Protein AF-A0A957TV24-F1 (afdb_monomer)

Structure (mmCIF, N/CA/C/O backbone):
data_AF-A0A957TV24-F1
#
_entry.id   AF-A0A957TV24-F1
#
loop_
_atom_site.group_PDB
_atom_site.id
_atom_site.type_symbol
_atom_site.label_atom_id
_atom_site.label_alt_id
_atom_site.label_comp_id
_atom_site.label_asym_id
_atom_site.label_entity_id
_atom_site.label_seq_id
_atom_site.pdbx_PDB_ins_code
_atom_site.Cartn_x
_atom_site.Cartn_y
_atom_site.Cartn_z
_atom_site.occupancy
_atom_site.B_iso_or_equiv
_atom_site.auth_seq_id
_atom_site.auth_comp_id
_atom_site.auth_asym_id
_atom_site.auth_atom_id
_atom_site.pdbx_PDB_model_num
ATOM 1 N N . GLN A 1 1 ? 9.408 -2.082 -39.232 1.00 56.91 1 GLN A N 1
ATOM 2 C CA . GLN A 1 1 ? 9.843 -1.515 -37.937 1.00 56.91 1 GLN A CA 1
ATOM 3 C C . GLN A 1 1 ? 9.932 0.009 -37.992 1.00 56.91 1 GLN A C 1
ATOM 5 O O . GLN A 1 1 ? 9.222 0.630 -37.225 1.00 56.91 1 GLN A O 1
ATOM 10 N N . VAL A 1 2 ? 10.645 0.618 -38.952 1.00 60.22 2 VAL A N 1
ATOM 11 C CA . VAL A 1 2 ? 10.724 2.095 -39.109 1.00 60.22 2 VAL A CA 1
ATOM 12 C C . VAL A 1 2 ? 9.348 2.788 -39.144 1.00 60.22 2 VAL A C 1
ATOM 14 O O . VAL A 1 2 ? 9.131 3.738 -38.404 1.00 60.22 2 VAL A O 1
ATOM 17 N N . ASN A 1 3 ? 8.373 2.251 -39.890 1.00 57.19 3 ASN A N 1
ATOM 18 C CA . ASN A 1 3 ? 7.007 2.807 -39.943 1.00 57.19 3 ASN A CA 1
ATOM 19 C C . ASN A 1 3 ? 6.197 2.660 -38.637 1.00 57.19 3 ASN A C 1
ATOM 21 O O . ASN A 1 3 ? 5.169 3.311 -38.493 1.00 57.19 3 ASN A O 1
ATOM 25 N N . ARG A 1 4 ? 6.615 1.786 -37.708 1.00 59.62 4 ARG A N 1
ATOM 26 C CA . ARG A 1 4 ? 5.947 1.593 -36.405 1.00 59.62 4 ARG A CA 1
ATOM 27 C C . ARG A 1 4 ? 6.498 2.534 -35.324 1.00 59.62 4 ARG A C 1
ATOM 29 O O . ARG A 1 4 ? 5.907 2.613 -34.256 1.00 59.62 4 ARG A O 1
ATOM 36 N N . GLY A 1 5 ? 7.574 3.269 -35.626 1.00 68.38 5 GLY A N 1
ATOM 37 C CA . GLY A 1 5 ? 8.320 4.076 -34.665 1.00 68.38 5 GLY A CA 1
ATOM 38 C C . GLY A 1 5 ? 9.224 3.210 -33.785 1.00 68.38 5 GLY A C 1
ATOM 39 O O . GLY A 1 5 ? 8.813 2.156 -33.308 1.00 68.38 5 GLY A O 1
ATOM 40 N N . PHE A 1 6 ? 10.474 3.632 -33.587 1.00 81.38 6 PHE A N 1
ATOM 41 C CA . PHE A 1 6 ? 11.334 3.032 -32.566 1.00 81.38 6 PHE A CA 1
ATOM 42 C C . PHE A 1 6 ? 11.001 3.677 -31.227 1.00 81.38 6 PHE A C 1
ATOM 44 O O . PHE A 1 6 ? 11.050 4.903 -31.116 1.00 81.38 6 PHE A O 1
ATOM 51 N N . THR A 1 7 ? 10.657 2.870 -30.232 1.00 87.81 7 THR A N 1
ATOM 52 C CA . THR A 1 7 ? 10.390 3.334 -28.872 1.00 87.81 7 THR A CA 1
ATOM 53 C C . THR A 1 7 ? 11.351 2.663 -27.914 1.00 87.81 7 THR A C 1
ATOM 55 O O . THR A 1 7 ? 11.547 1.460 -28.010 1.00 87.81 7 THR A O 1
ATOM 58 N N . LEU A 1 8 ? 11.898 3.424 -26.975 1.00 91.81 8 LEU A N 1
ATOM 59 C CA . LEU A 1 8 ? 12.688 2.905 -25.866 1.00 91.81 8 LEU A CA 1
ATOM 60 C C . LEU A 1 8 ? 12.293 3.673 -24.611 1.00 91.81 8 LEU A C 1
ATOM 62 O O . LEU A 1 8 ? 12.101 4.890 -24.669 1.00 91.81 8 LEU A O 1
ATOM 66 N N . TRP A 1 9 ? 12.151 2.972 -23.485 1.00 93.19 9 TRP A N 1
ATOM 67 C CA . TRP A 1 9 ? 11.783 3.593 -22.208 1.00 93.19 9 TRP A CA 1
ATOM 68 C C . TRP A 1 9 ? 10.492 4.429 -22.309 1.00 93.19 9 TRP A C 1
ATOM 70 O O . TRP A 1 9 ? 10.435 5.576 -21.864 1.00 93.19 9 TRP A O 1
ATOM 80 N N . ASN A 1 10 ? 9.473 3.892 -22.993 1.00 88.62 10 ASN A N 1
ATOM 81 C CA . ASN A 1 10 ? 8.198 4.570 -23.271 1.00 88.62 10 ASN A CA 1
ATOM 82 C C . ASN A 1 10 ? 8.347 5.957 -23.932 1.00 88.62 10 ASN A C 1
ATOM 84 O O . ASN A 1 10 ? 7.526 6.850 -23.729 1.00 88.62 10 ASN A O 1
ATOM 88 N N . ALA A 1 11 ? 9.416 6.171 -24.706 1.00 88.81 11 ALA A N 1
ATOM 89 C CA . ALA A 1 11 ? 9.657 7.386 -25.480 1.00 88.81 11 ALA A CA 1
ATOM 90 C C . ALA A 1 11 ? 9.936 7.051 -26.951 1.00 88.81 11 ALA A C 1
ATOM 92 O O . ALA A 1 11 ? 10.680 6.104 -27.223 1.00 88.81 11 ALA A O 1
ATOM 93 N N . PRO A 1 12 ? 9.419 7.840 -27.907 1.00 89.56 12 PRO A N 1
ATOM 94 C CA . PRO A 1 12 ? 9.784 7.689 -29.305 1.00 89.56 12 PRO A CA 1
ATOM 95 C C . PRO A 1 12 ? 11.209 8.202 -29.563 1.00 89.56 12 PRO A C 1
ATOM 97 O O . PRO A 1 12 ? 11.629 9.266 -29.094 1.00 89.56 12 PRO A O 1
ATOM 100 N N . LEU A 1 13 ? 11.962 7.445 -30.359 1.00 89.44 13 LEU A N 1
ATOM 101 C CA . LEU A 1 13 ? 13.259 7.877 -30.868 1.00 89.44 13 LEU A CA 1
ATOM 102 C C . LEU A 1 13 ? 13.086 8.921 -31.979 1.00 89.44 13 LEU A C 1
ATOM 104 O O . LEU A 1 13 ? 13.832 9.898 -32.012 1.00 89.44 13 LEU A O 1
ATOM 108 N N . PHE A 1 14 ? 12.084 8.738 -32.844 1.00 89.75 14 PHE A N 1
ATOM 109 C CA . PHE A 1 14 ? 11.713 9.722 -33.859 1.00 89.75 14 PHE A CA 1
ATOM 110 C C . PHE A 1 14 ? 11.035 10.940 -33.239 1.00 89.75 14 PHE A C 1
ATOM 112 O O . PHE A 1 14 ? 10.246 10.816 -32.306 1.00 89.75 14 PHE A O 1
ATOM 119 N N . THR A 1 15 ? 11.304 12.107 -33.813 1.00 86.69 15 THR A N 1
ATOM 120 C CA . THR A 1 15 ? 10.795 13.404 -33.349 1.00 86.69 15 THR A CA 1
ATOM 121 C C . THR A 1 15 ? 9.785 14.024 -34.313 1.00 86.69 15 THR A C 1
ATOM 123 O O . THR A 1 15 ? 9.451 15.193 -34.176 1.00 86.69 15 THR A O 1
ATOM 126 N N . ASP A 1 16 ? 9.301 13.251 -35.290 1.00 79.31 16 ASP A N 1
ATOM 127 C CA . ASP A 1 16 ? 8.331 13.710 -36.298 1.00 79.31 16 ASP A CA 1
ATOM 128 C C . ASP A 1 16 ? 6.933 13.959 -35.727 1.00 79.31 16 ASP A C 1
ATOM 130 O O . ASP A 1 16 ? 6.133 14.682 -36.316 1.00 79.31 16 ASP A O 1
ATOM 134 N N . ARG A 1 17 ? 6.611 13.328 -34.593 1.00 67.06 17 ARG A N 1
ATOM 135 C CA . ARG A 1 17 ? 5.333 13.504 -33.903 1.00 67.06 17 ARG A CA 1
ATOM 136 C C . ARG A 1 17 ? 5.507 14.535 -32.795 1.00 67.06 17 ARG A C 1
ATOM 138 O O . ARG A 1 17 ? 6.177 14.262 -31.804 1.00 67.06 17 ARG A O 1
ATOM 145 N N . LEU A 1 18 ? 4.903 15.704 -32.982 1.00 60.94 18 LEU A N 1
ATOM 146 C CA . LEU A 1 18 ? 4.700 16.684 -31.918 1.00 60.94 18 LEU A CA 1
ATOM 147 C C . LEU A 1 18 ? 3.428 16.296 -31.161 1.00 60.94 18 LEU A C 1
ATOM 149 O O . LEU A 1 18 ? 2.357 16.240 -31.766 1.00 60.94 18 LEU A O 1
ATOM 153 N N . ASP A 1 19 ? 3.533 16.044 -29.857 1.00 57.72 19 ASP A N 1
ATOM 154 C CA . ASP A 1 19 ? 2.347 15.908 -29.013 1.00 57.72 19 ASP A CA 1
ATOM 155 C C . ASP A 1 19 ? 1.771 17.310 -28.780 1.00 57.72 19 ASP A C 1
ATOM 157 O O . ASP A 1 19 ? 2.324 18.128 -28.039 1.00 57.72 19 ASP A O 1
ATOM 161 N N . LEU A 1 20 ? 0.671 17.601 -29.474 1.00 55.59 20 LEU A N 1
ATOM 162 C CA . LEU A 1 20 ? -0.099 18.832 -29.335 1.00 55.59 20 LEU A CA 1
ATOM 163 C C . LEU A 1 20 ? -1.219 18.583 -28.326 1.00 55.59 20 LEU A C 1
ATOM 165 O O . LEU A 1 20 ? -2.164 17.855 -28.622 1.00 55.59 20 LEU A O 1
ATOM 169 N N . ARG A 1 21 ? -1.140 19.187 -27.136 1.00 52.31 21 ARG A N 1
ATOM 170 C CA . ARG A 1 21 ? -2.290 19.217 -26.220 1.00 52.31 21 ARG A CA 1
ATOM 171 C C . ARG A 1 21 ? -3.092 20.483 -26.497 1.00 52.31 21 ARG A C 1
ATOM 173 O O . ARG A 1 21 ? -2.606 21.582 -26.231 1.00 52.31 21 ARG A O 1
ATOM 180 N N . SER A 1 22 ? -4.296 20.332 -27.052 1.00 48.00 22 SER A N 1
ATOM 181 C CA . SER A 1 22 ? -5.241 21.440 -27.224 1.00 48.00 22 SER A CA 1
ATOM 182 C C . SER A 1 22 ? -6.312 21.427 -26.141 1.00 48.00 22 SER A C 1
ATOM 184 O O . SER A 1 22 ? -6.863 20.371 -25.838 1.00 48.00 22 SER A O 1
ATOM 186 N N . GLN A 1 23 ? -6.659 22.604 -25.639 1.00 42.28 23 GLN A N 1
ATOM 187 C CA . GLN A 1 23 ? -7.840 22.849 -24.815 1.00 42.28 23 GLN A CA 1
ATOM 188 C C . GLN A 1 23 ? -8.629 23.949 -25.537 1.00 42.28 23 GLN A C 1
ATOM 190 O O . GLN A 1 23 ? -8.041 24.945 -25.957 1.00 42.28 23 GLN A O 1
ATOM 195 N N . ASP A 1 24 ? -9.916 23.711 -25.799 1.00 52.06 24 ASP A N 1
ATOM 196 C CA . ASP A 1 24 ? -10.82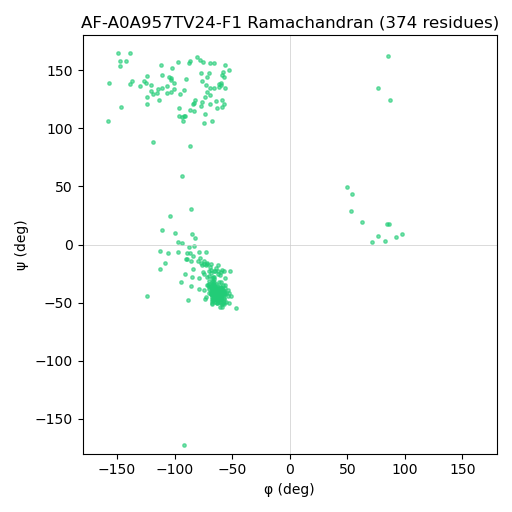0 24.639 -26.500 1.00 52.06 24 ASP A CA 1
ATOM 197 C C . ASP A 1 24 ? -10.271 25.205 -27.825 1.00 52.06 24 ASP A C 1
ATOM 199 O O . ASP A 1 24 ? -10.243 26.411 -28.063 1.00 52.06 24 ASP A O 1
ATOM 203 N N . GLY A 1 25 ? -9.776 24.325 -28.704 1.00 56.59 25 GLY A N 1
ATOM 204 C CA . GLY A 1 25 ? -9.309 24.705 -30.047 1.00 56.59 25 GLY A CA 1
ATOM 205 C C . GLY A 1 25 ? -7.996 25.497 -30.083 1.00 56.59 25 GLY A C 1
ATOM 206 O O . GLY A 1 25 ? -7.522 25.836 -31.165 1.00 56.59 25 GLY A O 1
ATOM 207 N N . THR A 1 26 ? -7.375 25.738 -28.927 1.00 48.41 26 THR A N 1
ATOM 208 C CA . THR A 1 26 ? -6.093 26.437 -28.800 1.00 48.41 26 THR A CA 1
ATOM 209 C C . THR A 1 26 ? -5.027 25.445 -28.341 1.00 48.41 26 THR A C 1
ATOM 211 O O . THR A 1 26 ? -5.273 24.640 -27.442 1.00 48.41 26 THR A O 1
ATOM 214 N N . VAL A 1 27 ? -3.841 25.447 -28.959 1.00 52.75 27 VAL A N 1
ATOM 215 C CA . VAL A 1 27 ? -2.736 24.594 -28.495 1.00 52.75 27 VAL A CA 1
ATOM 216 C C . VAL A 1 27 ? -2.172 25.187 -27.205 1.00 52.75 27 VAL A C 1
ATOM 218 O O . VAL A 1 27 ? -1.601 26.272 -27.219 1.00 52.75 27 VAL A O 1
ATOM 221 N N . VAL A 1 28 ? -2.354 24.479 -26.090 1.00 55.41 28 VAL A N 1
ATOM 222 C CA . VAL A 1 28 ? -1.996 24.955 -24.742 1.00 55.41 28 VAL A CA 1
ATOM 223 C C . VAL A 1 28 ? -0.566 24.558 -24.373 1.00 55.41 28 VAL A C 1
ATOM 225 O O . VAL A 1 28 ? 0.089 25.235 -23.585 1.00 55.41 28 VAL A O 1
ATOM 228 N N . SER A 1 29 ? -0.035 23.487 -24.971 1.00 48.28 29 SER A N 1
ATOM 229 C CA . SER A 1 29 ? 1.365 23.092 -24.796 1.00 48.28 29 SER A CA 1
ATOM 230 C C . SER A 1 29 ? 1.867 22.234 -25.956 1.00 48.28 29 SER A C 1
ATOM 232 O O . SER A 1 29 ? 1.172 21.309 -26.387 1.00 48.28 29 SER A O 1
ATOM 234 N N . HIS A 1 30 ? 3.100 22.491 -26.390 1.00 53.44 30 HIS A N 1
ATOM 235 C CA . HIS A 1 30 ? 3.862 21.635 -27.295 1.00 53.44 30 HIS A CA 1
ATOM 236 C C . HIS A 1 30 ? 4.965 20.927 -26.504 1.00 53.44 30 HIS A C 1
ATOM 238 O O . HIS A 1 30 ? 5.667 21.564 -25.716 1.00 53.44 30 HIS A O 1
ATOM 244 N N . SER A 1 31 ? 5.169 19.631 -26.732 1.00 59.06 31 SER A N 1
ATOM 245 C CA . SER A 1 31 ? 6.384 18.954 -26.271 1.00 59.06 31 SER A CA 1
ATOM 246 C C . SER A 1 31 ? 7.614 19.630 -26.893 1.00 59.06 31 SER A C 1
ATOM 248 O O . SER A 1 31 ? 7.743 19.641 -28.119 1.00 59.06 31 SER A O 1
ATOM 250 N N . ALA A 1 32 ? 8.505 20.199 -26.073 1.00 65.06 32 ALA A N 1
ATOM 251 C CA . ALA A 1 32 ? 9.750 20.793 -26.556 1.00 65.06 32 ALA A CA 1
ATOM 252 C C . ALA A 1 32 ? 10.560 19.751 -27.345 1.00 65.06 32 ALA A C 1
ATOM 254 O O . ALA A 1 32 ? 10.699 18.603 -26.908 1.00 65.06 32 ALA A O 1
ATOM 255 N N . LEU A 1 33 ? 11.086 20.145 -28.509 1.00 69.56 33 LEU A N 1
ATOM 256 C CA . LEU A 1 33 ? 11.944 19.264 -29.297 1.00 69.56 33 LEU A CA 1
ATOM 257 C C . LEU A 1 33 ? 13.179 18.881 -28.467 1.00 69.56 33 LEU A C 1
ATOM 259 O O . LEU A 1 33 ? 13.761 19.737 -27.795 1.00 69.56 33 LEU A O 1
ATOM 263 N N . PRO A 1 34 ? 13.600 17.607 -28.496 1.00 77.88 34 PRO A N 1
ATOM 264 C CA . PRO A 1 34 ? 14.822 17.204 -27.822 1.00 77.88 34 PRO A CA 1
ATOM 265 C C . PRO A 1 34 ? 16.038 17.860 -28.486 1.00 77.88 34 PRO A C 1
ATOM 267 O O . PRO A 1 34 ? 16.009 18.180 -29.674 1.00 77.88 34 PRO A O 1
ATOM 270 N N . GLY A 1 35 ? 17.136 17.995 -27.733 1.00 78.19 35 GLY A N 1
ATOM 271 C CA . GLY A 1 35 ? 18.365 18.641 -28.217 1.00 78.19 35 GLY A CA 1
ATOM 272 C C . GLY A 1 35 ? 18.964 18.009 -29.480 1.00 78.19 35 GLY A C 1
ATOM 273 O O . GLY A 1 35 ? 19.659 18.684 -30.230 1.00 78.19 35 GLY A O 1
ATOM 274 N N . ILE A 1 36 ? 18.658 16.736 -29.751 1.00 87.62 36 ILE A N 1
ATOM 275 C CA . ILE A 1 36 ? 18.977 16.062 -31.013 1.00 87.62 36 ILE A CA 1
ATOM 276 C C . ILE A 1 36 ? 17.677 15.514 -31.590 1.00 87.62 36 ILE A C 1
ATOM 278 O O . ILE A 1 36 ? 17.013 14.701 -30.951 1.00 87.62 36 ILE A O 1
ATOM 282 N N . THR A 1 37 ? 17.318 15.945 -32.798 1.00 89.69 37 THR A N 1
ATOM 283 C CA . THR A 1 37 ? 16.149 15.441 -33.536 1.00 89.69 37 THR A CA 1
ATOM 284 C C . THR A 1 37 ? 16.497 14.198 -34.350 1.00 89.69 37 THR A C 1
ATOM 286 O O . THR A 1 37 ? 17.663 13.980 -34.675 1.00 89.69 37 THR A O 1
ATOM 289 N N . LEU A 1 38 ? 15.504 13.383 -34.696 1.00 89.12 38 LEU A N 1
ATOM 290 C CA . LEU A 1 38 ? 15.646 12.302 -35.672 1.00 89.12 38 LEU A CA 1
ATOM 291 C C . LEU A 1 38 ? 14.329 12.152 -36.424 1.00 89.12 38 LEU A C 1
ATOM 293 O O . LEU A 1 38 ? 13.307 11.833 -35.815 1.00 89.12 38 LEU A O 1
ATOM 297 N N . SER A 1 39 ? 14.361 12.359 -37.733 1.00 88.12 39 SER A N 1
ATOM 298 C CA . SER A 1 39 ? 13.200 12.226 -38.599 1.00 88.12 39 SER A CA 1
ATOM 299 C C . SER A 1 39 ? 13.218 10.916 -39.377 1.00 88.12 39 SER A C 1
ATOM 301 O O . SER A 1 39 ? 14.262 10.369 -39.728 1.00 88.12 39 SER A O 1
ATOM 303 N N . THR A 1 40 ? 12.039 10.416 -39.718 1.00 86.19 40 THR A N 1
ATOM 304 C CA . THR A 1 40 ? 11.863 9.375 -40.731 1.00 86.19 40 THR A CA 1
ATOM 305 C C . THR A 1 40 ? 12.467 9.786 -42.075 1.00 86.19 40 THR A C 1
ATOM 307 O O . THR A 1 40 ? 12.962 8.914 -42.796 1.00 86.19 40 THR A O 1
ATOM 310 N N . THR A 1 41 ? 12.526 11.084 -42.398 1.00 86.56 41 THR A N 1
ATOM 311 C CA . THR A 1 41 ? 13.207 11.583 -43.605 1.00 86.56 41 THR A CA 1
ATOM 312 C C . THR A 1 41 ? 14.722 11.417 -43.551 1.00 86.56 41 THR A C 1
ATOM 314 O O . THR A 1 41 ? 15.341 11.328 -44.605 1.00 86.56 41 THR A O 1
ATOM 317 N N . ASP A 1 42 ? 15.316 11.288 -42.361 1.00 85.94 42 ASP A N 1
ATOM 318 C CA . ASP A 1 42 ? 16.755 11.033 -42.205 1.00 85.94 42 ASP A CA 1
ATOM 319 C C . ASP A 1 42 ? 17.125 9.577 -42.553 1.00 85.94 42 ASP A C 1
ATOM 321 O O . ASP A 1 42 ? 18.298 9.250 -42.718 1.00 85.94 42 ASP A O 1
ATOM 325 N N . ILE A 1 43 ? 16.135 8.677 -42.648 1.00 86.94 43 ILE A N 1
ATOM 326 C CA . ILE A 1 43 ? 16.352 7.223 -42.736 1.00 86.94 43 ILE A CA 1
ATOM 327 C C . ILE A 1 43 ? 15.708 6.602 -43.983 1.00 86.94 43 ILE A C 1
ATOM 329 O O . ILE A 1 43 ? 16.314 5.763 -44.657 1.00 86.94 43 ILE A O 1
ATOM 333 N N . LEU A 1 44 ? 14.465 6.978 -44.298 1.00 88.88 44 LEU A N 1
ATOM 334 C CA . LEU A 1 44 ? 13.695 6.374 -45.389 1.00 88.88 44 LEU A CA 1
ATOM 335 C C . LEU A 1 44 ? 14.358 6.504 -46.771 1.00 88.88 44 LEU A C 1
ATOM 337 O O . LEU A 1 44 ? 14.313 5.515 -47.508 1.00 88.88 44 LEU A O 1
ATOM 341 N N . PRO A 1 45 ? 14.983 7.640 -47.147 1.00 91.38 45 PRO A N 1
ATOM 342 C CA . PRO A 1 45 ? 15.655 7.759 -48.438 1.00 91.38 45 PRO A CA 1
ATOM 343 C C . PRO A 1 45 ? 16.775 6.731 -48.612 1.00 91.38 45 PRO A C 1
ATOM 345 O O . PRO A 1 45 ? 16.803 6.029 -49.619 1.00 91.38 45 PRO A O 1
ATOM 348 N N . ALA A 1 46 ? 17.636 6.561 -47.604 1.00 90.81 46 ALA A N 1
ATOM 349 C CA . ALA A 1 46 ? 18.740 5.605 -47.660 1.00 90.81 46 ALA A CA 1
ATOM 350 C C . ALA A 1 46 ? 18.256 4.148 -47.720 1.00 90.81 46 ALA A C 1
ATOM 352 O O . ALA A 1 46 ? 18.822 3.335 -48.453 1.00 90.81 46 ALA A O 1
ATOM 353 N N . LEU A 1 47 ? 17.182 3.812 -46.994 1.00 90.81 47 LEU A N 1
ATOM 354 C CA . LEU A 1 47 ? 16.561 2.485 -47.058 1.00 90.81 47 LEU A CA 1
ATOM 355 C C . LEU A 1 47 ? 15.982 2.182 -48.441 1.00 90.81 47 LEU A C 1
ATOM 357 O O . LEU A 1 47 ? 16.216 1.094 -48.966 1.00 90.81 47 LEU A O 1
ATOM 361 N N . ARG A 1 48 ? 15.242 3.133 -49.027 1.00 93.06 48 ARG A N 1
ATOM 362 C CA . ARG A 1 48 ? 14.660 2.993 -50.371 1.00 93.06 48 ARG A CA 1
ATOM 363 C C . ARG A 1 48 ? 15.758 2.869 -51.422 1.00 93.06 48 ARG A C 1
ATOM 365 O O . ARG A 1 48 ? 15.780 1.879 -52.138 1.00 93.06 48 ARG A O 1
ATOM 372 N N . ALA A 1 49 ? 16.735 3.776 -51.409 1.00 93.06 49 ALA A N 1
ATOM 373 C CA . ALA A 1 49 ? 17.859 3.746 -52.340 1.00 93.06 49 ALA A CA 1
ATOM 374 C C . ALA A 1 49 ? 18.668 2.440 -52.244 1.00 93.06 49 ALA A C 1
ATOM 376 O O . ALA A 1 49 ? 19.010 1.844 -53.263 1.00 93.06 49 ALA A O 1
ATOM 377 N N . THR A 1 50 ? 18.926 1.942 -51.028 1.00 93.50 50 THR A N 1
ATOM 378 C CA . THR A 1 50 ? 19.616 0.655 -50.833 1.00 93.50 50 THR A CA 1
ATOM 379 C C . THR A 1 50 ? 18.786 -0.513 -51.368 1.00 93.50 50 THR A C 1
ATOM 381 O O . THR A 1 50 ? 19.333 -1.397 -52.025 1.00 93.50 50 THR A O 1
ATOM 384 N N . LYS A 1 51 ? 17.472 -0.532 -51.108 1.00 93.50 51 LYS A N 1
ATOM 385 C CA . LYS A 1 51 ? 16.563 -1.567 -51.619 1.00 93.50 51 LYS A CA 1
ATOM 386 C C . LYS A 1 51 ? 16.553 -1.573 -53.149 1.00 93.50 51 LYS A C 1
ATOM 388 O O . LYS A 1 51 ? 16.830 -2.610 -53.746 1.00 93.50 51 LYS A O 1
ATOM 393 N N . ASP A 1 52 ? 16.291 -0.423 -53.759 1.00 93.69 52 ASP A N 1
ATOM 394 C CA . ASP A 1 52 ? 16.168 -0.279 -55.210 1.00 93.69 52 ASP A CA 1
ATOM 395 C C . ASP A 1 52 ? 17.480 -0.670 -55.909 1.00 93.69 52 ASP A C 1
ATOM 397 O O . ASP A 1 52 ? 17.473 -1.356 -56.934 1.00 93.69 52 ASP A O 1
ATOM 401 N N . PHE A 1 53 ? 18.627 -0.318 -55.315 1.00 93.56 53 PHE A N 1
ATOM 402 C CA . PHE A 1 53 ? 19.934 -0.726 -55.822 1.00 93.56 53 PHE A CA 1
ATOM 403 C C . PHE A 1 53 ? 20.157 -2.242 -55.739 1.00 93.56 53 PHE A C 1
ATOM 405 O O . PHE A 1 53 ? 20.630 -2.840 -56.706 1.00 93.56 53 PHE A O 1
ATOM 412 N N . LEU A 1 54 ? 19.804 -2.890 -54.622 1.00 91.88 54 LEU A N 1
ATOM 413 C CA . LEU A 1 54 ? 19.919 -4.347 -54.482 1.00 91.88 54 LEU A CA 1
ATOM 414 C C . LEU A 1 54 ? 18.994 -5.089 -55.459 1.00 91.88 54 LEU A C 1
ATOM 416 O O . LEU A 1 54 ? 19.401 -6.095 -56.037 1.00 91.88 54 LEU A O 1
ATOM 420 N N . GLU A 1 55 ? 17.788 -4.573 -55.703 1.00 92.75 55 GLU A N 1
ATOM 421 C CA . GLU A 1 55 ? 16.864 -5.110 -56.708 1.00 92.75 55 GLU A CA 1
ATOM 422 C C . GLU A 1 55 ? 17.397 -4.926 -58.139 1.00 92.75 55 GLU A C 1
ATOM 424 O O . GLU A 1 55 ? 17.308 -5.851 -58.952 1.00 92.75 55 GLU A O 1
ATOM 429 N N . LYS A 1 56 ? 18.005 -3.769 -58.451 1.00 90.88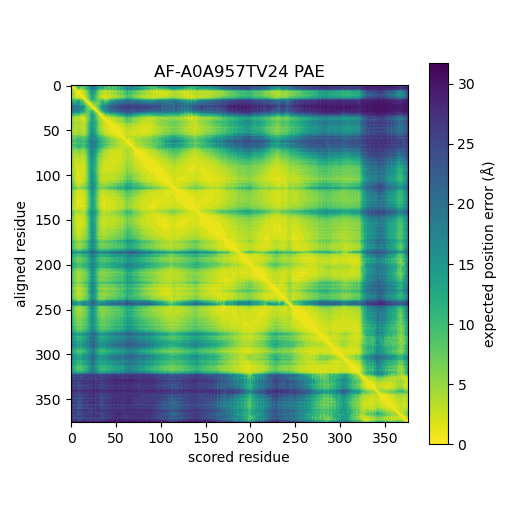 56 LYS A N 1
ATOM 430 C CA . LYS A 1 56 ? 18.698 -3.517 -59.730 1.00 90.88 56 LYS A CA 1
ATOM 431 C C . LYS A 1 56 ? 19.865 -4.492 -59.907 1.00 90.88 56 LYS A C 1
ATOM 433 O O . LYS A 1 56 ? 19.987 -5.097 -60.971 1.00 90.88 56 LYS A O 1
ATOM 438 N N . LEU A 1 57 ? 20.681 -4.688 -58.869 1.00 89.88 57 LEU A N 1
ATOM 439 C CA . LEU A 1 57 ? 21.840 -5.583 -58.890 1.00 89.88 57 LEU A CA 1
ATOM 440 C C . LEU A 1 57 ? 21.434 -7.057 -59.030 1.00 89.88 57 LEU A C 1
ATOM 442 O O . LEU A 1 57 ? 22.065 -7.792 -59.784 1.00 89.88 57 LEU A O 1
ATOM 446 N N . GLY A 1 58 ? 20.343 -7.478 -58.381 1.00 88.69 58 GLY A N 1
ATOM 447 C CA . GLY A 1 58 ? 19.825 -8.849 -58.453 1.00 88.69 58 GLY A CA 1
ATOM 448 C C . GLY A 1 58 ? 19.464 -9.310 -59.872 1.00 88.69 58 GLY A C 1
ATOM 449 O O . GLY A 1 58 ? 19.483 -10.507 -60.161 1.00 88.69 58 GLY A O 1
ATOM 450 N N . ARG A 1 59 ? 19.207 -8.372 -60.796 1.00 89.62 59 ARG A N 1
ATOM 451 C CA . ARG A 1 59 ? 18.979 -8.672 -62.222 1.00 89.62 59 ARG A CA 1
ATOM 452 C C . ARG A 1 59 ? 20.247 -9.172 -62.921 1.00 89.62 59 ARG A C 1
ATOM 454 O O . ARG A 1 59 ? 20.140 -9.913 -63.895 1.00 89.62 59 ARG A O 1
ATOM 461 N N . TYR A 1 60 ? 21.431 -8.830 -62.417 1.00 88.88 60 TYR A N 1
ATOM 462 C CA . TYR A 1 60 ? 22.737 -9.167 -62.988 1.00 88.88 60 TYR A CA 1
ATOM 463 C C . TYR A 1 60 ? 23.326 -10.453 -62.386 1.00 88.88 60 TYR A C 1
ATOM 465 O O . TYR A 1 60 ? 24.414 -10.463 -61.821 1.00 88.88 60 TYR A O 1
ATOM 473 N N . ASN A 1 61 ? 22.602 -11.565 -62.516 1.00 89.00 61 ASN A N 1
ATOM 474 C CA . ASN A 1 61 ? 22.921 -12.837 -61.853 1.00 89.00 61 ASN A CA 1
ATOM 475 C C . ASN A 1 61 ? 23.641 -13.884 -62.731 1.00 89.00 61 ASN A C 1
ATOM 477 O O . ASN A 1 61 ? 23.757 -15.040 -62.339 1.00 89.00 61 ASN A O 1
ATOM 481 N N . THR A 1 62 ? 24.096 -13.516 -63.931 1.00 91.50 62 THR A N 1
ATOM 482 C CA . THR A 1 62 ? 24.829 -14.410 -64.851 1.00 91.50 62 THR A CA 1
ATOM 483 C C . THR A 1 62 ? 25.933 -13.640 -65.573 1.00 91.50 62 THR A C 1
ATOM 485 O O . THR A 1 62 ? 25.831 -12.422 -65.733 1.00 91.50 62 THR A O 1
ATOM 488 N N . ALA A 1 63 ? 26.958 -14.338 -66.075 1.00 88.25 63 ALA A N 1
ATOM 489 C CA . ALA A 1 63 ? 28.071 -13.717 -66.804 1.00 88.25 63 ALA A CA 1
ATOM 490 C C . ALA A 1 63 ? 27.611 -12.901 -68.030 1.00 88.25 63 ALA A C 1
ATOM 492 O O . ALA A 1 63 ? 28.112 -11.804 -68.268 1.00 88.25 63 ALA A O 1
ATOM 493 N N . GLY A 1 64 ? 26.617 -13.399 -68.776 1.00 88.31 64 GLY A N 1
ATOM 494 C CA . GLY A 1 64 ? 26.042 -12.685 -69.921 1.00 88.31 64 GLY A CA 1
ATOM 495 C C . GLY A 1 64 ? 25.324 -11.393 -69.522 1.00 88.31 64 GLY A C 1
ATOM 496 O O . GLY A 1 64 ? 25.480 -10.377 -70.190 1.00 88.31 64 GLY A O 1
ATOM 497 N N . LYS A 1 65 ? 24.596 -11.395 -68.398 1.00 87.44 65 LYS A N 1
ATOM 498 C CA . LYS A 1 65 ? 23.939 -10.183 -67.887 1.00 87.44 65 LYS A CA 1
ATOM 499 C C . LYS A 1 65 ? 24.952 -9.172 -67.348 1.00 87.44 65 LYS A C 1
ATOM 501 O O . LYS A 1 65 ? 24.786 -7.986 -67.598 1.00 87.44 65 LYS A O 1
ATOM 506 N N . LEU A 1 66 ? 26.014 -9.624 -66.674 1.00 87.50 66 LEU A N 1
ATOM 507 C CA . LEU A 1 66 ? 27.082 -8.752 -66.160 1.00 87.50 66 LEU A CA 1
ATOM 508 C C . LEU A 1 66 ? 27.823 -7.991 -67.267 1.00 87.50 66 LEU A C 1
ATOM 510 O O . LEU A 1 66 ? 28.215 -6.849 -67.053 1.00 87.50 66 LEU A O 1
ATOM 514 N N . ARG A 1 67 ? 27.969 -8.576 -68.464 1.00 86.56 67 ARG A N 1
ATOM 515 C CA . ARG A 1 67 ? 28.541 -7.872 -69.628 1.00 86.56 67 ARG A CA 1
ATOM 516 C C . ARG A 1 67 ? 27.719 -6.656 -70.070 1.00 86.56 67 ARG A C 1
ATOM 518 O O . ARG A 1 67 ? 28.278 -5.754 -70.678 1.00 86.56 67 ARG A O 1
ATOM 525 N N . ASN A 1 68 ? 26.432 -6.616 -69.724 1.00 87.75 68 ASN A N 1
ATOM 526 C CA . ASN A 1 68 ? 25.514 -5.514 -70.015 1.00 87.75 68 ASN A CA 1
ATOM 527 C C . ASN A 1 68 ? 25.239 -4.643 -68.773 1.00 87.75 68 ASN A C 1
ATOM 529 O O . ASN A 1 68 ? 24.175 -4.032 -68.675 1.00 87.75 68 ASN A O 1
ATOM 533 N N . LEU A 1 69 ? 26.147 -4.622 -67.789 1.00 89.44 69 LEU A N 1
ATOM 534 C CA . LEU A 1 69 ? 25.982 -3.829 -66.572 1.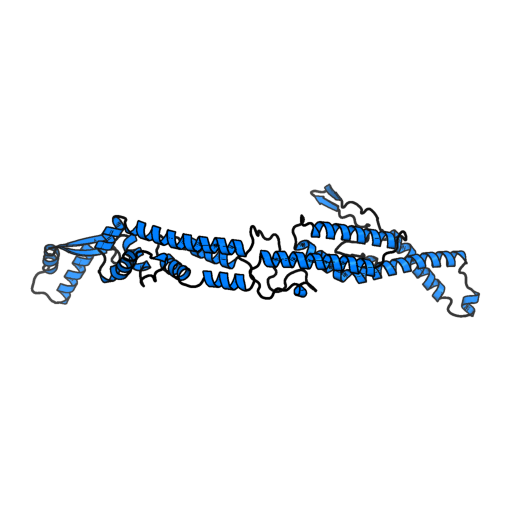00 89.44 69 LEU A CA 1
ATOM 535 C C . LEU A 1 69 ? 25.942 -2.330 -66.897 1.00 89.44 69 LEU A C 1
ATOM 537 O O . LEU A 1 69 ? 26.925 -1.759 -67.355 1.00 89.44 69 LEU A O 1
ATOM 541 N N . THR A 1 70 ? 24.815 -1.685 -66.596 1.00 88.94 70 THR A N 1
ATOM 542 C CA . THR A 1 70 ? 24.618 -0.238 -66.804 1.00 88.94 70 THR A CA 1
ATOM 543 C C . THR A 1 70 ? 24.867 0.607 -65.554 1.00 88.94 70 THR A C 1
ATOM 545 O O . THR A 1 70 ? 24.657 1.816 -65.579 1.00 88.94 70 THR A O 1
ATOM 548 N N . ILE A 1 71 ? 25.278 -0.015 -64.443 1.00 91.00 71 ILE A N 1
ATOM 549 C CA . ILE A 1 71 ? 25.544 0.685 -63.182 1.00 91.00 71 ILE A CA 1
ATOM 550 C C . ILE A 1 71 ? 26.880 1.420 -63.289 1.00 91.00 71 ILE A C 1
ATOM 552 O O . ILE A 1 71 ? 27.914 0.797 -63.531 1.00 91.00 71 ILE A O 1
ATOM 556 N N . THR A 1 72 ? 26.862 2.737 -63.086 1.00 92.19 72 THR A N 1
ATOM 557 C CA . THR A 1 72 ? 28.081 3.557 -63.127 1.00 92.19 72 THR A CA 1
ATOM 558 C C . THR A 1 72 ? 28.862 3.474 -61.813 1.00 92.19 72 THR A C 1
ATOM 560 O O . THR A 1 72 ? 28.322 3.119 -60.764 1.00 92.19 72 THR A O 1
ATOM 563 N N . ALA A 1 73 ? 30.145 3.847 -61.843 1.00 91.25 73 ALA A N 1
ATOM 564 C CA . ALA A 1 73 ? 30.966 3.914 -60.633 1.00 91.25 73 ALA A CA 1
ATOM 565 C C . ALA A 1 73 ? 30.407 4.908 -59.594 1.00 91.25 73 ALA A C 1
ATOM 567 O O . ALA A 1 73 ? 30.466 4.632 -58.397 1.00 91.25 73 ALA A O 1
ATOM 568 N N . ALA A 1 74 ? 29.825 6.025 -60.046 1.00 92.56 74 ALA A N 1
ATOM 569 C CA . ALA A 1 74 ? 29.172 7.002 -59.175 1.00 92.56 74 ALA A CA 1
ATOM 570 C C . ALA A 1 74 ? 27.913 6.414 -58.514 1.00 92.56 74 ALA A C 1
ATOM 572 O O . ALA A 1 74 ? 27.801 6.445 -57.292 1.00 92.56 74 ALA A O 1
ATOM 573 N N . GLU A 1 75 ? 27.035 5.766 -59.294 1.00 90.81 75 GLU A N 1
ATOM 574 C CA . GLU A 1 75 ? 25.847 5.076 -58.760 1.00 90.81 75 GLU A CA 1
ATOM 575 C C . GLU A 1 75 ? 26.226 4.006 -57.724 1.00 90.81 75 GLU A C 1
ATOM 577 O O . GLU A 1 75 ? 25.580 3.875 -56.684 1.00 90.81 75 GLU A O 1
ATOM 582 N N . ALA A 1 76 ? 27.287 3.238 -57.994 1.00 90.62 76 ALA A N 1
ATOM 583 C CA . ALA A 1 76 ? 27.787 2.233 -57.064 1.00 90.62 76 ALA A CA 1
ATOM 584 C C . ALA A 1 76 ? 28.337 2.864 -55.773 1.00 90.62 76 ALA A C 1
ATOM 586 O O . ALA A 1 76 ? 28.117 2.329 -54.684 1.00 90.62 76 ALA A O 1
ATOM 587 N N . HIS A 1 77 ? 29.029 4.002 -55.872 1.00 93.75 77 HIS A N 1
ATOM 588 C CA . HIS A 1 77 ? 29.559 4.716 -54.713 1.00 93.75 77 HIS A CA 1
ATOM 589 C C . HIS A 1 77 ? 28.441 5.271 -53.817 1.00 93.75 77 HIS A C 1
ATOM 591 O O . HIS A 1 77 ? 28.463 5.059 -52.601 1.00 93.75 77 HIS A O 1
ATOM 597 N N . ASP A 1 78 ? 27.424 5.899 -54.408 1.00 92.56 78 ASP A N 1
ATOM 598 C CA . ASP A 1 78 ? 26.260 6.405 -53.674 1.00 92.56 78 ASP A CA 1
ATOM 599 C C . ASP A 1 78 ? 25.499 5.266 -52.988 1.00 92.56 78 ASP A C 1
ATOM 601 O O . ASP A 1 78 ? 25.172 5.354 -51.802 1.00 92.56 78 ASP A O 1
ATOM 605 N N . ALA A 1 79 ? 25.308 4.138 -53.680 1.00 91.38 79 ALA A N 1
ATOM 606 C CA . ALA A 1 79 ? 24.692 2.947 -53.104 1.00 91.38 79 ALA A CA 1
ATOM 607 C C . ALA A 1 79 ? 25.466 2.392 -51.896 1.00 91.38 79 ALA A C 1
ATOM 609 O O . ALA A 1 79 ? 24.857 1.967 -50.910 1.00 91.38 79 ALA A O 1
ATOM 610 N N . ILE A 1 80 ? 26.803 2.425 -51.927 1.00 93.69 80 ILE A N 1
ATOM 611 C CA . ILE A 1 80 ? 27.638 2.053 -50.776 1.00 93.69 80 ILE A CA 1
ATOM 612 C C . ILE A 1 80 ? 27.400 3.014 -49.605 1.00 93.69 80 ILE A C 1
ATOM 614 O O . ILE A 1 80 ? 27.281 2.563 -48.462 1.00 93.69 80 ILE A O 1
ATOM 618 N N . ASN A 1 81 ? 27.301 4.319 -49.860 1.00 93.38 81 ASN A N 1
ATOM 619 C CA . ASN A 1 81 ? 27.052 5.315 -48.816 1.00 93.38 81 ASN A CA 1
ATOM 620 C C . ASN A 1 81 ? 25.656 5.157 -48.195 1.00 93.38 81 ASN A C 1
ATOM 622 O O . ASN A 1 81 ? 25.540 5.145 -46.966 1.00 93.38 81 ASN A O 1
ATOM 626 N N . TYR A 1 82 ? 24.615 4.928 -49.002 1.00 93.62 82 TYR A N 1
ATOM 627 C CA . TYR A 1 82 ? 23.278 4.602 -48.496 1.00 93.62 82 TYR A CA 1
ATOM 628 C C . TYR A 1 82 ? 23.279 3.310 -47.676 1.00 93.62 82 TYR A C 1
ATOM 630 O O . TYR A 1 82 ? 22.727 3.280 -46.574 1.00 93.62 82 TYR A O 1
ATOM 638 N N . ARG A 1 83 ? 23.975 2.266 -48.140 1.00 93.69 83 ARG A N 1
ATOM 639 C CA . ARG A 1 83 ? 24.099 1.010 -47.393 1.00 93.69 83 ARG A CA 1
ATOM 640 C C . ARG A 1 83 ? 24.782 1.206 -46.038 1.00 93.69 83 ARG A C 1
ATOM 642 O O . ARG A 1 83 ? 24.308 0.650 -45.051 1.00 93.69 83 ARG A O 1
ATOM 649 N N . LYS A 1 84 ? 25.841 2.022 -45.953 1.00 93.38 84 LYS A N 1
ATOM 650 C CA . LYS A 1 84 ? 26.493 2.364 -44.671 1.00 93.38 84 LYS A CA 1
ATOM 651 C C . LYS A 1 84 ? 25.513 3.016 -43.693 1.00 93.38 84 LYS A C 1
ATOM 653 O O . LYS A 1 84 ? 25.529 2.681 -42.509 1.00 93.38 84 LYS A O 1
ATOM 658 N N . GLN A 1 85 ? 24.644 3.910 -44.173 1.00 93.38 85 GLN A N 1
ATOM 659 C CA . GLN A 1 85 ? 23.593 4.506 -43.341 1.00 93.38 85 GLN A CA 1
ATOM 660 C C . GLN A 1 85 ? 22.588 3.447 -42.870 1.00 93.38 85 GLN A C 1
ATOM 662 O O . GLN A 1 85 ? 22.275 3.389 -41.683 1.00 93.38 85 GLN A O 1
ATOM 667 N N . VAL A 1 86 ? 22.135 2.554 -43.756 1.00 92.88 86 VAL A N 1
ATOM 668 C CA . VAL A 1 86 ? 21.231 1.450 -43.388 1.00 92.88 86 VAL A CA 1
ATOM 669 C C . VAL A 1 86 ? 21.859 0.527 -42.342 1.00 92.88 86 VAL A C 1
ATOM 671 O O . VAL A 1 86 ? 21.200 0.172 -41.365 1.00 92.88 86 VAL A O 1
ATOM 674 N N . ASP A 1 87 ? 23.131 0.164 -42.497 1.00 93.56 87 ASP A N 1
ATOM 675 C CA . ASP A 1 87 ? 23.841 -0.686 -41.539 1.00 93.56 87 ASP A CA 1
ATOM 676 C C . ASP A 1 87 ? 24.026 0.013 -40.183 1.00 93.56 87 ASP A C 1
ATOM 678 O O . ASP A 1 87 ? 23.940 -0.630 -39.137 1.00 93.56 87 ASP A O 1
ATOM 682 N N . ARG A 1 88 ? 24.187 1.341 -40.167 1.00 93.69 88 ARG A N 1
ATOM 683 C CA . ARG A 1 88 ? 24.171 2.141 -38.935 1.00 93.69 88 ARG A CA 1
ATOM 684 C C . ARG A 1 88 ? 22.805 2.114 -38.251 1.00 93.69 88 ARG A C 1
ATOM 686 O O . ARG A 1 88 ? 22.746 1.865 -37.051 1.00 93.69 88 ARG A O 1
ATOM 693 N N . ILE A 1 89 ? 21.712 2.291 -38.995 1.00 92.50 89 ILE A N 1
ATOM 694 C CA . ILE A 1 89 ? 20.356 2.195 -38.431 1.00 92.50 89 ILE A CA 1
ATOM 695 C C . ILE A 1 89 ? 20.084 0.792 -37.882 1.00 92.50 89 ILE A C 1
ATOM 697 O O . ILE A 1 89 ? 19.536 0.673 -36.791 1.00 92.50 89 ILE A O 1
ATOM 701 N N . LYS A 1 90 ? 20.531 -0.273 -38.559 1.00 92.69 90 LYS A N 1
ATOM 702 C CA . LYS A 1 90 ? 20.445 -1.642 -38.016 1.00 92.69 90 LYS A CA 1
ATOM 703 C C . LYS A 1 90 ? 21.154 -1.778 -36.666 1.00 92.69 90 LYS A C 1
ATOM 705 O O . LYS A 1 90 ? 20.620 -2.430 -35.776 1.00 92.69 90 LYS A O 1
ATOM 710 N N . LYS A 1 91 ? 22.322 -1.148 -36.490 1.00 94.19 91 LYS A N 1
ATOM 711 C CA . LYS A 1 91 ? 23.025 -1.130 -35.194 1.00 94.19 91 LYS A CA 1
ATOM 712 C C . LYS A 1 91 ? 22.231 -0.384 -34.121 1.00 94.19 91 LYS A C 1
ATOM 714 O O . LYS A 1 91 ? 22.165 -0.869 -33.001 1.00 94.19 91 LYS A O 1
ATOM 719 N N . VAL A 1 92 ? 21.600 0.744 -34.458 1.00 94.25 92 VAL A N 1
ATOM 720 C CA . VAL A 1 92 ? 20.712 1.464 -33.524 1.00 94.25 92 VAL A CA 1
ATOM 721 C C . VAL A 1 92 ? 19.558 0.566 -33.075 1.00 94.25 92 VAL A C 1
ATOM 723 O O . VAL A 1 92 ? 19.295 0.483 -31.881 1.00 94.25 92 VAL A O 1
ATOM 726 N N . VAL A 1 93 ? 18.916 -0.151 -34.005 1.00 92.88 93 VAL A N 1
ATOM 727 C CA . VAL A 1 93 ? 17.845 -1.112 -33.677 1.00 92.88 93 VAL A CA 1
ATOM 728 C C . VAL A 1 93 ? 18.352 -2.207 -32.746 1.00 92.88 93 VAL A C 1
ATOM 730 O O . VAL A 1 93 ? 17.720 -2.464 -31.732 1.00 92.88 93 VAL A O 1
ATOM 733 N N . ALA A 1 94 ? 19.524 -2.781 -33.025 1.00 94.50 94 ALA A N 1
ATOM 734 C CA . ALA A 1 94 ? 20.109 -3.806 -32.165 1.00 94.50 94 ALA A CA 1
ATOM 735 C C . ALA A 1 94 ? 20.370 -3.303 -30.732 1.00 94.50 94 ALA A C 1
ATOM 737 O O . ALA A 1 94 ? 20.122 -4.032 -29.777 1.00 94.50 94 ALA A O 1
ATOM 738 N N . VAL A 1 95 ? 20.828 -2.054 -30.568 1.00 96.06 95 VAL A N 1
ATOM 739 C CA . VAL A 1 95 ? 21.009 -1.449 -29.236 1.00 96.06 95 VAL A CA 1
ATOM 740 C C . VAL A 1 95 ? 19.662 -1.209 -28.548 1.00 96.06 95 VAL A C 1
ATOM 742 O O . VAL A 1 95 ? 19.537 -1.477 -27.358 1.00 96.06 95 VAL A O 1
ATOM 745 N N . VAL A 1 96 ? 18.644 -0.734 -29.272 1.00 94.88 96 VAL A N 1
ATOM 746 C CA . VAL A 1 96 ? 17.289 -0.561 -28.717 1.00 94.88 96 VAL A CA 1
ATOM 747 C C . VAL A 1 96 ? 16.728 -1.900 -28.238 1.00 94.88 96 VAL A C 1
ATOM 749 O O . VAL A 1 96 ? 16.293 -1.987 -27.093 1.00 94.88 96 VAL A O 1
ATOM 752 N N . ASP A 1 97 ? 16.799 -2.939 -29.071 1.00 94.06 97 ASP A N 1
ATOM 753 C CA . ASP A 1 97 ? 16.311 -4.282 -28.742 1.00 94.06 97 ASP A CA 1
ATOM 754 C C . ASP A 1 97 ? 17.046 -4.857 -27.519 1.00 94.06 97 ASP A C 1
ATOM 756 O O . ASP A 1 97 ? 16.412 -5.419 -26.627 1.00 94.06 97 ASP A O 1
ATOM 760 N N . GLN A 1 98 ? 18.367 -4.655 -27.431 1.00 96.00 98 GLN A N 1
ATOM 761 C CA . GLN A 1 98 ? 19.179 -5.067 -26.282 1.00 96.00 98 GLN A CA 1
ATOM 762 C C . GLN A 1 98 ? 18.718 -4.400 -24.974 1.00 96.00 98 GLN A C 1
ATOM 764 O O . GLN A 1 98 ? 18.610 -5.069 -23.949 1.00 96.00 98 GLN A O 1
ATOM 769 N N . LEU A 1 99 ? 18.451 -3.091 -24.997 1.00 96.88 99 LEU A N 1
ATOM 770 C CA . LEU A 1 99 ? 18.123 -2.309 -23.798 1.00 96.88 99 LEU A CA 1
ATOM 771 C C . LEU A 1 99 ? 16.624 -2.330 -23.446 1.00 96.88 99 LEU A C 1
ATOM 773 O O . LEU A 1 99 ? 16.229 -1.819 -22.396 1.00 96.88 99 LEU A O 1
ATOM 777 N N . GLN A 1 100 ? 15.773 -2.900 -24.303 1.00 94.81 100 GLN A N 1
ATOM 778 C CA . GLN A 1 100 ? 14.318 -2.797 -24.187 1.00 94.81 100 GLN A CA 1
ATOM 779 C C . GLN A 1 100 ? 13.782 -3.351 -22.862 1.00 94.81 100 GLN A C 1
ATOM 781 O O . GLN A 1 100 ? 12.927 -2.721 -22.234 1.00 94.81 100 GLN A O 1
ATOM 786 N N . ALA A 1 101 ? 14.281 -4.510 -22.425 1.00 95.69 101 ALA A N 1
ATOM 787 C CA . ALA A 1 101 ? 13.810 -5.164 -21.205 1.00 95.69 101 ALA A CA 1
ATOM 788 C C . ALA A 1 101 ? 14.089 -4.305 -19.961 1.00 95.69 101 ALA A C 1
ATOM 790 O O . ALA A 1 101 ? 13.175 -4.002 -19.193 1.00 95.69 101 ALA A O 1
ATOM 791 N N . ILE A 1 102 ? 15.330 -3.835 -19.801 1.00 97.69 102 ILE A N 1
ATOM 792 C CA . ILE A 1 102 ? 15.713 -3.029 -18.639 1.00 97.69 102 ILE A CA 1
ATOM 793 C C . ILE A 1 102 ? 15.079 -1.635 -18.660 1.00 97.69 102 ILE A C 1
ATOM 795 O O . ILE A 1 102 ? 14.636 -1.143 -17.626 1.00 97.69 102 ILE A O 1
ATOM 799 N N . ALA A 1 103 ? 14.945 -1.019 -19.836 1.00 96.62 103 ALA A N 1
ATOM 800 C CA . ALA A 1 103 ? 14.257 0.259 -19.975 1.00 96.62 103 ALA A CA 1
ATOM 801 C C . ALA A 1 103 ? 12.762 0.160 -19.621 1.00 96.62 103 ALA A C 1
ATOM 803 O O . ALA A 1 103 ? 12.199 1.104 -19.067 1.00 96.62 103 ALA A O 1
ATOM 804 N N . SER A 1 104 ? 12.119 -0.976 -19.916 1.00 95.75 104 SER A N 1
ATOM 805 C CA . SER A 1 104 ? 10.716 -1.220 -19.549 1.00 95.75 104 SER A CA 1
ATOM 806 C C . SER A 1 104 ? 10.569 -1.335 -18.029 1.00 95.75 104 SER A C 1
ATOM 808 O O . SER A 1 104 ? 9.793 -0.582 -17.442 1.00 95.75 104 SER A O 1
ATOM 810 N N . TYR A 1 105 ? 11.418 -2.149 -17.386 1.00 97.44 105 TYR A N 1
ATOM 811 C CA . TYR A 1 105 ? 11.489 -2.259 -15.923 1.00 97.44 105 TYR A CA 1
ATOM 812 C C . TYR A 1 105 ? 11.669 -0.887 -15.254 1.00 97.44 105 TYR A C 1
ATOM 814 O O . TYR A 1 105 ? 10.922 -0.514 -14.352 1.00 97.44 105 TYR A O 1
ATOM 822 N N . LEU A 1 106 ? 12.645 -0.099 -15.717 1.00 97.44 106 LEU A N 1
ATOM 823 C CA . LEU A 1 106 ? 12.949 1.213 -15.142 1.00 97.44 106 LEU A CA 1
ATOM 824 C C . LEU A 1 106 ? 11.816 2.219 -15.367 1.00 97.44 106 LEU A C 1
ATOM 826 O O . LEU A 1 106 ? 11.596 3.106 -14.539 1.00 97.44 106 LEU A O 1
ATOM 830 N N . SER A 1 107 ? 11.075 2.097 -16.471 1.00 94.75 107 SER A N 1
ATOM 831 C CA . SER A 1 107 ? 9.896 2.927 -16.702 1.00 94.75 107 SER A CA 1
ATOM 832 C C . SER A 1 107 ? 8.778 2.622 -15.715 1.00 94.75 107 SER A C 1
ATOM 834 O O . SER A 1 107 ? 8.133 3.557 -15.250 1.00 94.75 107 SER A O 1
ATOM 836 N N . GLU A 1 108 ? 8.533 1.348 -15.424 1.00 95.00 108 GLU A N 1
ATOM 837 C CA . GLU A 1 108 ? 7.524 0.928 -14.452 1.00 95.00 108 GLU A CA 1
ATOM 838 C C . GLU A 1 108 ? 7.927 1.345 -13.032 1.00 95.00 108 GLU A C 1
ATOM 840 O O . GLU A 1 108 ? 7.133 1.959 -12.321 1.00 95.00 108 GLU A O 1
ATOM 845 N N . ALA A 1 109 ? 9.194 1.123 -12.666 1.00 95.06 109 ALA A N 1
ATOM 846 C CA . ALA A 1 109 ? 9.786 1.547 -11.397 1.00 95.06 109 ALA A CA 1
ATOM 847 C C . ALA A 1 109 ? 9.605 3.050 -11.124 1.00 95.06 109 ALA A C 1
ATOM 849 O O . ALA A 1 109 ? 9.286 3.452 -10.006 1.00 95.06 109 ALA A O 1
ATOM 850 N N . SER A 1 110 ? 9.739 3.880 -12.163 1.00 92.38 110 SER A N 1
ATOM 851 C CA . SER A 1 110 ? 9.614 5.343 -12.069 1.00 92.38 110 SER A CA 1
ATOM 852 C C . SER A 1 110 ? 8.226 5.834 -11.661 1.00 92.38 110 SER A C 1
ATOM 854 O O . SER A 1 110 ? 8.103 6.962 -11.199 1.00 92.38 110 SER A O 1
ATOM 856 N N . VAL A 1 111 ? 7.185 5.014 -11.823 1.00 91.31 111 VAL A N 1
ATOM 857 C CA . VAL A 1 111 ? 5.807 5.355 -11.424 1.00 91.31 111 VAL A CA 1
ATOM 858 C C . VAL A 1 111 ? 5.522 4.935 -9.973 1.00 91.31 111 VAL A C 1
ATOM 860 O O . VAL A 1 111 ? 4.509 5.323 -9.399 1.00 91.31 111 VAL A O 1
ATOM 863 N N . LEU A 1 112 ? 6.401 4.132 -9.365 1.00 91.19 112 LEU A N 1
ATOM 864 C CA . LEU A 1 112 ? 6.233 3.599 -8.008 1.00 91.19 112 LEU A CA 1
ATOM 865 C C . LEU A 1 112 ? 6.819 4.499 -6.917 1.00 91.19 112 LEU A C 1
ATOM 867 O O . LEU A 1 112 ? 6.551 4.258 -5.738 1.00 91.19 112 LEU A O 1
ATOM 871 N N . LEU A 1 113 ? 7.609 5.499 -7.309 1.00 88.94 113 LEU A N 1
ATOM 872 C CA . LEU A 1 113 ? 8.226 6.492 -6.434 1.00 88.94 113 LEU A CA 1
ATOM 873 C C . LEU A 1 113 ? 7.613 7.881 -6.667 1.00 88.94 113 LEU A C 1
ATOM 875 O O . LEU A 1 113 ? 7.115 8.151 -7.766 1.00 88.94 113 LEU A O 1
ATOM 879 N N . PRO A 1 114 ? 7.646 8.788 -5.671 1.00 86.94 114 PRO A N 1
ATOM 880 C CA . PRO A 1 114 ? 7.183 10.156 -5.856 1.00 86.94 114 PRO A CA 1
ATOM 881 C C . PRO A 1 114 ? 7.970 10.861 -6.964 1.00 86.94 114 PRO A C 1
ATOM 883 O O . PRO A 1 114 ? 9.175 10.674 -7.103 1.00 86.94 114 PRO A O 1
ATOM 886 N N . ALA A 1 115 ? 7.316 11.748 -7.716 1.00 85.00 115 ALA A N 1
ATOM 887 C CA . ALA A 1 115 ? 7.962 12.464 -8.821 1.00 85.00 115 ALA A CA 1
ATOM 888 C C . ALA A 1 115 ? 9.166 13.327 -8.386 1.00 85.00 115 ALA A C 1
ATOM 890 O O . ALA A 1 115 ? 10.058 13.579 -9.189 1.00 85.00 115 ALA A O 1
ATOM 891 N N . ALA A 1 116 ? 9.184 13.771 -7.124 1.00 86.81 116 ALA A N 1
ATOM 892 C CA . ALA A 1 116 ? 10.271 14.550 -6.533 1.00 86.81 116 ALA A CA 1
ATOM 893 C C . ALA A 1 116 ? 11.443 13.688 -6.021 1.00 86.81 116 ALA A C 1
ATOM 895 O O . ALA A 1 116 ? 12.411 14.230 -5.491 1.00 86.81 116 ALA A O 1
ATOM 896 N N . ASP A 1 117 ? 11.360 12.360 -6.137 1.00 90.62 117 ASP A N 1
ATOM 897 C CA . ASP A 1 117 ? 12.412 11.468 -5.668 1.00 90.62 117 ASP A CA 1
ATOM 898 C C . ASP A 1 117 ? 13.712 11.656 -6.489 1.00 90.62 117 ASP A C 1
ATOM 900 O O . ASP A 1 117 ? 13.661 11.728 -7.729 1.00 90.62 117 ASP A O 1
ATOM 904 N N . PRO A 1 118 ? 14.892 11.731 -5.841 1.00 93.75 118 PRO A N 1
ATOM 905 C CA . PRO A 1 118 ? 16.167 11.883 -6.540 1.00 93.75 118 PRO A CA 1
ATOM 906 C C . PRO A 1 118 ? 16.430 10.787 -7.576 1.00 93.75 118 PRO A C 1
ATOM 908 O O . PRO A 1 118 ? 16.942 11.081 -8.659 1.00 93.75 118 PRO A O 1
ATOM 911 N N . TRP A 1 119 ? 16.034 9.542 -7.291 1.00 96.06 119 TRP A N 1
ATOM 912 C CA . TRP A 1 119 ? 16.213 8.429 -8.221 1.00 96.06 119 TRP A CA 1
ATOM 913 C C . TRP A 1 119 ? 15.359 8.609 -9.480 1.00 96.06 119 TRP A C 1
ATOM 915 O O . TRP A 1 119 ? 15.830 8.361 -10.590 1.00 96.06 119 TRP A O 1
ATOM 925 N N . VAL A 1 120 ? 14.128 9.116 -9.339 1.00 95.00 120 VAL A N 1
ATOM 926 C CA . VAL A 1 120 ? 13.246 9.408 -10.484 1.00 95.00 120 VAL A CA 1
ATOM 927 C C . VAL A 1 120 ? 13.855 10.500 -11.366 1.00 95.00 120 VAL A C 1
ATOM 929 O O . VAL A 1 120 ? 13.861 10.378 -12.593 1.00 95.00 120 VAL A O 1
ATOM 932 N N . THR A 1 121 ? 14.423 11.542 -10.756 1.00 94.88 121 THR A N 1
ATOM 933 C CA . THR A 1 121 ? 15.104 12.630 -11.480 1.00 94.88 121 THR A CA 1
ATOM 934 C C . THR A 1 121 ? 16.312 12.116 -12.267 1.00 94.88 121 THR A C 1
ATOM 936 O O . THR A 1 121 ? 16.531 12.484 -13.428 1.00 94.88 121 THR A O 1
ATOM 939 N N . GLU A 1 122 ? 17.089 11.224 -11.658 1.00 95.94 122 GLU A N 1
ATOM 940 C CA . GLU A 1 122 ? 18.225 10.588 -12.309 1.00 95.94 122 GLU A CA 1
ATOM 941 C C . GLU A 1 122 ? 17.791 9.679 -13.466 1.00 95.94 122 GLU A C 1
ATOM 943 O O . GLU A 1 122 ? 18.321 9.795 -14.574 1.00 95.94 122 GLU A O 1
ATOM 948 N N . ALA A 1 123 ? 16.784 8.829 -13.252 1.00 96.75 123 ALA A N 1
ATOM 949 C CA . ALA A 1 123 ? 16.236 7.947 -14.278 1.00 96.75 123 ALA A CA 1
ATOM 950 C C . ALA A 1 123 ? 15.748 8.738 -15.503 1.00 96.75 123 ALA A C 1
ATOM 952 O O . ALA A 1 123 ? 16.026 8.368 -16.646 1.00 96.75 123 ALA A O 1
ATOM 953 N N . GLN A 1 124 ? 15.077 9.873 -15.285 1.00 94.75 124 GLN A N 1
ATOM 954 C CA . GLN A 1 124 ? 14.653 10.770 -16.363 1.00 94.75 124 GLN A CA 1
ATOM 955 C C . GLN A 1 124 ? 15.834 11.409 -17.107 1.00 94.75 124 GLN A C 1
ATOM 957 O O . GLN A 1 124 ? 15.772 11.593 -18.327 1.00 94.75 124 GLN A O 1
ATOM 962 N N . THR A 1 125 ? 16.912 11.738 -16.395 1.00 95.31 125 THR A N 1
ATOM 963 C CA . THR A 1 125 ? 18.131 12.301 -16.989 1.00 95.31 125 THR A CA 1
ATOM 964 C C . THR A 1 125 ? 18.837 11.273 -17.868 1.00 95.31 125 THR A C 1
ATOM 966 O O . THR A 1 125 ? 19.041 11.540 -19.053 1.00 95.31 125 THR A O 1
ATOM 969 N N . LEU A 1 126 ? 19.076 10.065 -17.352 1.00 97.06 126 LEU A N 1
ATOM 970 C CA . LEU A 1 126 ? 19.670 8.962 -18.113 1.00 97.06 126 LEU A CA 1
ATOM 971 C C . LEU A 1 126 ? 18.808 8.564 -19.317 1.00 97.06 126 LEU A C 1
ATOM 973 O O . LEU A 1 126 ? 19.333 8.341 -20.408 1.00 97.06 126 LEU A O 1
ATOM 977 N N . ARG A 1 127 ? 17.476 8.551 -19.169 1.00 96.12 127 ARG A N 1
ATOM 978 C CA . ARG A 1 127 ? 16.546 8.338 -20.289 1.00 96.12 127 ARG A CA 1
ATOM 979 C C . ARG A 1 127 ? 16.762 9.367 -21.400 1.00 96.12 127 ARG A C 1
ATOM 981 O O . ARG A 1 127 ? 16.822 9.000 -22.573 1.00 96.12 127 ARG A O 1
ATOM 988 N N . ARG A 1 128 ? 16.871 10.655 -21.058 1.00 94.38 128 ARG A N 1
ATOM 989 C CA . ARG A 1 128 ? 17.095 11.735 -22.034 1.00 94.38 128 ARG A CA 1
ATOM 990 C C . ARG A 1 128 ? 18.456 11.600 -22.720 1.00 94.38 128 ARG A C 1
ATOM 992 O O . ARG A 1 128 ? 18.529 11.750 -23.940 1.00 94.38 128 ARG A O 1
ATOM 999 N N . GLU A 1 129 ? 19.504 11.304 -21.961 1.00 95.62 129 GLU A N 1
ATOM 1000 C CA . GLU A 1 129 ? 20.864 11.112 -22.477 1.00 95.62 129 GLU A CA 1
ATOM 1001 C C . GLU A 1 129 ? 20.952 9.927 -23.440 1.00 95.62 129 GLU A C 1
ATOM 1003 O O . GLU A 1 129 ? 21.451 10.088 -24.554 1.00 95.62 129 GLU A O 1
ATOM 1008 N N . LEU A 1 130 ? 20.386 8.775 -23.070 1.00 96.38 130 LEU A N 1
ATOM 1009 C CA . LEU A 1 130 ? 20.347 7.584 -23.916 1.00 96.38 130 LEU A CA 1
ATOM 1010 C C . LEU A 1 130 ? 19.617 7.852 -25.236 1.00 96.38 130 LEU A C 1
ATOM 1012 O O . LEU A 1 130 ? 20.126 7.528 -26.309 1.00 96.38 130 LEU A O 1
ATOM 1016 N N . LEU A 1 131 ? 18.441 8.485 -25.183 1.00 95.00 131 LEU A N 1
ATOM 1017 C CA . LEU A 1 131 ? 17.687 8.818 -26.394 1.00 95.00 131 LEU A CA 1
ATOM 1018 C C . LEU A 1 131 ? 18.465 9.780 -27.297 1.00 95.00 131 LEU A C 1
ATOM 1020 O O . LEU A 1 131 ? 18.500 9.580 -28.509 1.00 95.00 131 LEU A O 1
ATOM 1024 N N . ASN A 1 132 ? 19.122 10.797 -26.734 1.00 94.88 132 ASN A N 1
ATOM 1025 C CA . ASN A 1 132 ? 19.960 11.711 -27.512 1.00 94.88 132 ASN A CA 1
ATOM 1026 C C . ASN A 1 132 ? 21.165 10.988 -28.132 1.00 94.88 132 ASN A C 1
ATOM 1028 O O . ASN A 1 132 ? 21.432 11.170 -29.320 1.00 94.88 132 ASN A O 1
ATOM 1032 N N . ALA A 1 133 ? 21.838 10.118 -27.377 1.00 95.69 133 ALA A N 1
ATOM 1033 C CA . ALA A 1 133 ? 22.959 9.323 -27.868 1.00 95.69 133 ALA A CA 1
ATOM 1034 C C . ALA A 1 133 ? 22.543 8.407 -29.034 1.00 95.69 133 ALA A C 1
ATOM 1036 O O . ALA A 1 133 ? 23.231 8.344 -30.054 1.00 95.69 133 ALA A O 1
ATOM 1037 N N . LEU A 1 134 ? 21.381 7.753 -28.935 1.00 95.44 134 LEU A N 1
ATOM 1038 C CA . LEU A 1 134 ? 20.830 6.920 -30.009 1.00 95.44 134 LEU A CA 1
ATOM 1039 C C . LEU A 1 134 ? 20.449 7.739 -31.252 1.00 95.44 134 LEU A C 1
ATOM 1041 O O . LEU A 1 134 ? 20.671 7.281 -32.373 1.00 95.44 134 LEU A O 1
ATOM 1045 N N . ARG A 1 135 ? 19.922 8.960 -31.085 1.00 94.56 135 ARG A N 1
ATOM 1046 C CA . ARG A 1 135 ? 19.621 9.859 -32.215 1.00 94.56 135 ARG A CA 1
ATOM 1047 C C . ARG A 1 135 ? 20.894 10.342 -32.916 1.00 94.56 135 ARG A C 1
ATOM 1049 O O . ARG A 1 135 ? 20.951 10.290 -34.143 1.00 94.56 135 ARG A O 1
ATOM 1056 N N . ALA A 1 136 ? 21.933 10.721 -32.169 1.00 94.75 136 ALA A N 1
ATOM 1057 C CA . ALA A 1 136 ? 23.249 11.040 -32.735 1.00 94.75 136 ALA A CA 1
ATOM 1058 C C . ALA A 1 136 ? 23.865 9.836 -33.462 1.00 94.75 136 ALA A C 1
ATOM 1060 O O . ALA A 1 136 ? 24.375 9.974 -34.575 1.00 94.75 136 ALA A O 1
ATOM 1061 N N . MET A 1 137 ? 23.753 8.630 -32.894 1.00 94.94 137 MET A N 1
ATOM 1062 C CA . MET A 1 137 ? 24.191 7.404 -33.564 1.00 94.94 137 MET A CA 1
ATOM 1063 C C . MET A 1 137 ? 23.428 7.160 -34.867 1.00 94.94 137 MET A C 1
ATOM 1065 O O . MET A 1 137 ? 24.031 6.780 -35.868 1.00 94.94 137 MET A O 1
ATOM 1069 N N . ALA A 1 138 ? 22.117 7.406 -34.894 1.00 92.62 138 ALA A N 1
ATOM 1070 C CA . ALA A 1 138 ? 21.315 7.270 -36.105 1.00 92.62 138 ALA A CA 1
ATOM 1071 C C . ALA A 1 138 ? 21.738 8.266 -37.200 1.00 92.62 138 ALA A C 1
ATOM 1073 O O . ALA A 1 138 ? 21.794 7.883 -38.374 1.00 92.62 138 ALA A O 1
ATOM 1074 N N . LYS A 1 139 ? 22.115 9.495 -36.824 1.00 91.75 139 LYS A N 1
ATOM 1075 C CA . LYS A 1 139 ? 22.637 10.537 -37.729 1.00 91.75 139 LYS A CA 1
ATOM 1076 C C . LYS A 1 139 ? 24.083 10.308 -38.176 1.00 91.75 139 LYS A C 1
ATOM 1078 O O . LYS A 1 139 ? 24.442 10.673 -39.294 1.00 91.75 139 LYS A O 1
ATOM 1083 N N . GLY A 1 140 ? 24.859 9.557 -37.397 1.00 91.19 140 GLY A N 1
ATOM 1084 C CA . GLY A 1 140 ? 26.271 9.275 -37.675 1.00 91.19 140 GLY A CA 1
ATOM 1085 C C . GLY A 1 140 ? 27.248 10.170 -36.935 1.00 91.19 140 GLY A C 1
ATOM 1086 O O . GLY A 1 140 ? 28.439 10.087 -37.212 1.00 91.19 140 GLY A O 1
ATOM 1087 N N . ASP A 1 141 ? 26.752 10.963 -35.992 1.00 92.38 141 ASP A N 1
ATOM 1088 C CA . ASP A 1 141 ? 27.536 11.933 -35.229 1.00 92.38 141 ASP A CA 1
ATOM 1089 C C . ASP A 1 141 ? 28.206 11.291 -34.003 1.00 92.38 141 ASP A C 1
ATOM 1091 O O . ASP A 1 141 ? 29.092 11.879 -33.390 1.00 92.38 141 ASP A O 1
ATOM 1095 N N . ALA A 1 142 ? 27.785 10.076 -33.627 1.00 93.19 142 ALA A N 1
ATOM 1096 C CA . ALA A 1 142 ? 28.309 9.355 -32.472 1.00 93.19 142 ALA A CA 1
ATOM 1097 C C . ALA A 1 142 ? 28.286 7.831 -32.655 1.00 93.19 142 ALA A C 1
ATOM 1099 O O . ALA A 1 142 ? 27.582 7.274 -33.502 1.00 93.19 142 ALA A O 1
ATOM 1100 N N . THR A 1 143 ? 29.024 7.139 -31.791 1.00 92.88 143 THR A N 1
ATOM 1101 C CA . THR A 1 143 ? 28.955 5.686 -31.611 1.00 92.88 143 THR A CA 1
ATOM 1102 C C . THR A 1 143 ? 28.434 5.370 -30.219 1.00 92.88 143 THR A C 1
ATOM 1104 O O . THR A 1 143 ? 28.918 5.936 -29.242 1.00 92.88 143 THR A O 1
ATOM 1107 N N . VAL A 1 144 ? 27.486 4.440 -30.115 1.00 94.69 144 VAL A N 1
ATOM 1108 C CA . VAL A 1 144 ? 26.914 4.011 -28.834 1.00 94.69 144 VAL A CA 1
ATOM 1109 C C . VAL A 1 144 ? 27.250 2.548 -28.586 1.00 94.69 144 VAL A C 1
ATOM 1111 O O . VAL A 1 144 ? 27.042 1.698 -29.452 1.00 94.69 144 VAL A O 1
ATOM 1114 N N . SER A 1 145 ? 27.759 2.263 -27.390 1.00 95.62 145 SER A N 1
ATOM 1115 C CA . SER A 1 145 ? 27.974 0.905 -26.894 1.00 95.62 145 SER A CA 1
ATOM 1116 C C . SER A 1 145 ? 26.743 0.449 -26.113 1.00 95.62 145 SER A C 1
ATOM 1118 O O . SER A 1 145 ? 26.478 0.958 -25.023 1.00 95.62 145 SER A O 1
ATOM 1120 N N . GLY A 1 146 ? 25.999 -0.517 -26.658 1.00 95.25 146 GLY A N 1
ATOM 1121 C CA . GLY A 1 146 ? 24.854 -1.113 -25.963 1.00 95.25 146 GLY A CA 1
ATOM 1122 C C . GLY A 1 146 ? 25.253 -1.779 -24.644 1.00 95.25 146 GLY A C 1
ATOM 1123 O O . GLY A 1 146 ? 24.555 -1.623 -23.653 1.00 95.25 146 GLY A O 1
ATOM 1124 N N . ALA A 1 147 ? 26.422 -2.429 -24.587 1.00 96.94 147 ALA A N 1
ATOM 1125 C CA . ALA A 1 147 ? 26.933 -3.055 -23.364 1.00 96.94 147 ALA A CA 1
ATOM 1126 C C . ALA A 1 147 ? 27.236 -2.039 -22.248 1.00 96.94 147 ALA A C 1
ATOM 1128 O O . ALA A 1 147 ? 26.926 -2.290 -21.088 1.00 96.94 147 ALA A O 1
ATOM 1129 N N . THR A 1 148 ? 27.798 -0.877 -22.594 1.00 97.50 148 THR A N 1
ATOM 1130 C CA . THR A 1 148 ? 28.077 0.182 -21.612 1.00 97.50 148 THR A CA 1
ATOM 1131 C C . THR A 1 148 ? 26.779 0.747 -21.045 1.00 97.50 148 THR A C 1
ATOM 1133 O O . THR A 1 148 ? 26.637 0.854 -19.832 1.00 97.50 148 THR A O 1
ATOM 1136 N N . TRP A 1 149 ? 25.797 1.036 -21.905 1.00 97.88 149 TRP A N 1
ATOM 1137 C CA . TRP A 1 149 ? 24.483 1.486 -21.444 1.00 97.88 149 TRP A CA 1
ATOM 1138 C C . TRP A 1 149 ? 23.748 0.418 -20.639 1.00 97.88 149 TRP A C 1
ATOM 1140 O O . TRP A 1 149 ? 23.130 0.756 -19.638 1.00 97.88 149 TRP A O 1
ATOM 1150 N N . GLN A 1 150 ? 23.855 -0.857 -21.015 1.00 98.06 150 GLN A N 1
ATOM 1151 C CA . GLN A 1 150 ? 23.289 -1.961 -20.243 1.00 98.06 150 GLN A CA 1
ATOM 1152 C C . GLN A 1 150 ? 23.817 -1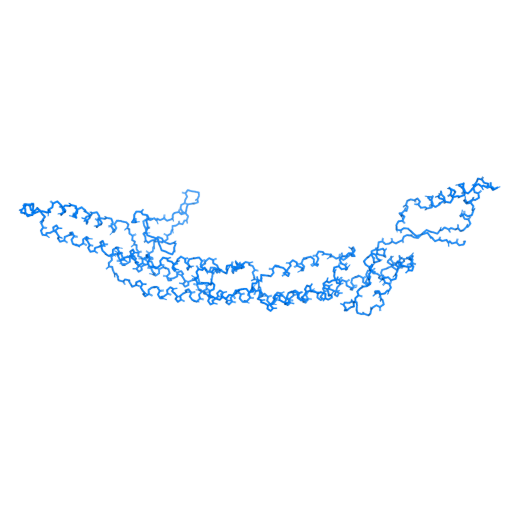.938 -18.802 1.00 98.06 150 GLN A C 1
ATOM 1154 O O . GLN A 1 150 ? 23.021 -1.919 -17.870 1.00 98.06 150 GLN A O 1
ATOM 1159 N N . GLN A 1 151 ? 25.137 -1.831 -18.617 1.00 98.31 151 GLN A N 1
ATOM 1160 C CA . GLN A 1 151 ? 25.758 -1.733 -17.290 1.00 98.31 151 GLN A CA 1
ATOM 1161 C C . GLN A 1 151 ? 25.281 -0.499 -16.510 1.00 98.31 151 GLN A C 1
ATOM 1163 O O . GLN A 1 151 ? 24.965 -0.594 -15.325 1.00 98.31 151 GLN A O 1
ATOM 1168 N N . THR A 1 152 ? 25.185 0.664 -17.165 1.00 98.38 152 THR A N 1
ATOM 1169 C CA . THR A 1 152 ? 24.670 1.893 -16.537 1.00 98.38 152 THR A CA 1
ATOM 1170 C C . THR A 1 152 ? 23.225 1.727 -16.059 1.00 98.38 152 THR A C 1
ATOM 1172 O O . THR A 1 152 ? 22.888 2.129 -14.943 1.00 98.38 152 THR A O 1
ATOM 1175 N N . LEU A 1 153 ? 22.364 1.122 -16.880 1.00 98.25 153 LEU A N 1
ATOM 1176 C CA . LEU A 1 153 ? 20.962 0.893 -16.537 1.00 98.25 153 LEU A CA 1
ATOM 1177 C C . LEU A 1 153 ? 20.803 -0.191 -15.460 1.00 98.25 153 LEU A C 1
ATOM 1179 O O . LEU A 1 153 ? 19.937 -0.056 -14.598 1.00 98.25 153 LEU A O 1
ATOM 1183 N N . GLU A 1 154 ? 21.654 -1.220 -15.450 1.00 98.19 154 GLU A N 1
ATOM 1184 C CA . GLU A 1 154 ? 21.697 -2.238 -14.389 1.00 98.19 154 GLU A CA 1
ATOM 1185 C C . GLU A 1 154 ? 22.086 -1.624 -13.043 1.00 98.19 154 GLU A C 1
ATOM 1187 O O . GLU A 1 154 ? 21.420 -1.872 -12.039 1.00 98.19 154 GLU A O 1
ATOM 1192 N N . ALA A 1 155 ? 23.075 -0.728 -13.026 1.00 98.19 155 ALA A N 1
ATOM 1193 C CA . ALA A 1 155 ? 23.430 0.021 -11.824 1.00 98.19 155 ALA A CA 1
ATOM 1194 C C . ALA A 1 155 ? 22.290 0.942 -11.343 1.00 98.19 155 ALA A C 1
ATOM 1196 O O . ALA A 1 155 ? 22.092 1.123 -10.140 1.00 98.19 155 ALA A O 1
ATOM 1197 N N . LEU A 1 156 ? 21.511 1.537 -12.256 1.00 98.31 156 LEU A N 1
ATOM 1198 C CA . LEU A 1 156 ? 20.314 2.307 -11.893 1.00 98.31 156 LEU A CA 1
ATOM 1199 C C . LEU A 1 156 ? 19.213 1.408 -11.304 1.00 98.31 156 LEU A C 1
ATOM 1201 O O . LEU A 1 156 ? 18.606 1.777 -10.294 1.00 98.31 156 LEU A O 1
ATOM 1205 N N . LYS A 1 157 ? 18.985 0.228 -11.894 1.00 98.12 157 LYS A N 1
ATOM 1206 C CA . LYS A 1 157 ? 18.051 -0.786 -11.383 1.00 98.12 157 LYS A CA 1
ATOM 1207 C C . LYS A 1 157 ? 18.449 -1.256 -9.983 1.00 98.12 157 LYS A C 1
ATOM 1209 O O . LYS A 1 157 ? 17.583 -1.369 -9.123 1.00 98.12 157 LYS A O 1
ATOM 1214 N N . GLU A 1 158 ? 19.729 -1.486 -9.718 1.00 97.88 158 GLU A N 1
ATOM 1215 C CA . GLU A 1 158 ? 20.171 -1.946 -8.398 1.00 97.88 158 GLU A CA 1
ATOM 1216 C C . GLU A 1 158 ? 19.937 -0.900 -7.302 1.00 97.88 158 GLU A C 1
ATOM 1218 O O . GLU A 1 158 ? 19.457 -1.205 -6.207 1.00 97.88 158 GLU A O 1
ATOM 1223 N N . ARG A 1 159 ? 20.179 0.371 -7.626 1.00 96.62 159 ARG A N 1
ATOM 1224 C CA . ARG A 1 159 ? 19.890 1.479 -6.709 1.00 96.62 159 ARG A CA 1
ATOM 1225 C C . ARG A 1 159 ? 18.401 1.609 -6.421 1.00 96.62 159 ARG A C 1
ATOM 1227 O O . ARG A 1 159 ? 18.031 1.789 -5.264 1.00 96.62 159 ARG A O 1
ATOM 1234 N N . TYR A 1 160 ? 17.558 1.427 -7.439 1.00 97.00 160 TYR A N 1
ATOM 1235 C CA . TYR A 1 160 ? 16.110 1.356 -7.248 1.00 97.00 160 TYR A CA 1
ATOM 1236 C C . TYR A 1 160 ? 15.722 0.248 -6.272 1.00 97.00 160 TYR A C 1
ATOM 1238 O O . TYR A 1 160 ? 14.971 0.488 -5.333 1.00 97.00 160 TYR A O 1
ATOM 1246 N N . ARG A 1 161 ? 16.246 -0.967 -6.473 1.00 96.69 161 ARG A N 1
ATOM 1247 C CA . ARG A 1 161 ? 15.928 -2.122 -5.625 1.00 96.69 161 ARG A CA 1
ATOM 1248 C C . ARG A 1 161 ? 16.317 -1.881 -4.176 1.00 96.69 161 ARG A C 1
ATOM 1250 O O . ARG A 1 161 ? 15.522 -2.159 -3.284 1.00 96.69 161 ARG A O 1
ATOM 1257 N N . THR A 1 162 ? 17.503 -1.320 -3.954 1.00 95.62 162 THR A N 1
ATOM 1258 C CA . THR A 1 162 ? 17.980 -0.942 -2.620 1.00 95.62 162 THR A CA 1
ATOM 1259 C C . THR A 1 162 ? 17.047 0.084 -1.969 1.00 95.62 162 THR A C 1
ATOM 1261 O O . THR A 1 162 ? 16.636 -0.088 -0.822 1.00 95.62 162 THR A O 1
ATOM 1264 N N . GLN A 1 163 ? 16.658 1.128 -2.707 1.00 94.62 163 GLN A N 1
ATOM 1265 C CA . GLN A 1 163 ? 15.763 2.170 -2.209 1.00 94.62 163 GLN A CA 1
ATOM 1266 C C . GLN A 1 163 ? 14.357 1.638 -1.909 1.00 94.62 163 GLN A C 1
ATOM 1268 O O . GLN A 1 163 ? 13.826 1.881 -0.825 1.00 94.62 163 GLN A O 1
ATOM 1273 N N . TYR A 1 164 ? 13.760 0.884 -2.835 1.00 95.19 164 TYR A N 1
ATOM 1274 C CA . TYR A 1 164 ? 12.446 0.274 -2.643 1.00 95.19 164 TYR A CA 1
ATOM 1275 C C . TYR A 1 164 ? 12.459 -0.698 -1.460 1.00 95.19 164 TYR A C 1
ATOM 1277 O O . TYR A 1 164 ? 11.540 -0.665 -0.649 1.00 95.19 164 TYR A O 1
ATOM 1285 N N . ALA A 1 165 ? 13.504 -1.519 -1.307 1.00 94.94 165 ALA A N 1
ATOM 1286 C CA . ALA A 1 165 ? 13.638 -2.423 -0.167 1.00 94.94 165 ALA A CA 1
ATOM 1287 C C . ALA A 1 165 ? 13.707 -1.669 1.169 1.00 94.94 165 ALA A C 1
ATOM 1289 O O . ALA A 1 165 ? 13.024 -2.054 2.116 1.00 94.94 165 ALA A O 1
ATOM 1290 N N . ALA A 1 166 ? 14.459 -0.566 1.238 1.00 94.06 166 ALA A N 1
ATOM 1291 C CA . ALA A 1 166 ? 14.522 0.273 2.434 1.00 94.06 166 ALA A CA 1
ATOM 1292 C C . ALA A 1 166 ? 13.164 0.919 2.763 1.00 94.06 166 ALA A C 1
ATOM 1294 O O . ALA A 1 166 ? 12.745 0.950 3.921 1.00 94.06 166 ALA A O 1
ATOM 1295 N N . LEU A 1 167 ? 12.444 1.405 1.747 1.00 93.94 167 LEU A N 1
ATOM 1296 C CA . LEU A 1 167 ? 11.094 1.947 1.914 1.00 93.94 167 LEU A CA 1
ATOM 1297 C C . LEU A 1 167 ? 10.103 0.866 2.366 1.00 93.94 167 LEU A C 1
ATOM 1299 O O . LEU A 1 167 ? 9.354 1.083 3.316 1.00 93.94 167 LEU A O 1
ATOM 1303 N N . HIS A 1 168 ? 10.144 -0.312 1.748 1.00 95.00 168 HIS A N 1
ATOM 1304 C CA . HIS A 1 168 ? 9.321 -1.454 2.129 1.00 95.00 168 HIS A CA 1
ATOM 1305 C C . HIS A 1 168 ? 9.587 -1.854 3.587 1.00 95.00 168 HIS A C 1
ATOM 1307 O O . HIS A 1 168 ? 8.652 -1.971 4.372 1.00 95.00 168 HIS A O 1
ATOM 1313 N N . GLN A 1 169 ? 10.855 -1.967 3.997 1.00 94.00 169 GLN A N 1
ATOM 1314 C CA . GLN A 1 169 ? 11.237 -2.249 5.386 1.00 94.00 169 GLN A CA 1
ATOM 1315 C C . GLN A 1 169 ? 10.705 -1.204 6.376 1.00 94.00 169 GLN A C 1
ATOM 1317 O O . GLN A 1 169 ? 10.338 -1.538 7.500 1.00 94.00 169 GLN A O 1
ATOM 1322 N N . ARG A 1 170 ? 10.644 0.064 5.961 1.00 94.56 170 ARG A N 1
ATOM 1323 C CA . ARG A 1 170 ? 10.196 1.175 6.804 1.00 94.56 170 ARG A CA 1
ATOM 1324 C C . ARG A 1 170 ? 8.673 1.266 6.939 1.00 94.56 170 ARG A C 1
ATOM 1326 O O . ARG A 1 170 ? 8.181 1.628 8.008 1.00 94.56 170 ARG A O 1
ATOM 1333 N N . TYR A 1 171 ? 7.929 0.990 5.871 1.00 95.25 171 TYR A N 1
ATOM 1334 C CA . TYR A 1 171 ? 6.488 1.271 5.783 1.00 95.25 171 TYR A CA 1
ATOM 1335 C C . TYR A 1 171 ? 5.594 0.025 5.734 1.00 95.25 171 TYR A C 1
ATOM 1337 O O . TYR A 1 171 ? 4.372 0.159 5.818 1.00 95.25 171 TYR A O 1
ATOM 1345 N N . VAL A 1 172 ? 6.176 -1.173 5.668 1.00 95.69 172 VAL A N 1
ATOM 1346 C CA . VAL A 1 172 ? 5.458 -2.452 5.667 1.00 95.69 172 VAL A CA 1
ATOM 1347 C C . VAL A 1 172 ? 5.914 -3.298 6.857 1.00 95.69 172 VAL A C 1
ATOM 1349 O O . VAL A 1 172 ? 7.110 -3.456 7.110 1.00 95.69 172 VAL A O 1
ATOM 1352 N N . LEU A 1 173 ? 4.963 -3.860 7.605 1.00 95.81 173 LEU A N 1
ATOM 1353 C CA . LEU A 1 173 ? 5.253 -4.769 8.713 1.00 95.81 173 LEU A CA 1
ATOM 1354 C C . LEU A 1 173 ? 5.817 -6.089 8.176 1.00 95.81 173 LEU A C 1
ATOM 1356 O O . LEU A 1 173 ? 5.158 -6.794 7.415 1.00 95.81 173 LEU A O 1
ATOM 1360 N N . HIS A 1 174 ? 7.028 -6.426 8.609 1.00 94.94 174 HIS A N 1
ATOM 1361 C CA . HIS A 1 174 ? 7.631 -7.749 8.416 1.00 94.94 174 HIS A CA 1
ATOM 1362 C C . HIS A 1 174 ? 7.308 -8.631 9.630 1.00 94.94 174 HIS A C 1
ATOM 1364 O O . HIS A 1 174 ? 6.533 -8.212 10.487 1.00 94.94 174 HIS A O 1
ATOM 1370 N N . GLN A 1 175 ? 7.898 -9.827 9.726 1.00 94.38 175 GLN A N 1
ATOM 1371 C CA . GLN A 1 175 ? 7.532 -10.835 10.731 1.00 94.38 175 GLN A CA 1
ATOM 1372 C C . GLN A 1 175 ? 7.398 -10.280 12.154 1.00 94.38 175 GLN A C 1
ATOM 1374 O O . GLN A 1 175 ? 6.321 -10.355 12.730 1.00 94.38 175 GLN A O 1
ATOM 1379 N N . GLU A 1 176 ? 8.429 -9.609 12.667 1.00 93.31 176 GLU A N 1
ATOM 1380 C CA . GLU A 1 176 ? 8.405 -9.028 14.016 1.00 93.31 176 GLU A CA 1
ATOM 1381 C C . GLU A 1 176 ? 7.260 -8.013 14.209 1.00 93.31 176 GLU A C 1
ATOM 1383 O O . GLU A 1 176 ? 6.573 -8.001 15.230 1.00 93.31 176 GLU A O 1
ATOM 1388 N N . GLY A 1 177 ? 7.008 -7.173 13.203 1.00 95.00 177 GLY A N 1
ATOM 1389 C CA . GLY A 1 177 ? 5.908 -6.211 13.226 1.00 95.00 177 GLY A CA 1
ATOM 1390 C C . GLY A 1 177 ? 4.530 -6.872 13.126 1.00 95.00 177 GLY A C 1
ATOM 1391 O O . GLY A 1 177 ? 3.576 -6.389 13.736 1.00 95.00 177 GLY A O 1
ATOM 1392 N N . MET A 1 178 ? 4.418 -7.974 12.379 1.00 95.38 178 MET A N 1
ATOM 1393 C CA . MET A 1 178 ? 3.195 -8.773 12.276 1.00 95.38 178 MET A CA 1
ATOM 1394 C C . MET A 1 178 ? 2.879 -9.461 13.603 1.00 95.38 178 MET A C 1
ATOM 1396 O O . MET A 1 178 ? 1.756 -9.322 14.084 1.00 95.38 178 MET A O 1
ATOM 1400 N N . ASP A 1 179 ? 3.874 -10.096 14.225 1.00 95.25 179 ASP A N 1
ATOM 1401 C CA . ASP A 1 179 ? 3.748 -10.743 15.534 1.00 95.25 179 ASP A CA 1
ATOM 1402 C C . ASP A 1 179 ? 3.337 -9.721 16.600 1.00 95.25 179 ASP A C 1
ATOM 1404 O O . ASP A 1 179 ? 2.449 -9.964 17.418 1.00 95.25 179 ASP A O 1
ATOM 1408 N N . ARG A 1 180 ? 3.928 -8.521 16.554 1.00 94.81 180 ARG A N 1
ATOM 1409 C CA . ARG A 1 180 ? 3.571 -7.432 17.464 1.00 94.81 180 ARG A CA 1
ATOM 1410 C C . ARG A 1 180 ? 2.151 -6.917 17.239 1.00 94.81 180 ARG A C 1
ATOM 1412 O O . ARG A 1 180 ? 1.449 -6.646 18.211 1.00 94.81 180 ARG A O 1
ATOM 1419 N N . ARG A 1 181 ? 1.709 -6.776 15.986 1.00 95.81 181 ARG A N 1
ATOM 1420 C CA . ARG A 1 181 ? 0.320 -6.403 15.676 1.00 95.81 181 ARG A CA 1
ATOM 1421 C C . ARG A 1 181 ? -0.654 -7.461 16.180 1.00 95.81 181 ARG A C 1
ATOM 1423 O O . ARG A 1 181 ? -1.676 -7.106 16.755 1.00 95.81 181 ARG A O 1
ATOM 1430 N N . GLU A 1 182 ? -0.330 -8.735 15.991 1.00 94.62 182 GLU A N 1
ATOM 1431 C CA . GLU A 1 182 ? -1.138 -9.834 16.508 1.00 94.62 182 GLU A CA 1
ATOM 1432 C C . GLU A 1 182 ? -1.200 -9.801 18.040 1.00 94.62 182 GLU A C 1
ATOM 1434 O O . GLU A 1 182 ? -2.280 -9.919 18.608 1.00 94.62 182 GLU A O 1
ATOM 1439 N N . ALA A 1 183 ? -0.075 -9.552 18.716 1.00 93.12 183 ALA A N 1
ATOM 1440 C CA . ALA A 1 183 ? -0.032 -9.421 20.169 1.00 93.12 183 ALA A CA 1
ATOM 1441 C C . ALA A 1 183 ? -0.924 -8.282 20.696 1.00 93.12 183 ALA A C 1
ATOM 1443 O O . ALA A 1 183 ? -1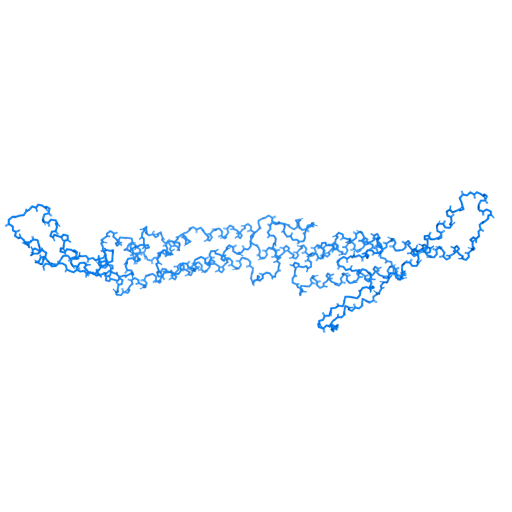.574 -8.463 21.721 1.00 93.12 183 ALA A O 1
ATOM 1444 N N . LEU A 1 184 ? -1.016 -7.145 19.991 1.00 92.19 184 LEU A N 1
ATOM 1445 C CA . LEU A 1 184 ? -1.935 -6.053 20.356 1.00 92.19 184 LEU A CA 1
ATOM 1446 C C . LEU A 1 184 ? -3.413 -6.436 20.218 1.00 92.19 184 LEU A C 1
ATOM 1448 O O . LEU A 1 184 ? -4.253 -5.905 20.938 1.00 92.19 184 LEU A O 1
ATOM 1452 N N . MET A 1 185 ? -3.735 -7.336 19.289 1.00 90.31 185 MET A N 1
ATOM 1453 C CA . MET A 1 185 ? -5.093 -7.854 19.099 1.00 90.31 185 MET A CA 1
ATOM 1454 C C . MET A 1 185 ? -5.397 -9.068 19.984 1.00 90.31 185 MET A C 1
ATOM 1456 O O . MET A 1 185 ? -6.504 -9.598 19.939 1.00 90.31 185 MET A O 1
ATOM 1460 N N . ARG A 1 186 ? -4.434 -9.545 20.782 1.00 87.62 186 ARG A N 1
ATOM 1461 C CA . ARG A 1 186 ? -4.662 -10.643 21.721 1.00 87.62 186 ARG A CA 1
ATOM 1462 C C . ARG A 1 186 ? -5.187 -10.119 23.068 1.00 87.62 186 ARG A C 1
ATOM 1464 O O . ARG A 1 186 ? -4.958 -8.964 23.430 1.00 87.62 186 ARG A O 1
ATOM 1471 N N . PRO A 1 187 ? -5.890 -10.969 23.839 1.00 79.81 187 PRO A N 1
ATOM 1472 C CA . PRO A 1 187 ? -6.295 -10.650 25.208 1.00 79.81 187 PRO A CA 1
ATOM 1473 C C . PRO A 1 187 ? -5.087 -10.291 26.099 1.00 79.81 187 PRO A C 1
ATOM 1475 O O . PRO A 1 187 ? -3.986 -10.786 25.843 1.00 79.81 187 PRO A O 1
ATOM 1478 N N . PRO A 1 188 ? -5.273 -9.497 27.174 1.00 86.00 188 PRO A N 1
ATOM 1479 C CA . PRO A 1 188 ? -6.560 -9.187 27.812 1.00 86.00 188 PRO A CA 1
ATOM 1480 C C . PRO A 1 188 ? -7.247 -7.895 27.339 1.00 86.00 188 PRO A C 1
ATOM 1482 O O . PRO A 1 188 ? -8.474 -7.867 27.284 1.00 86.00 188 PRO A O 1
ATOM 1485 N N . ALA A 1 189 ? -6.497 -6.856 26.961 1.00 88.12 189 ALA A N 1
ATOM 1486 C CA . ALA A 1 189 ? -7.038 -5.510 26.725 1.00 88.12 189 ALA A CA 1
ATOM 1487 C C . ALA A 1 189 ? -8.083 -5.457 25.595 1.00 88.12 189 ALA A C 1
ATOM 1489 O O . ALA A 1 189 ? -9.159 -4.884 25.753 1.00 88.12 189 ALA A O 1
ATOM 1490 N N . HIS A 1 190 ? -7.796 -6.107 24.463 1.00 89.88 190 HIS A N 1
ATOM 1491 C CA . HIS A 1 190 ? -8.714 -6.155 23.322 1.00 89.88 190 HIS A CA 1
ATOM 1492 C C . HIS A 1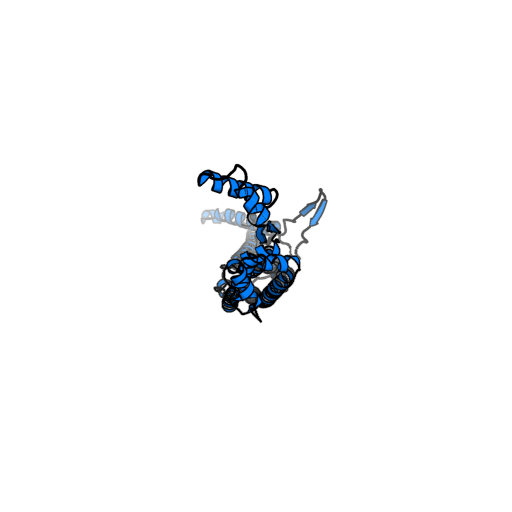 190 ? -10.047 -6.836 23.673 1.00 89.88 190 HIS A C 1
ATOM 1494 O O . HIS A 1 190 ? -11.116 -6.301 23.386 1.00 89.88 190 HIS A O 1
ATOM 1500 N N . ALA A 1 191 ? -9.996 -7.965 24.386 1.00 88.88 191 ALA A N 1
ATOM 1501 C CA . ALA A 1 191 ? -11.188 -8.694 24.820 1.00 88.88 191 ALA A CA 1
ATOM 1502 C C . ALA A 1 191 ? -12.033 -7.895 25.830 1.00 88.88 191 ALA A C 1
ATOM 1504 O O . ALA A 1 191 ? -13.261 -7.911 25.756 1.00 88.88 191 ALA A O 1
ATOM 1505 N N . GLN A 1 192 ? -11.386 -7.168 26.747 1.00 91.38 192 GLN A N 1
ATOM 1506 C CA . GLN A 1 192 ? -12.080 -6.276 27.679 1.00 91.38 192 GLN A CA 1
ATOM 1507 C C . GLN A 1 192 ? -12.829 -5.164 26.943 1.00 91.38 192 GLN A C 1
ATOM 1509 O O . GLN A 1 192 ? -13.999 -4.929 27.237 1.00 91.38 192 GLN A O 1
ATOM 1514 N N . LEU A 1 193 ? -12.189 -4.502 25.972 1.00 94.12 193 LEU A N 1
ATOM 1515 C CA . LEU A 1 193 ? -12.845 -3.459 25.180 1.00 94.12 193 LEU A CA 1
ATOM 1516 C C . LEU A 1 193 ? -14.044 -4.008 24.406 1.00 94.12 193 LEU A C 1
ATOM 1518 O O . LEU A 1 193 ? -15.078 -3.354 24.375 1.00 94.12 193 LEU A O 1
ATOM 1522 N N . HIS A 1 194 ? -13.964 -5.221 23.855 1.00 93.25 194 HIS A N 1
ATOM 1523 C CA . HIS A 1 194 ? -15.121 -5.875 23.227 1.00 93.25 194 HIS A CA 1
ATOM 1524 C C . HIS A 1 194 ? -16.280 -6.089 24.200 1.00 93.25 194 HIS A C 1
ATOM 1526 O O . HIS A 1 194 ? -17.432 -5.828 23.862 1.00 93.25 194 HIS A O 1
ATOM 1532 N N . GLN A 1 195 ? -15.989 -6.518 25.428 1.00 93.62 195 GLN A N 1
ATOM 1533 C CA . GLN A 1 195 ? -17.020 -6.670 26.452 1.00 93.62 195 GLN A CA 1
ATOM 1534 C C . GLN A 1 195 ? -17.635 -5.323 26.858 1.00 93.62 195 GLN A C 1
ATOM 1536 O O . GLN A 1 195 ? -18.846 -5.231 27.049 1.00 93.62 195 GLN A O 1
ATOM 1541 N N . LEU A 1 196 ? -16.816 -4.278 26.986 1.00 94.62 196 LEU A N 1
ATOM 1542 C CA . LEU A 1 196 ? -17.274 -2.929 27.313 1.00 94.62 196 LEU A CA 1
ATOM 1543 C C . LEU A 1 196 ? -18.019 -2.260 26.152 1.00 94.62 196 LEU A C 1
ATOM 1545 O O . LEU A 1 196 ? -18.913 -1.463 26.399 1.00 94.62 196 LEU A O 1
ATOM 1549 N N . ALA A 1 197 ? -17.721 -2.606 24.900 1.00 95.12 197 ALA A N 1
ATOM 1550 C CA . ALA A 1 197 ? -18.398 -2.055 23.725 1.00 95.12 197 ALA A CA 1
ATOM 1551 C C . ALA A 1 197 ? -19.902 -2.386 23.687 1.00 95.12 197 ALA A C 1
ATOM 1553 O O . ALA A 1 197 ? -20.651 -1.727 22.973 1.00 95.12 197 ALA A O 1
ATOM 1554 N N . ALA A 1 198 ? -20.347 -3.383 24.460 1.00 93.75 198 ALA A N 1
ATOM 1555 C CA . ALA A 1 198 ? -21.761 -3.697 24.658 1.00 93.75 198 ALA A CA 1
ATOM 1556 C C . ALA A 1 198 ? -22.469 -2.766 25.666 1.00 93.75 198 ALA A C 1
ATOM 1558 O O . ALA A 1 198 ? -23.682 -2.867 25.837 1.00 93.75 198 ALA A O 1
ATOM 1559 N N . VAL A 1 199 ? -21.743 -1.880 26.355 1.00 93.12 199 VAL A N 1
ATOM 1560 C CA . VAL A 1 199 ? -22.330 -0.847 27.214 1.00 93.12 199 VAL A CA 1
ATOM 1561 C C . VAL A 1 199 ? -22.729 0.352 26.353 1.00 93.12 199 VAL A C 1
ATOM 1563 O O . VAL A 1 199 ? -21.876 0.973 25.726 1.00 93.12 199 VAL A O 1
ATOM 1566 N N . ASP A 1 200 ? -24.007 0.726 26.384 1.00 88.19 200 ASP A N 1
ATOM 1567 C CA . ASP A 1 200 ? -24.623 1.690 25.462 1.00 88.19 200 ASP A CA 1
ATOM 1568 C C . ASP A 1 200 ? -23.975 3.085 25.493 1.00 88.19 200 ASP A C 1
ATOM 1570 O O . ASP A 1 200 ? -23.951 3.786 24.483 1.00 88.19 200 ASP A O 1
ATOM 1574 N N . ILE A 1 201 ? -23.466 3.513 26.655 1.00 87.06 201 ILE A N 1
ATOM 1575 C CA . ILE A 1 201 ? -22.841 4.835 26.817 1.00 87.06 201 ILE A CA 1
ATOM 1576 C C . ILE A 1 201 ? -21.426 4.903 26.219 1.00 87.06 201 ILE A C 1
ATOM 1578 O O . ILE A 1 201 ? -20.897 5.994 26.008 1.00 87.06 201 ILE A O 1
ATOM 1582 N N . LEU A 1 202 ? -20.789 3.755 25.965 1.00 91.50 202 LEU A N 1
ATOM 1583 C CA . LEU A 1 202 ? -19.423 3.686 25.452 1.00 91.50 202 LEU A CA 1
ATOM 1584 C C . LEU A 1 202 ? -19.426 3.665 23.919 1.00 91.50 202 LEU A C 1
ATOM 1586 O O . LEU A 1 202 ? -20.274 3.058 23.269 1.00 91.50 202 LEU A O 1
ATOM 1590 N N . ASN A 1 203 ? -18.454 4.343 23.310 1.00 89.31 203 ASN A N 1
ATOM 1591 C CA . ASN A 1 203 ? -18.427 4.525 21.863 1.00 89.31 203 ASN A CA 1
ATOM 1592 C C . ASN A 1 203 ? -17.736 3.354 21.149 1.00 89.31 203 ASN A C 1
ATOM 1594 O O . ASN A 1 203 ? -16.566 3.445 20.781 1.00 89.31 203 ASN A O 1
ATOM 1598 N N . ALA A 1 204 ? -18.477 2.279 20.867 1.00 91.06 204 ALA A N 1
ATOM 1599 C CA . ALA A 1 204 ? -17.978 1.099 20.146 1.00 91.06 204 ALA A CA 1
ATOM 1600 C C . ALA A 1 204 ? -17.279 1.411 18.798 1.00 91.06 204 ALA A C 1
ATOM 1602 O O . ALA A 1 204 ? -16.424 0.643 18.336 1.00 91.06 204 ALA A O 1
ATOM 1603 N N . ASN A 1 205 ? -17.577 2.560 18.176 1.00 91.25 205 ASN A N 1
ATOM 1604 C CA . ASN A 1 205 ? -16.905 2.985 16.946 1.00 91.25 205 ASN A CA 1
ATOM 1605 C C . ASN A 1 205 ? -15.415 3.287 17.160 1.00 91.25 205 ASN A C 1
ATOM 1607 O O . ASN A 1 205 ? -14.635 3.137 16.222 1.00 91.25 205 ASN A O 1
ATOM 1611 N N . GLU A 1 206 ? -14.988 3.692 18.361 1.00 92.56 206 GLU A N 1
ATOM 1612 C CA . GLU A 1 206 ? -13.572 3.959 18.641 1.00 92.56 206 GLU A CA 1
ATOM 1613 C C . GLU A 1 206 ? -12.733 2.682 18.590 1.00 92.56 206 GLU A C 1
ATOM 1615 O O . GLU A 1 206 ? -11.648 2.698 18.003 1.00 92.56 206 GLU A O 1
ATOM 1620 N N . LEU A 1 207 ? -13.260 1.578 19.135 1.00 94.75 207 LEU A N 1
ATOM 1621 C CA . LEU A 1 207 ? -12.641 0.255 19.049 1.00 94.75 207 LEU A CA 1
ATOM 1622 C C . LEU A 1 207 ? -12.598 -0.222 17.595 1.00 94.75 207 LEU A C 1
ATOM 1624 O O . LEU A 1 207 ? -11.530 -0.565 17.095 1.00 94.75 207 LEU A O 1
ATOM 1628 N N . THR A 1 208 ? -13.724 -0.139 16.882 1.00 94.94 208 THR A N 1
ATOM 1629 C CA . THR A 1 208 ? -13.808 -0.542 15.466 1.00 94.94 208 THR A CA 1
ATOM 1630 C C . THR A 1 208 ? -12.831 0.256 14.589 1.00 94.94 208 THR A C 1
ATOM 1632 O O . THR A 1 208 ? -12.157 -0.288 13.708 1.00 94.94 208 THR A O 1
ATOM 1635 N N . ALA A 1 209 ? -12.706 1.564 14.838 1.00 96.19 209 ALA A N 1
ATOM 1636 C CA . ALA A 1 209 ? -11.758 2.429 14.142 1.00 96.19 209 ALA A CA 1
ATOM 1637 C C . ALA A 1 209 ? -10.302 2.087 14.488 1.00 96.19 209 ALA A C 1
ATOM 1639 O O . ALA A 1 209 ? -9.436 2.148 13.615 1.00 96.19 209 ALA A O 1
ATOM 1640 N N . TRP A 1 210 ? -10.020 1.727 15.743 1.00 96.50 210 TRP A N 1
ATOM 1641 C CA . TRP A 1 210 ? -8.700 1.263 16.166 1.00 96.50 210 TRP A CA 1
ATOM 1642 C C . TRP A 1 210 ? -8.321 -0.061 15.483 1.00 96.50 210 TRP A C 1
ATOM 1644 O O . TRP A 1 210 ? -7.239 -0.153 14.903 1.00 96.50 210 TRP A O 1
ATOM 1654 N N . GLU A 1 211 ? -9.225 -1.044 15.448 1.00 95.81 211 GLU A N 1
ATOM 1655 C CA . GLU A 1 211 ? -9.014 -2.333 14.769 1.00 95.81 211 GLU A CA 1
ATOM 1656 C C . GLU A 1 211 ? -8.765 -2.147 13.270 1.00 95.81 211 GLU A C 1
ATOM 1658 O O . GLU A 1 211 ? -7.805 -2.687 12.712 1.00 95.81 211 GLU A O 1
ATOM 1663 N N . SER A 1 212 ? -9.585 -1.306 12.634 1.00 95.75 212 SER A N 1
ATOM 1664 C CA . SER A 1 212 ? -9.433 -0.941 11.225 1.00 95.75 212 SER A CA 1
ATOM 1665 C C . SER A 1 212 ? -8.082 -0.271 10.963 1.00 95.75 212 SER A C 1
ATOM 1667 O O . SER A 1 212 ? -7.422 -0.573 9.970 1.00 95.75 212 SER A O 1
ATOM 1669 N N . ALA A 1 213 ? -7.624 0.603 11.865 1.00 95.00 213 ALA A N 1
ATOM 1670 C CA . ALA A 1 213 ? -6.327 1.261 11.747 1.00 95.00 213 ALA A CA 1
ATOM 1671 C C . ALA A 1 213 ? -5.151 0.278 11.887 1.00 95.00 213 ALA A C 1
ATOM 1673 O O . ALA A 1 213 ? -4.174 0.406 11.146 1.00 95.00 213 ALA A O 1
ATOM 1674 N N . CYS A 1 214 ? -5.249 -0.718 12.774 1.00 94.81 214 CYS A N 1
ATOM 1675 C CA . CYS A 1 214 ? -4.268 -1.801 12.884 1.00 94.81 214 CYS A CA 1
ATOM 1676 C C . CYS A 1 214 ? -4.216 -2.657 11.603 1.00 94.81 214 CYS A C 1
ATOM 1678 O O . CYS A 1 214 ? -3.128 -2.970 11.106 1.00 94.81 214 CYS A O 1
ATOM 1680 N N . ALA A 1 215 ? -5.377 -3.013 11.044 1.00 93.88 215 ALA A N 1
ATOM 1681 C CA . ALA A 1 215 ? -5.480 -3.792 9.808 1.00 93.88 215 ALA A CA 1
ATOM 1682 C C . ALA A 1 215 ? -4.966 -3.021 8.578 1.00 93.88 215 ALA A C 1
ATOM 1684 O O . ALA A 1 215 ? -4.352 -3.609 7.691 1.00 93.88 215 ALA A O 1
ATOM 1685 N N . ALA A 1 216 ? -5.150 -1.698 8.554 1.00 93.06 216 ALA A N 1
ATOM 1686 C CA . ALA A 1 216 ? -4.709 -0.821 7.472 1.00 93.06 216 ALA A CA 1
ATOM 1687 C C . ALA A 1 216 ? -3.185 -0.597 7.416 1.00 93.06 216 ALA A C 1
ATOM 1689 O O . ALA A 1 216 ? -2.698 0.066 6.497 1.00 93.06 216 ALA A O 1
ATOM 1690 N N . ILE A 1 217 ? -2.405 -1.084 8.391 1.00 93.75 217 ILE A N 1
ATOM 1691 C CA . ILE A 1 217 ? -0.943 -1.094 8.262 1.00 93.75 217 ILE A CA 1
ATOM 1692 C C . ILE A 1 217 ? -0.555 -2.249 7.321 1.00 93.75 217 ILE A C 1
ATOM 1694 O O . ILE A 1 217 ? -0.837 -3.407 7.651 1.00 93.75 217 ILE A O 1
ATOM 1698 N N . PRO A 1 218 ? 0.103 -1.975 6.177 1.00 93.94 218 PRO A N 1
ATOM 1699 C CA . PRO A 1 218 ? 0.542 -3.019 5.258 1.00 93.94 218 PRO A CA 1
ATOM 1700 C C . PRO A 1 218 ? 1.455 -4.028 5.955 1.00 93.94 218 PRO A C 1
ATOM 1702 O O . PRO A 1 218 ? 2.277 -3.649 6.791 1.00 93.94 218 PRO A O 1
ATOM 1705 N N . ALA A 1 219 ? 1.345 -5.301 5.586 1.00 94.88 219 ALA A N 1
ATOM 1706 C CA . ALA A 1 219 ? 2.167 -6.379 6.124 1.00 94.88 219 ALA A CA 1
ATOM 1707 C C . ALA A 1 219 ? 2.637 -7.315 5.004 1.00 94.88 219 ALA A C 1
ATOM 1709 O O . ALA A 1 219 ? 1.879 -7.598 4.078 1.00 94.88 219 ALA A O 1
ATOM 1710 N N . CYS A 1 220 ? 3.886 -7.771 5.077 1.00 96.56 220 CYS A N 1
ATOM 1711 C CA . CYS A 1 220 ? 4.493 -8.657 4.090 1.00 96.56 220 CYS A CA 1
ATOM 1712 C C . CYS A 1 220 ? 5.682 -9.412 4.704 1.00 96.56 220 CYS A C 1
ATOM 1714 O O . CYS A 1 220 ? 6.749 -8.836 4.906 1.00 96.56 220 CYS A O 1
ATOM 1716 N N . GLY A 1 221 ? 5.507 -10.708 4.979 1.00 93.62 221 GLY A N 1
ATOM 1717 C CA . GLY A 1 221 ? 6.561 -11.569 5.537 1.00 93.62 221 GLY A CA 1
ATOM 1718 C C . GLY A 1 221 ? 7.518 -12.169 4.502 1.00 93.62 221 GLY A C 1
ATOM 1719 O O . GLY A 1 221 ? 8.635 -12.531 4.846 1.00 93.62 221 GLY A O 1
ATOM 1720 N N . GLU A 1 222 ? 7.108 -12.247 3.235 1.00 93.06 222 GLU A N 1
ATOM 1721 C CA . GLU A 1 222 ? 7.849 -12.964 2.180 1.00 93.06 222 GLU A CA 1
ATOM 1722 C C . GLU A 1 222 ? 8.800 -12.064 1.374 1.00 93.06 222 GLU A C 1
ATOM 1724 O O . GLU A 1 222 ? 9.457 -12.516 0.440 1.00 93.06 222 GLU A O 1
ATOM 1729 N N . PHE A 1 223 ? 8.889 -10.774 1.708 1.00 95.12 223 PHE A N 1
ATOM 1730 C CA . PHE A 1 223 ? 9.671 -9.833 0.914 1.00 95.12 223 PHE A CA 1
ATOM 1731 C C . PHE A 1 223 ? 11.181 -10.053 1.061 1.00 95.12 223 PHE A C 1
ATOM 1733 O O . PHE A 1 223 ? 11.723 -10.063 2.164 1.00 95.12 223 PHE A O 1
ATOM 1740 N N . HIS A 1 224 ? 11.881 -10.108 -0.073 1.00 92.38 224 HIS A N 1
ATOM 1741 C CA . HIS A 1 224 ? 13.331 -9.970 -0.144 1.00 92.38 224 HIS A CA 1
ATOM 1742 C C . HIS A 1 224 ? 13.754 -9.286 -1.461 1.00 92.38 224 HIS A C 1
ATOM 1744 O O . HIS A 1 224 ? 13.057 -9.414 -2.472 1.00 92.38 224 HIS A O 1
ATOM 1750 N N . PRO A 1 225 ? 14.914 -8.596 -1.518 1.00 92.62 225 PRO A N 1
ATOM 1751 C CA . PRO A 1 225 ? 15.305 -7.787 -2.683 1.00 92.62 225 PRO A CA 1
ATOM 1752 C C . PRO A 1 225 ? 15.426 -8.549 -4.013 1.00 92.62 225 PRO A C 1
ATOM 1754 O O . PRO A 1 225 ? 15.309 -7.950 -5.084 1.00 92.62 225 PRO A O 1
ATOM 1757 N N . ALA A 1 226 ? 15.658 -9.866 -3.982 1.00 94.19 226 ALA A N 1
ATOM 1758 C CA . ALA A 1 226 ? 15.731 -10.690 -5.195 1.00 94.19 226 ALA A CA 1
ATOM 1759 C C . ALA A 1 226 ? 14.374 -10.860 -5.907 1.00 94.19 226 ALA A C 1
ATOM 1761 O O . ALA A 1 226 ? 14.354 -11.116 -7.107 1.00 94.19 226 ALA A O 1
ATOM 1762 N N . LEU A 1 227 ? 13.247 -10.626 -5.223 1.00 94.81 227 LEU A N 1
ATOM 1763 C CA . LEU A 1 227 ? 11.929 -10.591 -5.872 1.00 94.81 227 LEU A CA 1
ATOM 1764 C C . LEU A 1 227 ? 11.800 -9.439 -6.875 1.00 94.81 227 LEU A C 1
ATOM 1766 O O . LEU A 1 227 ? 10.999 -9.514 -7.803 1.00 94.81 227 LEU A O 1
ATOM 1770 N N . LEU A 1 228 ? 12.615 -8.393 -6.714 1.00 95.88 228 LEU A N 1
ATOM 1771 C CA . LEU A 1 228 ? 12.597 -7.215 -7.574 1.00 95.88 228 LEU A CA 1
ATOM 1772 C C . LEU A 1 228 ? 13.444 -7.375 -8.847 1.00 95.88 228 LEU A C 1
ATOM 1774 O O . LEU A 1 228 ? 13.707 -6.411 -9.558 1.00 95.88 228 LEU A O 1
ATOM 1778 N N . GLU A 1 229 ? 13.940 -8.577 -9.145 1.00 94.38 229 GLU A N 1
ATOM 1779 C CA . GLU A 1 229 ? 14.763 -8.781 -10.341 1.00 94.38 229 GLU A CA 1
ATOM 1780 C C . GLU A 1 229 ? 13.970 -8.641 -11.642 1.00 94.38 229 GLU A C 1
ATOM 1782 O O . GLU A 1 229 ? 14.486 -8.140 -12.641 1.00 94.38 229 GLU A O 1
ATOM 1787 N N . THR A 1 230 ? 12.719 -9.085 -11.652 1.00 91.12 230 THR A N 1
ATOM 1788 C CA . THR A 1 230 ? 11.895 -9.143 -12.869 1.00 91.12 230 THR A CA 1
ATOM 1789 C C . THR A 1 230 ? 10.720 -8.174 -12.833 1.00 91.12 230 THR A C 1
ATOM 1791 O O . THR A 1 230 ? 10.233 -7.779 -13.887 1.00 91.12 230 THR A O 1
ATOM 1794 N N . THR A 1 231 ? 10.309 -7.739 -11.640 1.00 94.44 231 THR A N 1
ATOM 1795 C CA . THR A 1 231 ? 9.228 -6.776 -11.404 1.00 94.44 231 THR A CA 1
ATOM 1796 C C . THR A 1 231 ? 9.712 -5.683 -10.456 1.00 94.44 231 THR A C 1
ATOM 1798 O O . THR A 1 231 ? 10.352 -6.001 -9.459 1.00 94.44 231 THR A O 1
ATOM 1801 N N . PR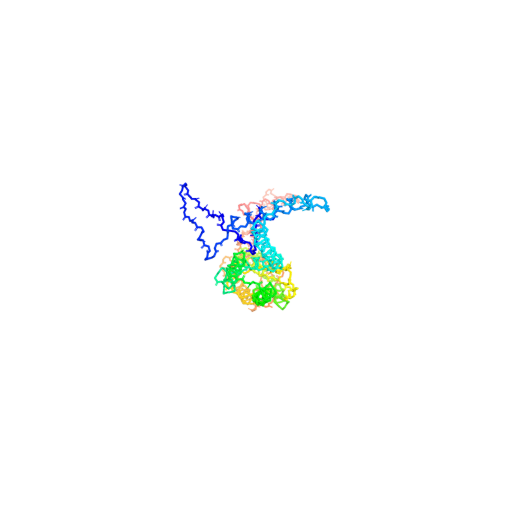O A 1 232 ? 9.422 -4.396 -10.705 1.00 95.19 232 PRO A N 1
ATOM 1802 C CA . PRO A 1 232 ? 9.822 -3.335 -9.786 1.00 95.19 232 PRO A CA 1
ATOM 1803 C C . PRO A 1 232 ? 8.919 -3.243 -8.547 1.00 95.19 232 PRO A C 1
ATOM 1805 O O . PRO A 1 232 ? 9.255 -2.557 -7.589 1.00 95.19 232 PRO A O 1
ATOM 1808 N N . LEU A 1 233 ? 7.779 -3.936 -8.543 1.00 94.69 233 LEU A N 1
ATOM 1809 C CA . LEU A 1 233 ? 6.842 -3.975 -7.424 1.00 94.69 233 LEU A CA 1
ATOM 1810 C C . LEU A 1 233 ? 6.971 -5.290 -6.651 1.00 94.69 233 LEU A C 1
ATOM 1812 O O . LEU A 1 233 ? 7.119 -6.346 -7.270 1.00 94.69 233 LEU A O 1
ATOM 1816 N N . CYS A 1 234 ? 6.821 -5.244 -5.321 1.00 95.12 234 CYS A N 1
ATOM 1817 C CA . CYS A 1 234 ? 6.679 -6.457 -4.514 1.00 95.12 234 CYS A CA 1
ATOM 1818 C C . CYS A 1 234 ? 5.474 -7.291 -5.004 1.00 95.12 234 CYS A C 1
ATOM 1820 O O . CYS A 1 234 ? 4.344 -6.794 -4.955 1.00 95.12 234 CYS A O 1
ATOM 1822 N N . PRO A 1 235 ? 5.674 -8.553 -5.434 1.00 94.56 235 PRO A N 1
ATOM 1823 C CA . PRO A 1 235 ? 4.599 -9.370 -5.994 1.00 94.56 235 PRO A CA 1
ATOM 1824 C C . PRO A 1 235 ? 3.611 -9.895 -4.941 1.00 94.56 235 PRO A C 1
ATOM 1826 O O . PRO A 1 235 ? 2.514 -10.305 -5.306 1.00 94.56 235 PRO A O 1
ATOM 1829 N N . HIS A 1 236 ? 3.970 -9.872 -3.651 1.00 94.25 236 HIS A N 1
ATOM 1830 C CA . HIS A 1 236 ? 3.131 -10.415 -2.574 1.00 94.25 236 HIS A CA 1
ATOM 1831 C C . HIS A 1 236 ? 2.146 -9.384 -2.018 1.00 94.25 236 HIS A C 1
ATOM 1833 O O . HIS A 1 236 ? 0.964 -9.677 -1.867 1.00 94.25 236 HIS A O 1
ATOM 1839 N N . CYS A 1 237 ? 2.618 -8.171 -1.714 1.00 93.12 237 CYS A N 1
ATOM 1840 C CA . CYS A 1 237 ? 1.793 -7.136 -1.082 1.00 93.12 237 CYS A CA 1
ATOM 1841 C C . CYS A 1 237 ? 1.416 -5.984 -2.023 1.00 93.12 237 CYS A C 1
ATOM 1843 O O . CYS A 1 237 ? 0.523 -5.204 -1.701 1.00 93.12 237 CYS A O 1
ATOM 1845 N N . GLY A 1 238 ? 2.100 -5.835 -3.164 1.00 91.88 238 GLY A N 1
ATOM 1846 C CA . GLY A 1 238 ? 1.836 -4.758 -4.117 1.00 91.88 238 GLY A CA 1
ATOM 1847 C C . GLY A 1 238 ? 2.080 -3.345 -3.574 1.00 91.88 238 GLY A C 1
ATOM 1848 O O . GLY A 1 238 ? 1.538 -2.392 -4.134 1.00 91.88 238 GLY A O 1
ATOM 1849 N N . TRP A 1 239 ? 2.856 -3.192 -2.492 1.00 92.56 239 TRP A N 1
ATOM 1850 C CA . TRP A 1 239 ? 3.032 -1.910 -1.805 1.00 92.56 239 TRP A CA 1
ATOM 1851 C C . TRP A 1 239 ? 3.660 -0.839 -2.710 1.00 92.56 239 TRP A C 1
ATOM 1853 O O . TRP A 1 239 ? 4.640 -1.092 -3.417 1.00 92.56 239 TRP A O 1
ATOM 1863 N N . ARG A 1 240 ? 3.106 0.377 -2.671 1.00 89.12 240 ARG A N 1
ATOM 1864 C CA . ARG A 1 240 ? 3.540 1.530 -3.472 1.00 89.12 240 ARG A CA 1
ATOM 1865 C C . ARG A 1 240 ? 3.844 2.691 -2.548 1.00 89.12 240 ARG A C 1
ATOM 1867 O O . ARG A 1 240 ? 3.069 2.958 -1.641 1.00 89.12 240 ARG A O 1
ATOM 1874 N N . SER A 1 241 ? 4.920 3.414 -2.829 1.00 84.94 241 SER A N 1
ATOM 1875 C CA . SER A 1 241 ? 5.240 4.606 -2.052 1.00 84.94 241 SER A CA 1
ATOM 1876 C C . SER A 1 241 ? 4.347 5.788 -2.450 1.00 84.94 241 SER A C 1
ATOM 1878 O O . SER A 1 241 ? 3.946 5.914 -3.610 1.00 84.94 241 SER A O 1
ATOM 1880 N N . GLY A 1 242 ? 4.034 6.659 -1.488 1.00 75.31 242 GLY A N 1
ATOM 1881 C CA . GLY A 1 242 ? 3.222 7.856 -1.724 1.00 75.31 242 GLY A CA 1
ATOM 1882 C C . GLY A 1 242 ? 1.710 7.623 -1.638 1.00 75.31 242 GLY A C 1
ATOM 1883 O O . GLY A 1 242 ? 0.947 8.472 -2.093 1.00 75.31 242 GLY A O 1
ATOM 1884 N N . GLN A 1 243 ? 1.262 6.519 -1.031 1.00 70.69 243 GLN A N 1
ATOM 1885 C CA . GLN A 1 243 ? -0.151 6.199 -0.772 1.00 70.69 243 GLN A CA 1
ATOM 1886 C C . GLN A 1 243 ? -0.649 6.821 0.552 1.00 70.69 243 GLN A C 1
ATOM 1888 O O . GLN A 1 243 ? -1.532 6.285 1.217 1.00 70.69 243 GLN A O 1
ATOM 1893 N N . GLY A 1 244 ? -0.094 7.970 0.954 1.00 65.69 244 GLY A N 1
ATOM 1894 C CA . GLY A 1 244 ? -0.486 8.663 2.186 1.00 65.69 244 GLY A CA 1
ATOM 1895 C C . GLY A 1 244 ? 0.215 8.167 3.455 1.00 65.69 244 GLY A C 1
ATOM 1896 O O . GLY A 1 244 ? -0.250 8.463 4.556 1.00 65.69 244 GLY A O 1
ATOM 1897 N N . GLU A 1 245 ? 1.335 7.444 3.345 1.00 70.69 245 GLU A N 1
ATOM 1898 C CA . GLU A 1 245 ? 2.140 7.060 4.506 1.00 70.69 245 GLU A CA 1
ATOM 1899 C C . GLU A 1 245 ? 2.809 8.275 5.164 1.00 70.69 245 GLU A C 1
ATOM 1901 O O . GLU A 1 245 ? 3.792 8.821 4.665 1.00 70.69 245 GLU A O 1
ATOM 1906 N N . GLN A 1 246 ? 2.291 8.684 6.322 1.00 73.50 246 GLN A N 1
ATOM 1907 C CA . GLN A 1 246 ? 2.832 9.817 7.081 1.00 73.50 246 GLN A CA 1
ATOM 1908 C C . GLN A 1 246 ? 4.003 9.417 7.990 1.00 73.50 246 GLN A C 1
ATOM 1910 O O . GLN A 1 246 ? 4.884 10.231 8.262 1.00 73.50 246 GLN A O 1
ATOM 1915 N N . SER A 1 247 ? 4.039 8.162 8.448 1.00 91.31 247 SER A N 1
ATOM 1916 C CA . SER A 1 247 ? 5.038 7.663 9.398 1.00 91.31 247 SER A CA 1
ATOM 1917 C C . SER A 1 247 ? 5.374 6.179 9.173 1.00 91.31 247 SER A C 1
ATOM 1919 O O . SER A 1 247 ? 4.586 5.456 8.551 1.00 91.31 247 SER A O 1
ATOM 1921 N N . PRO A 1 248 ? 6.552 5.715 9.639 1.00 95.06 248 PRO A N 1
ATOM 1922 C CA . PRO A 1 248 ? 6.957 4.308 9.577 1.00 95.06 248 PRO A CA 1
ATOM 1923 C C . PRO A 1 248 ? 5.925 3.353 10.182 1.00 95.06 248 PRO A C 1
ATOM 1925 O O . PRO A 1 248 ? 5.230 3.693 11.139 1.00 95.06 248 PRO A O 1
ATOM 1928 N N . ALA A 1 249 ? 5.859 2.121 9.673 1.00 95.31 249 ALA A N 1
ATOM 1929 C CA . ALA A 1 249 ? 4.899 1.118 10.142 1.00 95.31 249 ALA A CA 1
ATOM 1930 C C . ALA A 1 249 ? 5.070 0.786 11.632 1.00 95.31 249 ALA A C 1
ATOM 1932 O O . ALA A 1 249 ? 4.079 0.667 12.350 1.00 95.31 249 ALA A O 1
ATOM 1933 N N . ALA A 1 250 ? 6.317 0.695 12.104 1.00 94.38 250 ALA A N 1
ATOM 1934 C CA . ALA A 1 250 ? 6.622 0.458 13.513 1.00 94.38 250 ALA A CA 1
ATOM 1935 C C . ALA A 1 250 ? 6.120 1.599 14.415 1.00 94.38 250 ALA A C 1
ATOM 1937 O O . ALA A 1 250 ? 5.533 1.338 15.464 1.00 94.38 250 ALA A O 1
ATOM 1938 N N . ASP A 1 251 ? 6.276 2.853 13.982 1.00 95.88 251 ASP A N 1
ATOM 1939 C CA . ASP A 1 251 ? 5.809 4.024 14.731 1.00 95.88 251 ASP A CA 1
ATOM 1940 C C . ASP A 1 251 ? 4.284 4.088 14.767 1.00 95.88 251 ASP A C 1
ATOM 1942 O O . ASP A 1 251 ? 3.700 4.299 15.827 1.00 95.88 251 ASP A O 1
ATOM 1946 N N . ARG A 1 252 ? 3.621 3.812 13.636 1.00 95.50 252 ARG A N 1
ATOM 1947 C CA . ARG A 1 252 ? 2.156 3.684 13.584 1.00 95.50 252 ARG A CA 1
ATOM 1948 C C . ARG A 1 252 ? 1.659 2.624 14.565 1.00 95.50 252 ARG A C 1
ATOM 1950 O O . ARG A 1 252 ? 0.675 2.853 15.263 1.00 95.50 252 ARG A O 1
ATOM 1957 N N . LEU A 1 253 ? 2.352 1.488 14.649 1.00 95.88 253 LEU A N 1
ATOM 1958 C CA . LEU A 1 253 ? 2.014 0.417 15.581 1.00 95.88 253 LEU A CA 1
ATOM 1959 C C . LEU A 1 253 ? 2.245 0.827 17.046 1.00 95.88 253 LEU A C 1
ATOM 1961 O O . LEU A 1 253 ? 1.412 0.525 17.896 1.00 95.88 253 LEU A O 1
ATOM 1965 N N . ASN A 1 254 ? 3.320 1.569 17.340 1.00 95.62 254 ASN A N 1
ATOM 1966 C CA . ASN A 1 254 ? 3.568 2.152 18.666 1.00 95.62 254 ASN A CA 1
ATOM 1967 C C . ASN A 1 254 ? 2.440 3.108 19.083 1.00 95.62 254 ASN A C 1
ATOM 1969 O O . ASN A 1 254 ? 1.940 3.021 20.203 1.00 95.62 254 ASN A O 1
ATOM 1973 N N . THR A 1 255 ? 2.014 3.996 18.182 1.00 96.25 255 THR A N 1
ATOM 1974 C CA . THR A 1 255 ? 0.903 4.922 18.436 1.00 96.25 255 THR A CA 1
ATOM 1975 C C . THR A 1 255 ? -0.404 4.174 18.688 1.00 96.25 255 THR A C 1
ATOM 1977 O O . THR A 1 255 ? -1.161 4.548 19.581 1.00 96.25 255 THR A O 1
ATOM 1980 N N . LEU A 1 256 ? -0.674 3.098 17.942 1.00 96.19 256 LEU A N 1
ATOM 1981 C CA . LEU A 1 256 ? -1.866 2.276 18.160 1.00 96.19 256 LEU A CA 1
ATOM 1982 C C . LEU A 1 256 ? -1.819 1.533 19.496 1.00 96.19 256 LEU A C 1
ATOM 1984 O O . LEU A 1 256 ? -2.849 1.463 20.158 1.00 96.19 256 LEU A O 1
ATOM 1988 N N . ALA A 1 257 ? -0.652 1.050 19.925 1.00 95.38 257 ALA A N 1
ATOM 1989 C 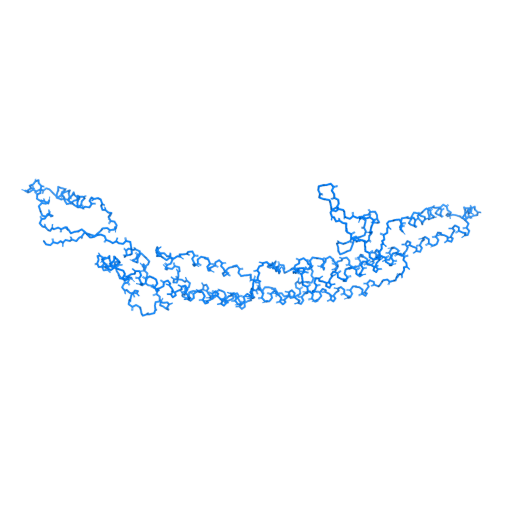CA . ALA A 1 257 ? -0.489 0.452 21.250 1.00 95.38 257 ALA A CA 1
ATOM 1990 C C . ALA A 1 257 ? -0.833 1.454 22.367 1.00 95.38 257 ALA A C 1
ATOM 1992 O O . ALA A 1 257 ? -1.688 1.178 23.198 1.00 95.38 257 ALA A O 1
ATOM 1993 N N . GLN A 1 258 ? -0.269 2.664 22.319 1.00 95.75 258 GLN A N 1
ATOM 1994 C CA . GLN A 1 258 ? -0.578 3.722 23.293 1.00 95.75 258 GLN A CA 1
ATOM 1995 C C . GLN A 1 258 ? -2.057 4.129 23.263 1.00 95.75 258 GLN A C 1
ATOM 1997 O O . GLN A 1 258 ? -2.665 4.389 24.300 1.00 95.75 258 GLN A O 1
ATOM 2002 N N . ARG A 1 259 ? -2.658 4.178 22.067 1.00 95.94 259 ARG A N 1
ATOM 2003 C CA . ARG A 1 259 ? -4.087 4.468 21.911 1.00 95.94 259 ARG A CA 1
ATOM 2004 C C . ARG A 1 259 ? -4.961 3.365 22.511 1.00 95.94 259 ARG A C 1
ATOM 2006 O O . ARG A 1 259 ? -6.016 3.693 23.038 1.00 95.94 259 ARG A O 1
ATOM 2013 N N . LEU A 1 260 ? -4.545 2.100 22.443 1.00 95.31 260 LEU A N 1
ATOM 2014 C CA . LEU A 1 260 ? -5.261 0.991 23.074 1.00 95.31 260 LEU A CA 1
ATOM 2015 C C . LEU A 1 260 ? -5.302 1.172 24.597 1.00 95.31 260 LEU A C 1
ATOM 2017 O O . LEU A 1 260 ? -6.383 1.145 25.178 1.00 95.31 260 LEU A O 1
ATOM 2021 N N . ASP A 1 261 ? -4.153 1.449 25.218 1.00 93.00 261 ASP A N 1
ATOM 2022 C CA . ASP A 1 261 ? -4.057 1.698 26.665 1.00 93.00 261 ASP A CA 1
ATOM 2023 C C . ASP A 1 261 ? -4.923 2.897 27.093 1.00 93.00 261 ASP A C 1
ATOM 2025 O O . ASP A 1 261 ? -5.619 2.875 28.117 1.00 93.00 261 ASP A O 1
ATOM 2029 N N . LEU A 1 262 ? -4.931 3.950 26.270 1.00 94.25 262 LEU A N 1
ATOM 2030 C CA . LEU A 1 262 ? -5.768 5.121 26.495 1.00 94.25 262 LEU A CA 1
ATOM 2031 C C . LEU A 1 262 ? -7.263 4.788 26.396 1.00 94.25 262 LEU A C 1
ATOM 2033 O O . LEU A 1 262 ? -8.022 5.195 27.269 1.00 94.25 262 LEU A O 1
ATOM 2037 N N . LEU A 1 263 ? -7.689 4.028 25.383 1.00 95.25 263 LEU A N 1
ATOM 2038 C CA . LEU A 1 263 ? -9.086 3.607 25.240 1.00 95.25 263 LEU A CA 1
ATOM 2039 C C . LEU A 1 263 ? -9.547 2.786 26.447 1.00 95.25 263 LEU A C 1
ATOM 2041 O O . LEU A 1 263 ? -10.595 3.082 27.016 1.00 95.25 263 LEU A O 1
ATOM 2045 N N . VAL A 1 264 ? -8.743 1.811 26.885 1.00 94.44 264 VAL A N 1
ATOM 2046 C CA . VAL A 1 264 ? -9.048 0.986 28.067 1.00 94.44 264 VAL A CA 1
ATOM 2047 C C . VAL A 1 264 ? -9.241 1.865 29.302 1.00 94.44 264 VAL A C 1
ATOM 2049 O O . VAL A 1 264 ? -10.258 1.766 29.990 1.00 94.44 264 VAL A O 1
ATOM 2052 N N . SER A 1 265 ? -8.287 2.757 29.577 1.00 94.06 265 SER A N 1
ATOM 2053 C CA . SER A 1 265 ? -8.355 3.632 30.752 1.00 94.06 265 SER A CA 1
ATOM 2054 C C . SER A 1 265 ? -9.540 4.603 30.700 1.00 94.06 265 SER A C 1
ATOM 2056 O O . SER A 1 265 ? -10.256 4.742 31.694 1.00 94.06 265 SER A O 1
ATOM 2058 N N . GLN A 1 266 ? -9.798 5.226 29.547 1.00 94.44 266 GLN A N 1
ATOM 2059 C CA . GLN A 1 266 ? -10.901 6.171 29.364 1.00 94.44 266 GLN A CA 1
ATOM 2060 C C . GLN A 1 266 ? -12.268 5.502 29.486 1.00 94.44 266 GLN A C 1
ATOM 2062 O O . GLN A 1 266 ? -13.145 6.041 30.155 1.00 94.44 266 GLN A O 1
ATOM 2067 N N . TRP A 1 267 ? -12.456 4.324 28.892 1.00 96.19 267 TRP A N 1
ATOM 2068 C CA . TRP A 1 267 ? -13.732 3.612 28.955 1.00 96.19 267 TRP A CA 1
ATOM 2069 C C . TRP A 1 267 ? -14.040 3.118 30.368 1.00 96.19 267 TRP A C 1
ATOM 2071 O O . TRP A 1 267 ? -15.169 3.260 30.835 1.00 96.19 267 TRP A O 1
ATOM 2081 N N . HIS A 1 268 ? -13.039 2.609 31.093 1.00 95.50 268 HIS A N 1
ATOM 2082 C CA . HIS A 1 268 ? -13.217 2.251 32.500 1.00 95.50 268 HIS A CA 1
ATOM 2083 C C . HIS A 1 268 ? -13.547 3.460 33.376 1.00 95.50 268 HIS A C 1
ATOM 2085 O O . HIS A 1 268 ? -14.446 3.369 34.216 1.00 95.50 268 HIS A O 1
ATOM 2091 N N . ALA A 1 269 ? -12.841 4.578 33.185 1.00 93.88 269 ALA A N 1
ATOM 2092 C CA . ALA A 1 269 ? -13.103 5.813 33.915 1.00 93.88 269 ALA A CA 1
ATOM 2093 C C . ALA A 1 269 ? -14.508 6.354 33.614 1.00 93.88 269 ALA A C 1
ATOM 2095 O O . ALA A 1 269 ? -15.261 6.620 34.545 1.00 93.88 269 ALA A O 1
ATOM 2096 N N . GLY A 1 270 ? -14.886 6.432 32.335 1.00 92.75 270 GLY A N 1
ATOM 2097 C CA . GLY A 1 270 ? -16.200 6.900 31.897 1.00 92.75 270 GLY A CA 1
ATOM 2098 C C . GLY A 1 270 ? -17.342 6.016 32.394 1.00 92.75 270 GLY A C 1
ATOM 2099 O O . GLY A 1 270 ? -18.340 6.532 32.883 1.00 92.75 270 GLY A O 1
ATOM 2100 N N . LEU A 1 271 ? -17.184 4.687 32.361 1.00 95.06 271 LEU A N 1
ATOM 2101 C CA . LEU A 1 271 ? -18.177 3.773 32.928 1.00 95.06 271 LEU A CA 1
ATOM 2102 C C . LEU A 1 271 ? -18.324 3.969 34.441 1.00 95.06 271 LEU A C 1
ATOM 2104 O O . LEU A 1 271 ? -19.439 4.021 34.949 1.00 95.06 271 LEU A O 1
ATOM 2108 N N . ARG A 1 272 ? -17.213 4.079 35.178 1.00 95.00 272 ARG A N 1
ATOM 2109 C CA . ARG A 1 272 ? -17.267 4.297 36.631 1.00 95.00 272 ARG A CA 1
ATOM 2110 C C . ARG A 1 272 ? -17.924 5.622 36.980 1.00 95.00 272 ARG A C 1
ATOM 2112 O O . ARG A 1 272 ? -18.770 5.635 37.861 1.00 95.00 272 ARG A O 1
ATOM 2119 N N . ASP A 1 273 ? -17.568 6.691 36.280 1.00 94.12 273 ASP A N 1
ATOM 2120 C CA . ASP A 1 273 ? -18.169 8.012 36.458 1.00 94.12 273 ASP A CA 1
ATOM 2121 C C . ASP A 1 273 ? -19.673 8.000 36.139 1.00 94.12 273 ASP A C 1
ATOM 2123 O O . ASP A 1 273 ? -20.490 8.456 36.932 1.00 94.12 273 ASP A O 1
ATOM 2127 N N . ALA A 1 274 ? -20.084 7.354 35.047 1.00 91.56 274 ALA A N 1
ATOM 2128 C CA . ALA A 1 274 ? -21.502 7.212 34.719 1.00 91.56 274 ALA A CA 1
ATOM 2129 C C . ALA A 1 274 ? -22.285 6.462 35.817 1.00 91.56 274 ALA A C 1
ATOM 2131 O O . ALA A 1 274 ? -23.420 6.823 36.142 1.00 91.56 274 ALA A O 1
ATOM 2132 N N . LEU A 1 275 ? -21.664 5.448 36.430 1.00 92.88 275 LEU A N 1
ATOM 2133 C CA . LEU A 1 275 ? -22.256 4.667 37.516 1.00 92.88 275 LEU A CA 1
ATOM 2134 C C . LEU A 1 275 ? -22.331 5.424 38.853 1.00 92.88 275 LEU A C 1
ATOM 2136 O O . LEU A 1 275 ? -23.101 5.002 39.712 1.00 92.88 275 LEU A O 1
ATOM 2140 N N . THR A 1 276 ? -21.588 6.518 39.064 1.00 92.12 276 THR A N 1
ATOM 2141 C CA . THR A 1 276 ? -21.710 7.343 40.287 1.00 92.12 276 THR A CA 1
ATOM 2142 C C . THR A 1 276 ? -22.836 8.373 40.209 1.00 92.12 276 THR A C 1
ATOM 2144 O O . THR A 1 276 ? -23.177 8.975 41.230 1.00 92.12 276 THR A O 1
ATOM 2147 N N . SER A 1 277 ? -23.445 8.565 39.034 1.00 91.38 277 SER A N 1
ATOM 2148 C CA . SER A 1 277 ? -24.593 9.462 38.870 1.00 91.38 277 SER A CA 1
ATOM 2149 C C . SER A 1 277 ? -25.765 9.068 39.779 1.00 91.38 277 SER A C 1
ATOM 2151 O O . SER A 1 277 ? -25.982 7.887 40.061 1.00 91.38 277 SER A O 1
ATOM 2153 N N . SER A 1 278 ? -26.553 10.051 40.234 1.00 88.31 278 SER A N 1
ATOM 2154 C CA . SER A 1 278 ? -27.673 9.810 41.160 1.00 88.31 278 SER A CA 1
ATOM 2155 C C . SER A 1 278 ? -28.683 8.806 40.600 1.00 88.31 278 SER A C 1
ATOM 2157 O O . SER A 1 278 ? -29.065 7.868 41.291 1.00 88.31 278 SER A O 1
ATOM 2159 N N . THR A 1 279 ? -29.036 8.936 39.319 1.00 86.19 279 THR A N 1
ATOM 2160 C CA . THR A 1 279 ? -29.949 8.019 38.622 1.00 86.19 279 THR A CA 1
ATOM 2161 C C . THR A 1 279 ? -29.399 6.595 38.553 1.00 86.19 279 THR A C 1
ATOM 2163 O O . THR A 1 279 ? -30.144 5.634 38.762 1.00 86.19 279 THR A O 1
ATOM 2166 N N . ALA A 1 280 ? -28.095 6.435 38.299 1.00 88.19 280 ALA A N 1
ATOM 2167 C CA . ALA A 1 280 ? -27.470 5.118 38.297 1.00 88.19 280 ALA A CA 1
ATOM 2168 C C . ALA A 1 280 ? -27.454 4.512 39.704 1.00 88.19 280 ALA A C 1
ATOM 2170 O O . ALA A 1 280 ? -27.801 3.347 39.858 1.00 88.19 280 ALA A O 1
ATOM 2171 N N . GLN A 1 281 ? -27.129 5.291 40.738 1.00 91.12 281 GLN A N 1
ATOM 2172 C CA . GLN A 1 281 ? -27.118 4.821 42.128 1.00 91.12 281 GLN A CA 1
ATOM 2173 C C . GLN A 1 281 ? -28.512 4.408 42.626 1.00 91.12 281 GLN A C 1
ATOM 2175 O O . GLN A 1 281 ? -28.645 3.360 43.260 1.00 91.12 281 GLN A O 1
ATOM 2180 N N . GLU A 1 282 ? -29.561 5.163 42.290 1.00 87.81 282 GLU A N 1
ATOM 2181 C CA . GLU A 1 282 ? -30.957 4.794 42.576 1.00 87.81 282 GLU A CA 1
ATOM 2182 C C . GLU A 1 282 ? -31.346 3.484 41.877 1.00 87.81 282 GLU A C 1
ATOM 2184 O O . GLU A 1 282 ? -31.914 2.579 42.491 1.00 87.81 282 GLU A O 1
ATOM 2189 N N . SER A 1 283 ? -30.965 3.341 40.607 1.00 88.06 283 SER A N 1
ATOM 2190 C CA . SER A 1 283 ? -31.226 2.125 39.831 1.00 88.06 283 SER A CA 1
ATOM 2191 C C . SER A 1 283 ? -30.481 0.927 40.404 1.00 88.06 283 SER A C 1
ATOM 2193 O O . SER A 1 283 ? -31.072 -0.132 40.592 1.00 88.06 283 SER A O 1
ATOM 2195 N N . ILE A 1 284 ? -29.207 1.101 40.759 1.00 89.19 284 ILE A N 1
ATOM 2196 C CA . ILE A 1 284 ? -28.408 0.082 41.440 1.00 89.19 284 ILE A CA 1
ATOM 2197 C C . ILE A 1 284 ? -29.103 -0.319 42.742 1.00 89.19 284 ILE A C 1
ATOM 2199 O O . ILE A 1 284 ? -29.277 -1.511 42.982 1.00 89.19 284 ILE A O 1
ATOM 2203 N N . ALA A 1 285 ? -29.580 0.624 43.559 1.00 87.75 285 ALA A N 1
ATOM 2204 C CA . ALA A 1 285 ? -30.298 0.309 44.796 1.00 87.75 285 ALA A CA 1
ATOM 2205 C C . ALA A 1 285 ? -31.562 -0.545 44.555 1.00 87.75 285 ALA A C 1
ATOM 2207 O O . ALA A 1 285 ? -31.806 -1.481 45.323 1.00 87.75 285 ALA A O 1
ATOM 2208 N N . ALA A 1 286 ? -32.293 -0.288 43.465 1.00 86.25 286 ALA A N 1
ATOM 2209 C CA . ALA A 1 286 ? -33.502 -1.014 43.063 1.00 86.25 286 ALA A CA 1
ATOM 2210 C C . ALA A 1 286 ? -33.249 -2.374 42.367 1.00 86.25 286 ALA A C 1
ATOM 2212 O O . ALA A 1 286 ? -34.172 -3.181 42.221 1.00 86.25 286 ALA A O 1
ATOM 2213 N N . MET A 1 287 ? -32.020 -2.660 41.924 1.00 86.75 287 MET A N 1
ATOM 2214 C CA . MET A 1 287 ? -31.663 -3.941 41.300 1.00 86.75 287 MET A CA 1
ATOM 2215 C C . MET A 1 287 ? -31.662 -5.097 42.310 1.00 86.75 287 MET A C 1
ATOM 2217 O O . MET A 1 287 ? -31.285 -4.953 43.476 1.00 86.75 287 MET A O 1
ATOM 2221 N N . THR A 1 288 ? -32.008 -6.300 41.840 1.00 86.44 288 THR A N 1
ATOM 2222 C CA . THR A 1 288 ? -31.889 -7.517 42.659 1.00 86.44 288 THR A CA 1
ATOM 2223 C C . THR A 1 288 ? -30.419 -7.880 42.909 1.00 86.44 288 THR A C 1
ATOM 2225 O O . THR A 1 288 ? -29.540 -7.567 42.105 1.00 86.44 288 THR A O 1
ATOM 2228 N N . ALA A 1 289 ? -30.129 -8.622 43.985 1.00 87.75 289 ALA A N 1
ATOM 2229 C CA . ALA A 1 289 ? -28.760 -9.059 44.300 1.00 87.75 289 ALA A CA 1
ATOM 2230 C C . ALA A 1 289 ? -28.100 -9.856 43.155 1.00 87.75 289 ALA A C 1
ATOM 2232 O O . ALA A 1 289 ? -26.904 -9.725 42.908 1.00 87.75 289 ALA A O 1
ATOM 2233 N N . LYS A 1 290 ? -28.889 -10.650 42.414 1.00 86.50 290 LYS A N 1
ATOM 2234 C CA . LYS A 1 290 ? -28.405 -11.403 41.249 1.00 86.50 290 LYS A CA 1
ATOM 2235 C C . LYS A 1 290 ? -28.022 -10.482 40.088 1.00 86.50 290 LYS A C 1
ATOM 2237 O O . LYS A 1 290 ? -27.025 -10.737 39.424 1.00 86.50 290 LYS A O 1
ATOM 2242 N N . GLU A 1 291 ? -28.806 -9.435 39.838 1.00 85.75 291 GLU A N 1
ATOM 2243 C CA . GLU A 1 291 ? -28.530 -8.465 38.772 1.00 85.75 291 GLU A CA 1
ATOM 2244 C C . GLU A 1 291 ? -27.336 -7.566 39.109 1.00 85.75 291 GLU A C 1
ATOM 2246 O O . GLU A 1 291 ? -26.562 -7.233 38.216 1.00 85.75 291 GLU A O 1
ATOM 2251 N N . ARG A 1 292 ? -27.157 -7.208 40.389 1.00 90.00 292 ARG A N 1
ATOM 2252 C CA . ARG A 1 292 ? -26.026 -6.391 40.849 1.00 90.00 292 ARG A CA 1
ATOM 2253 C C . ARG A 1 292 ? -24.695 -7.129 40.914 1.00 90.00 292 ARG A C 1
ATOM 2255 O O . ARG A 1 292 ? -23.662 -6.486 40.790 1.00 90.00 292 ARG A O 1
ATOM 2262 N N . GLY A 1 293 ? -24.689 -8.453 41.076 1.00 92.06 293 GLY A N 1
ATOM 2263 C CA . GLY A 1 293 ? -23.468 -9.200 41.403 1.00 92.06 293 GLY A CA 1
ATOM 2264 C C . GLY A 1 293 ? -22.278 -8.949 40.464 1.00 92.06 293 GLY A C 1
ATOM 2265 O O . GLY A 1 293 ? -21.156 -8.774 40.935 1.00 92.06 293 GLY A O 1
ATOM 2266 N N . ALA A 1 294 ? -22.510 -8.876 39.147 1.00 93.19 294 ALA A N 1
ATOM 2267 C CA . ALA A 1 294 ? -21.456 -8.572 38.172 1.00 93.19 294 ALA A CA 1
ATOM 2268 C C . ALA A 1 294 ? -20.950 -7.120 38.276 1.00 93.19 294 ALA A C 1
ATOM 2270 O O . ALA A 1 294 ? -19.760 -6.863 38.095 1.00 93.19 294 ALA A O 1
ATOM 2271 N N . LEU A 1 295 ? -21.846 -6.181 38.586 1.00 94.06 295 LEU A N 1
ATOM 2272 C CA . LEU A 1 295 ? -21.536 -4.763 38.738 1.00 94.06 295 LEU A CA 1
ATOM 2273 C C . LEU A 1 295 ? -20.767 -4.493 40.038 1.00 94.06 295 LEU A C 1
ATOM 2275 O O . LEU A 1 295 ? -19.738 -3.824 40.008 1.00 94.06 295 LEU A O 1
ATOM 2279 N N . ASP A 1 296 ? -21.209 -5.076 41.153 1.00 93.38 296 ASP A N 1
ATOM 2280 C CA . ASP A 1 296 ? -20.550 -4.962 42.458 1.00 93.38 296 ASP A CA 1
ATOM 2281 C C . ASP A 1 296 ? -19.130 -5.541 42.402 1.00 93.38 296 ASP A C 1
ATOM 2283 O O . ASP A 1 296 ? -18.173 -4.914 42.859 1.00 93.38 296 ASP A O 1
ATOM 2287 N N . ALA A 1 297 ? -18.968 -6.707 41.761 1.00 94.31 297 ALA A N 1
ATOM 2288 C CA . ALA A 1 297 ? -17.659 -7.311 41.538 1.00 94.31 297 ALA A CA 1
ATOM 2289 C C . ALA A 1 297 ? -16.734 -6.400 40.714 1.00 94.31 297 ALA A C 1
ATOM 2291 O O . ALA A 1 297 ? -15.547 -6.311 41.013 1.00 94.31 297 ALA A O 1
ATOM 2292 N N . TYR A 1 298 ? -17.263 -5.698 39.707 1.00 95.50 298 TYR A N 1
ATOM 2293 C CA . TYR A 1 298 ? -16.498 -4.748 38.897 1.00 95.50 298 TYR A CA 1
ATOM 2294 C C . TYR A 1 298 ? -16.109 -3.473 39.663 1.00 95.50 298 TYR A C 1
ATOM 2296 O O . TYR A 1 298 ? -14.977 -2.992 39.540 1.00 95.50 298 TYR A O 1
ATOM 2304 N N . LEU A 1 299 ? -17.026 -2.918 40.460 1.00 93.00 299 LEU A N 1
ATOM 2305 C CA . LEU A 1 299 ? -16.778 -1.723 41.273 1.00 93.00 299 LEU A CA 1
ATOM 2306 C C . LEU A 1 299 ? -15.776 -1.991 42.404 1.00 93.00 299 LEU A C 1
ATOM 2308 O O . LEU A 1 299 ? -15.030 -1.090 42.777 1.00 93.00 299 LEU A O 1
ATOM 2312 N N . ALA A 1 300 ? -15.704 -3.231 42.896 1.00 94.00 300 ALA A N 1
ATOM 2313 C CA . ALA A 1 300 ? -14.724 -3.650 43.894 1.00 94.00 300 ALA A CA 1
ATOM 2314 C C . ALA A 1 300 ? -13.283 -3.768 43.353 1.00 94.00 300 ALA A C 1
ATOM 2316 O O . ALA A 1 300 ? -12.336 -3.808 44.141 1.00 94.00 300 ALA A O 1
ATOM 2317 N N . LEU A 1 301 ? -13.082 -3.830 42.031 1.00 92.44 301 LEU A N 1
ATOM 2318 C CA . LEU A 1 301 ? -11.741 -3.894 41.442 1.00 92.44 301 LEU A CA 1
ATOM 2319 C C . LEU A 1 301 ? -11.012 -2.560 41.648 1.00 92.44 301 LEU A C 1
ATOM 2321 O O . LEU A 1 301 ? -11.513 -1.515 41.251 1.00 92.44 301 LEU A O 1
ATOM 2325 N N . ALA A 1 302 ? -9.793 -2.563 42.184 1.00 89.44 302 ALA A N 1
ATOM 2326 C CA . ALA A 1 302 ? -8.986 -1.339 42.217 1.00 89.44 302 ALA A CA 1
ATOM 2327 C C . ALA A 1 302 ? -8.571 -0.926 40.790 1.00 89.44 302 ALA A C 1
ATOM 2329 O O . ALA A 1 302 ? -8.853 0.190 40.349 1.00 89.44 302 ALA A O 1
ATOM 2330 N N . GLU A 1 303 ? -8.008 -1.876 40.038 1.00 88.56 303 GLU A N 1
ATOM 2331 C CA . GLU A 1 303 ? -7.491 -1.691 38.679 1.00 88.56 303 GLU A CA 1
ATOM 2332 C C . GLU A 1 303 ? -8.250 -2.586 37.683 1.00 88.56 303 GLU A C 1
ATOM 2334 O O . GLU A 1 303 ? -7.852 -3.721 37.425 1.00 88.56 303 GLU A O 1
ATOM 2339 N N . PRO A 1 304 ? -9.375 -2.120 37.113 1.00 87.31 304 PRO A N 1
ATOM 2340 C CA . PRO A 1 304 ? -10.190 -2.946 36.224 1.00 87.31 304 PRO A CA 1
ATOM 2341 C C . PRO A 1 304 ? -9.507 -3.213 34.873 1.00 87.31 304 PRO A C 1
ATOM 2343 O O . PRO A 1 304 ? -9.736 -4.262 34.282 1.00 87.31 304 PRO A O 1
ATOM 2346 N N . ALA A 1 305 ? -8.622 -2.313 34.428 1.00 86.19 305 ALA A N 1
ATOM 2347 C CA . ALA A 1 305 ? -7.898 -2.408 33.158 1.00 86.19 305 ALA A CA 1
ATOM 2348 C C . ALA A 1 305 ? -6.980 -3.641 33.058 1.00 86.19 305 ALA A C 1
ATOM 2350 O O . ALA A 1 305 ? -6.692 -4.121 31.967 1.00 86.19 305 ALA A O 1
ATOM 2351 N N . THR A 1 306 ? -6.518 -4.185 34.183 1.00 85.31 306 THR A N 1
ATOM 2352 C CA . THR A 1 306 ? -5.630 -5.361 34.220 1.00 85.31 306 THR A CA 1
ATOM 2353 C C . THR A 1 306 ? -6.357 -6.636 34.659 1.00 85.31 306 THR A C 1
ATOM 2355 O O . THR A 1 306 ? -5.792 -7.727 34.589 1.00 85.31 306 THR A O 1
ATOM 2358 N N . ALA A 1 307 ? -7.618 -6.524 35.085 1.00 87.62 307 ALA A N 1
ATOM 2359 C CA . ALA A 1 307 ? -8.398 -7.614 35.655 1.00 87.62 307 ALA A CA 1
ATOM 2360 C C . ALA A 1 307 ? -9.315 -8.290 34.625 1.00 87.62 307 ALA A C 1
ATOM 2362 O O . ALA A 1 307 ? -9.728 -7.706 33.627 1.00 87.62 307 ALA A O 1
ATOM 2363 N N . THR A 1 308 ? -9.702 -9.540 34.878 1.00 89.38 308 THR A N 1
ATOM 2364 C CA . THR A 1 308 ? -10.765 -10.173 34.081 1.00 89.38 308 THR A CA 1
ATOM 2365 C C . THR A 1 308 ? -12.114 -9.580 34.477 1.00 89.38 308 THR A C 1
ATOM 2367 O O . THR A 1 308 ? -12.455 -9.561 35.661 1.00 89.38 308 THR A O 1
ATOM 2370 N N . LEU A 1 309 ? -12.882 -9.094 33.501 1.00 92.75 309 LEU A N 1
ATOM 2371 C CA . LEU A 1 309 ? -14.174 -8.470 33.774 1.00 92.75 309 LEU A CA 1
ATOM 2372 C C . LEU A 1 309 ? -15.246 -9.530 34.091 1.00 92.75 309 LEU A C 1
ATOM 2374 O O . LEU A 1 309 ? -15.283 -10.577 33.439 1.00 92.75 309 LEU A O 1
ATOM 2378 N N . PRO A 1 310 ? -16.144 -9.276 35.062 1.00 93.06 310 PRO A N 1
ATOM 2379 C CA . PRO A 1 310 ? -17.233 -10.194 35.385 1.00 93.06 310 PRO A CA 1
ATOM 2380 C C . PRO A 1 310 ? -18.157 -10.448 34.188 1.00 93.06 310 PRO A C 1
ATOM 2382 O O . PRO A 1 310 ? -18.526 -9.521 33.465 1.00 93.06 310 PRO A O 1
ATOM 2385 N N . ALA A 1 311 ? -18.579 -11.697 33.988 1.00 91.81 311 ALA A N 1
ATOM 2386 C CA . ALA A 1 311 ? -19.559 -12.030 32.955 1.00 91.81 311 ALA A CA 1
ATOM 2387 C C . ALA A 1 311 ? -20.898 -11.312 33.217 1.00 91.81 311 ALA A C 1
ATOM 2389 O O . ALA A 1 311 ? -21.350 -11.232 34.358 1.00 91.81 311 ALA A O 1
ATOM 2390 N N . GLY A 1 312 ? -21.531 -10.789 32.163 1.00 92.00 312 GLY A N 1
ATOM 2391 C CA . GLY A 1 312 ? -22.783 -10.028 32.277 1.00 92.00 312 GLY A CA 1
ATOM 2392 C C . GLY A 1 312 ? -22.622 -8.587 32.783 1.00 92.00 312 GLY A C 1
ATOM 2393 O O . GLY A 1 312 ? -23.626 -7.920 33.022 1.00 92.00 312 GLY A O 1
ATOM 2394 N N . LEU A 1 313 ? -21.384 -8.085 32.926 1.00 94.88 313 LEU A N 1
ATOM 2395 C CA . LEU A 1 313 ? -21.123 -6.697 33.333 1.00 94.88 313 LEU A CA 1
ATOM 2396 C C . LEU A 1 313 ? -21.848 -5.679 32.442 1.00 94.88 313 LEU A C 1
ATOM 2398 O O . LEU A 1 313 ? -22.435 -4.740 32.968 1.00 94.88 313 LEU A O 1
ATOM 2402 N N . ALA A 1 314 ? -21.823 -5.865 31.119 1.00 93.44 314 ALA A N 1
ATOM 2403 C CA . ALA A 1 314 ? -22.427 -4.912 30.191 1.00 93.44 314 ALA A CA 1
ATOM 2404 C C . ALA A 1 314 ? -23.944 -4.790 30.392 1.00 93.44 314 ALA A C 1
ATOM 2406 O O . ALA A 1 314 ? -24.462 -3.682 30.514 1.00 93.44 314 ALA A O 1
ATOM 2407 N N . ASP A 1 315 ? -24.641 -5.919 30.536 1.00 91.88 315 ASP A N 1
ATOM 2408 C CA . ASP A 1 315 ? -26.083 -5.942 30.796 1.00 91.88 315 ASP A CA 1
ATOM 2409 C C . ASP A 1 315 ? -26.426 -5.277 32.133 1.00 91.88 315 ASP A C 1
ATOM 2411 O O . ASP A 1 315 ? -27.368 -4.488 32.219 1.00 91.88 315 ASP A O 1
ATOM 2415 N N . ALA A 1 316 ? -25.653 -5.576 33.184 1.00 92.56 316 ALA A N 1
ATOM 2416 C CA . ALA A 1 316 ? -25.848 -4.980 34.502 1.00 92.56 316 ALA A CA 1
ATOM 2417 C C . ALA A 1 316 ? -25.601 -3.462 34.482 1.00 92.56 316 ALA A C 1
ATOM 2419 O O . ALA A 1 316 ? -26.392 -2.706 35.046 1.00 92.56 316 ALA A O 1
ATOM 2420 N N . ALA A 1 317 ? -24.551 -3.011 33.789 1.00 93.25 317 ALA A N 1
ATOM 2421 C CA . ALA A 1 317 ? -24.245 -1.597 33.606 1.00 93.25 317 ALA A CA 1
ATOM 2422 C C . ALA A 1 317 ? -25.339 -0.876 32.807 1.00 93.25 317 ALA A C 1
ATOM 2424 O O . ALA A 1 317 ? -25.824 0.161 33.247 1.00 93.25 317 ALA A O 1
ATOM 2425 N N . ASN A 1 318 ? -25.796 -1.438 31.685 1.00 91.81 318 ASN A N 1
ATOM 2426 C CA . ASN A 1 318 ? -26.872 -0.852 30.882 1.00 91.81 318 ASN A CA 1
ATOM 2427 C C . ASN A 1 318 ? -28.178 -0.734 31.675 1.00 91.81 318 ASN A C 1
ATOM 2429 O O . ASN A 1 318 ? -28.841 0.297 31.611 1.00 91.81 318 ASN A O 1
ATOM 2433 N N . LYS A 1 319 ? -28.534 -1.753 32.469 1.00 88.69 319 LYS A N 1
ATOM 2434 C CA . LYS A 1 319 ? -29.699 -1.687 33.367 1.00 88.69 319 LYS A CA 1
ATOM 2435 C C . LYS A 1 319 ? -29.574 -0.567 34.398 1.00 88.69 319 LYS A C 1
ATOM 2437 O O . LYS A 1 319 ? -30.534 0.167 34.599 1.00 88.69 319 LYS A O 1
ATOM 2442 N N . ALA A 1 320 ? -28.406 -0.428 35.026 1.00 89.81 320 ALA A N 1
ATOM 2443 C CA . ALA A 1 320 ? -28.155 0.641 35.988 1.00 89.81 320 ALA A CA 1
ATOM 2444 C C . ALA A 1 320 ? -28.229 2.033 35.334 1.00 89.81 320 ALA A C 1
ATOM 2446 O O . ALA A 1 320 ? -28.818 2.948 35.899 1.00 89.81 320 ALA A O 1
ATOM 2447 N N . LEU A 1 321 ? -27.667 2.191 34.133 1.00 87.38 321 LEU A N 1
ATOM 2448 C CA . LEU A 1 321 ? -27.569 3.480 33.442 1.00 87.38 321 LEU A CA 1
ATOM 2449 C C . LEU A 1 321 ? -28.869 3.924 32.755 1.00 87.38 321 LEU A C 1
ATOM 2451 O O . LEU A 1 321 ? -29.099 5.123 32.624 1.00 87.38 321 LEU A O 1
ATOM 2455 N N . ARG A 1 322 ? -29.731 2.993 32.323 1.00 84.06 322 ARG A N 1
ATOM 2456 C CA . ARG A 1 322 ? -31.024 3.317 31.685 1.00 84.06 322 ARG A CA 1
ATOM 2457 C C . ARG A 1 322 ? -32.066 3.876 32.662 1.00 84.06 322 ARG A C 1
ATOM 2459 O O . ARG A 1 322 ? -33.037 4.474 32.207 1.00 84.06 322 ARG A O 1
ATOM 2466 N N . GLY A 1 323 ? -31.855 3.720 33.969 1.00 72.31 323 GLY A N 1
ATOM 2467 C CA . GLY A 1 323 ? -32.815 4.126 34.989 1.00 72.31 323 GLY A CA 1
ATOM 2468 C C . GLY A 1 323 ? -33.838 3.025 35.276 1.00 72.31 323 GLY A C 1
ATOM 2469 O O . GLY A 1 323 ? -34.528 2.565 34.368 1.00 72.31 323 GLY A O 1
ATOM 2470 N N . LEU A 1 324 ? -33.963 2.612 36.539 1.00 73.62 324 LEU A N 1
ATOM 2471 C CA . LEU A 1 324 ? -35.074 1.782 37.004 1.00 73.62 324 LEU A CA 1
ATOM 2472 C C . LEU A 1 324 ? -36.101 2.649 37.726 1.00 73.62 324 LEU A C 1
ATOM 2474 O O . LEU A 1 324 ? -35.760 3.470 38.573 1.00 73.62 324 LEU A O 1
ATOM 2478 N N . THR A 1 325 ? -37.373 2.442 37.403 1.00 68.62 325 THR A N 1
ATOM 2479 C CA . THR A 1 325 ? -38.488 3.084 38.106 1.00 68.62 325 THR A CA 1
ATOM 2480 C C . THR A 1 325 ? -39.014 2.142 39.175 1.00 68.62 325 THR A C 1
ATOM 2482 O O . THR A 1 325 ? -39.285 0.979 38.891 1.00 68.62 325 THR A O 1
ATOM 2485 N N . THR A 1 326 ? -39.162 2.618 40.407 1.00 74.56 326 THR A N 1
ATOM 2486 C CA . THR A 1 326 ? -39.717 1.801 41.495 1.00 74.56 326 THR A CA 1
ATOM 2487 C C . THR A 1 326 ? -41.158 2.223 41.752 1.00 74.56 326 THR A C 1
ATOM 2489 O O . THR A 1 326 ? -41.432 3.416 41.860 1.00 74.56 326 THR A O 1
ATOM 2492 N N . ILE A 1 327 ? -42.072 1.257 41.822 1.00 79.81 327 ILE A N 1
ATOM 2493 C CA . ILE A 1 327 ? -43.466 1.474 42.220 1.00 79.81 327 ILE A CA 1
ATOM 2494 C C . ILE A 1 327 ? -43.685 0.763 43.548 1.00 79.81 327 ILE A C 1
ATOM 2496 O O . ILE A 1 327 ? -43.470 -0.449 43.652 1.00 79.81 327 ILE A O 1
ATOM 2500 N N . ASP A 1 328 ? -44.145 1.521 44.535 1.00 80.56 328 ASP A N 1
ATOM 2501 C CA . ASP A 1 328 ? -44.506 0.997 45.844 1.00 80.56 328 ASP A CA 1
ATOM 2502 C C . ASP A 1 328 ? -45.932 0.439 45.811 1.00 80.56 328 ASP A C 1
ATOM 2504 O O . ASP A 1 328 ? -46.915 1.158 45.635 1.00 80.56 328 ASP A O 1
ATOM 2508 N N . LEU A 1 329 ? -46.043 -0.870 46.004 1.00 82.38 329 LEU A N 1
ATOM 2509 C CA . LEU A 1 329 ? -47.291 -1.580 46.218 1.00 82.38 329 LEU A CA 1
ATOM 2510 C C . LEU A 1 329 ? -47.542 -1.671 47.720 1.00 82.38 329 LEU A C 1
ATOM 2512 O O . LEU A 1 329 ? -46.919 -2.476 48.411 1.00 82.38 329 LEU A O 1
ATOM 2516 N N . THR A 1 330 ? -48.485 -0.880 48.222 1.00 86.19 330 THR A N 1
ATOM 2517 C CA . THR A 1 330 ? -48.866 -0.967 49.636 1.00 86.19 330 THR A CA 1
ATOM 2518 C C . THR A 1 330 ? -49.602 -2.275 49.918 1.00 86.19 330 THR A C 1
ATOM 2520 O O . THR A 1 330 ? -50.516 -2.675 49.182 1.00 86.19 330 THR A O 1
ATOM 2523 N N . VAL A 1 331 ? -49.239 -2.948 51.012 1.00 85.69 331 VAL A N 1
ATOM 2524 C CA . VAL A 1 331 ? -49.865 -4.212 51.425 1.00 85.69 331 VAL A CA 1
ATOM 2525 C C . VAL A 1 331 ? -51.364 -4.017 51.654 1.00 85.69 331 VAL A C 1
ATOM 2527 O O . VAL A 1 331 ? -52.158 -4.870 51.255 1.00 85.69 331 VAL A O 1
ATOM 2530 N N . ALA A 1 332 ? -51.775 -2.874 52.210 1.00 85.88 332 ALA A N 1
ATOM 2531 C CA . ALA A 1 332 ? -53.185 -2.530 52.378 1.00 85.88 332 ALA A CA 1
ATOM 2532 C C . ALA A 1 332 ? -53.958 -2.523 51.043 1.00 85.88 332 ALA A C 1
ATOM 2534 O O . ALA A 1 332 ? -54.983 -3.200 50.927 1.00 85.88 332 ALA A O 1
ATOM 2535 N N . ALA A 1 333 ? -53.446 -1.834 50.015 1.00 84.69 333 ALA A N 1
ATOM 2536 C CA . ALA A 1 333 ? -54.099 -1.758 48.707 1.00 84.69 333 ALA A CA 1
ATOM 2537 C C . ALA A 1 333 ? -54.139 -3.119 47.999 1.00 84.69 333 ALA A C 1
ATOM 2539 O O . ALA A 1 333 ? -55.155 -3.475 47.398 1.00 84.69 333 ALA A O 1
ATOM 2540 N N . LEU A 1 334 ? -53.072 -3.915 48.121 1.00 87.19 334 LEU A N 1
ATOM 2541 C CA . LEU A 1 334 ? -53.033 -5.276 47.591 1.00 87.19 334 LEU A CA 1
ATOM 2542 C C . LEU A 1 334 ? -54.086 -6.170 48.264 1.00 87.19 334 LEU A C 1
ATOM 2544 O O . LEU A 1 334 ? -54.825 -6.887 47.587 1.00 87.19 334 LEU A O 1
ATOM 2548 N N . VAL A 1 335 ? -54.178 -6.128 49.596 1.00 86.12 335 VAL A N 1
ATOM 2549 C CA . VAL A 1 335 ? -55.148 -6.919 50.366 1.00 86.12 335 VAL A CA 1
ATOM 2550 C C . VAL A 1 335 ? -56.580 -6.515 50.016 1.00 86.12 335 VAL A C 1
ATOM 2552 O O . VAL A 1 335 ? -57.435 -7.389 49.841 1.00 86.12 335 VAL A O 1
ATOM 2555 N N . ASP A 1 336 ? -56.848 -5.220 49.866 1.00 86.44 336 ASP A N 1
ATOM 2556 C CA . ASP A 1 336 ? -58.159 -4.730 49.443 1.00 86.44 336 ASP A CA 1
ATOM 2557 C C . ASP A 1 336 ? -58.491 -5.168 48.015 1.00 86.44 336 ASP A C 1
ATOM 2559 O O . ASP A 1 336 ? -59.594 -5.662 47.766 1.00 86.44 336 ASP A O 1
ATOM 2563 N N . ALA A 1 337 ? -57.531 -5.101 47.090 1.00 86.94 337 ALA A N 1
ATOM 2564 C CA . ALA A 1 337 ? -57.704 -5.572 45.719 1.00 86.94 337 ALA A CA 1
ATOM 2565 C C . ALA A 1 337 ? -57.993 -7.083 45.641 1.00 86.94 337 ALA A C 1
ATOM 2567 O O . ALA A 1 337 ? -58.829 -7.516 44.844 1.00 86.94 337 ALA A O 1
ATOM 2568 N N . LEU A 1 338 ? -57.374 -7.898 46.500 1.00 87.12 338 LEU A N 1
ATOM 2569 C CA . LEU A 1 338 ? -57.651 -9.338 46.583 1.00 87.12 338 LEU A CA 1
ATOM 2570 C C . LEU A 1 338 ? -59.046 -9.638 47.166 1.00 87.12 338 LEU A C 1
ATOM 2572 O O . LEU A 1 338 ? -59.694 -10.612 46.762 1.00 87.12 338 LEU A O 1
ATOM 2576 N N . LYS A 1 339 ? -59.547 -8.785 48.070 1.00 85.50 339 LYS A N 1
ATOM 2577 C CA . LYS A 1 339 ? -60.900 -8.883 48.652 1.00 85.50 339 LYS A CA 1
ATOM 2578 C C . LYS A 1 339 ? -62.009 -8.388 47.715 1.00 85.50 339 LYS A C 1
ATOM 2580 O O . LYS A 1 339 ? -63.179 -8.706 47.952 1.00 85.50 339 LYS A O 1
ATOM 2585 N N . GLN A 1 340 ? -61.686 -7.645 46.653 1.00 79.94 340 GLN A N 1
ATOM 2586 C CA . GLN A 1 340 ? -62.682 -7.135 45.702 1.00 79.94 340 GLN A CA 1
ATOM 2587 C C . GLN A 1 340 ? -63.476 -8.270 45.044 1.00 79.94 340 GLN A C 1
ATOM 2589 O O . GLN A 1 340 ? -62.911 -9.151 44.406 1.00 79.94 340 GLN A O 1
ATOM 2594 N N . GLY A 1 341 ? -64.806 -8.222 45.158 1.00 77.38 341 GLY A N 1
ATOM 2595 C CA . GLY A 1 341 ? -65.704 -9.284 44.685 1.00 77.38 341 GLY A CA 1
ATOM 2596 C C . GLY A 1 341 ? -66.056 -10.332 45.747 1.00 77.38 341 GLY A C 1
ATOM 2597 O O . GLY A 1 341 ? -66.722 -11.308 45.421 1.00 77.38 341 GLY A O 1
ATOM 2598 N N . GLY A 1 342 ? -65.637 -10.130 47.003 1.00 78.50 342 GLY A N 1
ATOM 2599 C CA . GLY A 1 342 ? -66.041 -10.944 48.150 1.00 78.50 342 GLY A CA 1
ATOM 2600 C C . GLY A 1 342 ? -65.208 -12.212 48.352 1.00 78.50 342 GLY A C 1
ATOM 2601 O O . GLY A 1 342 ? -64.487 -12.666 47.456 1.00 78.50 342 GLY A O 1
ATOM 2602 N N . LEU A 1 343 ? -65.308 -12.756 49.567 1.00 80.75 343 LEU A N 1
ATOM 2603 C CA . LEU A 1 343 ? -64.769 -14.049 49.994 1.00 80.75 343 LEU A CA 1
ATOM 2604 C C . LEU A 1 343 ? -65.927 -14.897 50.553 1.00 80.75 343 LEU A C 1
ATOM 2606 O O . LEU A 1 343 ? -66.807 -14.322 51.199 1.00 80.75 343 LEU A O 1
ATOM 2610 N N . PRO A 1 344 ? -65.936 -16.233 50.367 1.00 81.31 344 PRO A N 1
ATOM 2611 C CA . PRO A 1 344 ? -64.919 -17.072 49.715 1.00 81.31 344 PRO A CA 1
ATOM 2612 C C . PRO A 1 344 ? -64.921 -16.963 48.178 1.00 81.31 344 PRO A C 1
ATOM 2614 O O . PRO A 1 344 ? -65.924 -16.592 47.580 1.00 81.31 344 PRO A O 1
ATOM 2617 N N . CYS A 1 345 ? -63.790 -17.283 47.540 1.00 86.31 345 CYS A N 1
ATOM 2618 C CA . CYS A 1 345 ? -63.627 -17.277 46.079 1.00 86.31 345 CYS A CA 1
ATOM 2619 C C . CYS A 1 345 ? -62.823 -18.498 45.600 1.00 86.31 345 CYS A C 1
ATOM 2621 O O . CYS A 1 345 ? -62.179 -19.181 46.400 1.00 86.31 345 CYS A O 1
ATOM 2623 N N . THR A 1 346 ? -62.871 -18.783 44.301 1.00 87.31 346 THR A N 1
ATOM 2624 C CA . THR A 1 346 ? -62.067 -19.829 43.654 1.00 87.31 346 THR A CA 1
ATOM 2625 C C . THR A 1 346 ? -60.620 -19.371 43.432 1.00 87.31 346 THR A C 1
ATOM 2627 O O . THR A 1 346 ? -60.327 -18.178 43.355 1.00 87.31 346 THR A O 1
ATOM 2630 N N . VAL A 1 347 ? -59.693 -20.324 43.270 1.00 89.31 347 VAL A N 1
ATOM 2631 C CA . VAL A 1 347 ? -58.269 -20.036 42.989 1.00 89.31 347 VAL A CA 1
ATOM 2632 C C . VAL A 1 347 ? -58.108 -19.156 41.742 1.00 89.31 347 VAL A C 1
ATOM 2634 O O . VAL A 1 347 ? -57.348 -18.190 41.750 1.00 89.31 347 VAL A O 1
ATOM 2637 N N . GLN A 1 348 ? -58.879 -19.442 40.690 1.00 89.25 348 GLN A N 1
ATOM 2638 C CA . GLN A 1 348 ? -58.806 -18.726 39.416 1.00 89.25 348 GLN A CA 1
ATOM 2639 C C . GLN A 1 348 ? -59.280 -17.267 39.531 1.00 89.25 348 GLN A C 1
ATOM 2641 O O . GLN A 1 348 ? -58.736 -16.372 38.876 1.00 89.25 348 GLN A O 1
ATOM 2646 N N . GLU A 1 349 ? -60.272 -17.010 40.388 1.00 86.81 349 GLU A N 1
ATOM 2647 C CA . GLU A 1 349 ? -60.733 -15.656 40.697 1.00 86.81 349 GLU A CA 1
ATOM 2648 C C . GLU A 1 349 ? -59.675 -14.872 41.472 1.00 86.81 349 GLU A C 1
ATOM 2650 O O . GLU A 1 349 ? -59.426 -13.713 41.142 1.00 86.81 349 GLU A O 1
ATOM 2655 N N . LEU A 1 350 ? -59.014 -15.498 42.450 1.00 87.69 350 LEU A N 1
ATOM 2656 C CA . LEU A 1 350 ? -57.957 -14.859 43.233 1.00 87.69 350 LEU A CA 1
ATOM 2657 C C . LEU A 1 350 ? -56.739 -14.494 42.366 1.00 87.69 350 LEU A C 1
ATOM 2659 O O . LEU A 1 350 ? -56.264 -13.359 42.422 1.00 87.69 350 LEU A O 1
ATOM 2663 N N . GLU A 1 351 ? -56.285 -15.403 41.495 1.00 88.75 351 GLU A N 1
ATOM 2664 C CA . GLU A 1 351 ? -55.210 -15.124 40.529 1.00 88.75 351 GLU A CA 1
ATOM 2665 C C . GLU A 1 351 ? -55.578 -13.988 39.567 1.00 88.75 351 GLU A C 1
ATOM 2667 O O . GLU A 1 351 ? -54.763 -13.104 39.288 1.00 88.75 351 GLU A O 1
ATOM 2672 N N . SER A 1 352 ? -56.821 -13.977 39.075 1.00 89.00 352 SER A N 1
ATOM 2673 C CA . SER A 1 352 ? -57.303 -12.928 38.172 1.00 89.00 352 SER A CA 1
ATOM 2674 C C . SER A 1 352 ? -57.372 -11.560 38.854 1.00 89.00 352 SER A C 1
ATOM 2676 O O . SER A 1 352 ? -57.113 -10.545 38.205 1.00 89.00 352 SER A O 1
ATOM 2678 N N . ARG A 1 353 ? -57.707 -11.506 40.152 1.00 89.81 353 ARG A N 1
ATOM 2679 C CA . ARG A 1 353 ? -57.696 -10.267 40.952 1.00 89.81 353 ARG A CA 1
ATOM 2680 C C . ARG A 1 353 ? -56.271 -9.745 41.134 1.00 89.81 353 ARG A C 1
ATOM 2682 O O . ARG A 1 353 ? -56.028 -8.575 40.850 1.00 89.81 353 ARG A O 1
ATOM 2689 N N . PHE A 1 354 ? -55.326 -10.618 41.492 1.00 88.75 354 PHE A N 1
ATOM 2690 C CA . PHE A 1 354 ? -53.909 -10.258 41.622 1.00 88.75 354 PHE A CA 1
ATOM 2691 C C . PHE A 1 354 ? -53.331 -9.707 40.312 1.00 88.75 354 PHE A C 1
ATOM 2693 O O . PHE A 1 354 ? -52.778 -8.610 40.288 1.00 88.75 354 PHE A O 1
ATOM 2700 N N . ARG A 1 355 ? -53.520 -10.424 39.195 1.00 88.62 355 ARG A N 1
ATOM 2701 C CA . ARG A 1 355 ? -53.031 -9.972 37.881 1.00 88.62 355 ARG A CA 1
ATOM 2702 C C . ARG A 1 355 ? -53.618 -8.623 37.480 1.00 88.62 355 ARG A C 1
ATOM 2704 O O . ARG A 1 355 ? -52.909 -7.808 36.903 1.00 88.62 355 ARG A O 1
ATOM 2711 N N . ARG A 1 356 ? -54.898 -8.379 37.777 1.00 89.38 356 ARG A N 1
ATOM 2712 C CA . ARG A 1 356 ? -55.564 -7.105 37.472 1.00 89.38 356 ARG A CA 1
ATOM 2713 C C . ARG A 1 356 ? -55.002 -5.950 38.291 1.00 89.38 356 ARG A C 1
ATOM 2715 O O . ARG A 1 356 ? -54.785 -4.892 37.716 1.00 89.38 356 ARG A O 1
ATOM 2722 N N . PHE A 1 357 ? -54.764 -6.166 39.584 1.00 90.38 357 PHE A N 1
ATOM 2723 C CA . PHE A 1 357 ? -54.137 -5.178 40.460 1.00 90.38 357 PHE A CA 1
ATOM 2724 C C . PHE A 1 357 ? -52.747 -4.801 39.941 1.00 90.38 357 PHE A C 1
ATOM 2726 O O . PHE A 1 357 ? -52.506 -3.642 39.626 1.00 90.38 357 PHE A O 1
ATOM 2733 N N . VAL A 1 358 ? -51.883 -5.795 39.709 1.00 87.38 358 VAL A N 1
ATOM 2734 C CA . VAL A 1 358 ? -50.538 -5.557 39.162 1.00 87.38 358 VAL A CA 1
ATOM 2735 C C . VAL A 1 358 ? -50.605 -4.851 37.805 1.00 87.38 358 VAL A C 1
ATOM 2737 O O . VAL A 1 358 ? -49.861 -3.908 37.572 1.00 87.38 358 VAL A O 1
ATOM 2740 N N . ALA A 1 359 ? -51.523 -5.246 36.918 1.00 86.19 359 ALA A N 1
ATOM 2741 C CA . ALA A 1 359 ? -51.693 -4.595 35.619 1.00 86.19 359 ALA A CA 1
ATOM 2742 C C . ALA A 1 359 ? -52.215 -3.150 35.717 1.00 86.19 359 ALA A C 1
ATOM 2744 O O . ALA A 1 359 ? -51.949 -2.359 34.816 1.00 86.19 359 ALA A O 1
ATOM 2745 N N . GLN A 1 360 ? -52.978 -2.806 36.759 1.00 87.62 360 GLN A N 1
ATOM 2746 C CA . GLN A 1 360 ? -53.428 -1.436 37.010 1.00 87.62 360 GLN A CA 1
ATOM 2747 C C . GLN A 1 360 ? -52.288 -0.560 37.520 1.00 87.62 360 GLN A C 1
ATOM 2749 O O . GLN A 1 360 ? -52.103 0.522 36.972 1.00 87.62 360 GLN A O 1
ATOM 2754 N N . GLU A 1 361 ? -51.516 -1.046 38.489 1.00 85.31 361 GLU A N 1
ATOM 2755 C CA . GLU A 1 361 ? -50.365 -0.321 39.045 1.00 85.31 361 GLU A CA 1
ATOM 2756 C C . GLU A 1 361 ? -49.234 -0.171 38.014 1.00 85.31 361 GLU A C 1
ATOM 2758 O O . GLU A 1 361 ? -48.575 0.858 37.944 1.00 85.31 361 GLU A O 1
ATOM 2763 N N . MET A 1 362 ? -49.071 -1.149 37.119 1.00 85.00 362 MET A N 1
ATOM 2764 C CA . MET A 1 362 ? -48.102 -1.105 36.016 1.00 85.00 362 MET A CA 1
ATOM 2765 C C . MET A 1 362 ? -48.585 -0.318 34.782 1.00 85.00 362 MET A C 1
ATOM 2767 O O . MET A 1 362 ? -47.918 -0.329 33.745 1.00 85.00 362 MET A O 1
ATOM 2771 N N . ARG A 1 363 ? -49.746 0.355 34.815 1.00 84.69 363 ARG A N 1
ATOM 2772 C CA . ARG A 1 363 ? -50.222 1.114 33.643 1.00 84.69 363 ARG A CA 1
ATOM 2773 C C . ARG A 1 363 ? -49.282 2.268 33.311 1.00 84.69 363 ARG A C 1
ATOM 2775 O O . ARG A 1 363 ? -49.101 3.173 34.111 1.00 84.69 363 ARG A O 1
ATOM 2782 N N . GLY A 1 364 ? -48.780 2.279 32.077 1.00 78.12 364 GLY A N 1
ATOM 2783 C CA . GLY A 1 364 ? -47.848 3.309 31.606 1.00 78.12 364 GLY A CA 1
ATOM 2784 C C . GLY A 1 364 ? -46.393 3.052 32.001 1.00 78.12 364 GLY A C 1
ATOM 2785 O O . GLY A 1 364 ? -45.535 3.861 31.664 1.00 78.12 364 GLY A O 1
ATOM 2786 N N . HIS A 1 365 ? -46.122 1.923 32.657 1.00 78.81 365 HIS A N 1
ATOM 2787 C CA . HIS A 1 365 ? -44.799 1.483 33.073 1.00 78.81 365 HIS A CA 1
ATOM 2788 C C . HIS A 1 365 ? -44.363 0.256 32.267 1.00 78.81 365 HIS A C 1
ATOM 2790 O O . HIS A 1 365 ? -45.185 -0.579 31.881 1.00 78.81 365 HIS A O 1
ATOM 2796 N N . ASP A 1 366 ? -43.066 0.157 31.991 1.00 76.75 366 ASP A N 1
ATOM 2797 C CA . ASP A 1 366 ? -42.490 -0.957 31.247 1.00 76.75 366 ASP A CA 1
ATOM 2798 C C . ASP A 1 366 ? -42.030 -2.071 32.204 1.00 76.75 366 ASP A C 1
ATOM 2800 O O . ASP A 1 366 ? -41.374 -1.830 33.216 1.00 76.75 366 ASP A O 1
ATOM 2804 N N . GLY A 1 367 ? -42.384 -3.318 31.885 1.00 72.25 367 GLY A N 1
ATOM 2805 C CA . GLY A 1 367 ? -42.132 -4.470 32.754 1.00 72.25 367 GLY A CA 1
ATOM 2806 C C . GLY A 1 367 ? -40.650 -4.793 32.957 1.00 72.25 367 GLY A C 1
ATOM 2807 O O . GLY A 1 367 ? -40.303 -5.421 33.956 1.00 72.25 367 GLY A O 1
ATOM 2808 N N . GLU A 1 368 ? -39.772 -4.372 32.041 1.00 71.31 368 GLU A N 1
ATOM 2809 C CA . GLU A 1 368 ? -38.332 -4.616 32.156 1.00 71.31 368 GLU A CA 1
ATOM 2810 C C . GLU A 1 368 ? -37.619 -3.549 32.999 1.00 71.31 368 GLU A C 1
ATOM 2812 O O . GLU A 1 368 ? -36.708 -3.882 33.770 1.00 71.31 368 GLU A O 1
ATOM 2817 N N . SER A 1 369 ? -38.056 -2.292 32.902 1.00 70.81 369 SER A N 1
ATOM 2818 C CA . SER A 1 369 ? -37.459 -1.124 33.572 1.00 70.81 369 SER A CA 1
ATOM 2819 C C . SER A 1 369 ? -38.145 -0.708 34.878 1.00 70.81 369 SER A C 1
ATOM 2821 O O . SER A 1 369 ? -37.626 0.145 35.601 1.00 70.81 369 SER A O 1
ATOM 2823 N N . THR A 1 370 ? -39.274 -1.325 35.231 1.00 79.25 370 THR A N 1
ATOM 2824 C CA . THR A 1 370 ? -39.975 -1.061 36.492 1.00 79.25 370 THR A CA 1
ATOM 2825 C C . THR A 1 370 ? -39.738 -2.166 37.525 1.00 79.25 370 THR A C 1
ATOM 2827 O O . THR A 1 370 ? -39.648 -3.356 37.211 1.00 79.25 370 THR A O 1
ATOM 2830 N N . ARG A 1 371 ? -39.587 -1.779 38.792 1.00 80.06 371 ARG A N 1
ATOM 2831 C CA . ARG A 1 371 ? -39.429 -2.667 39.947 1.00 80.06 371 ARG A CA 1
ATOM 2832 C C . ARG A 1 371 ? -40.586 -2.428 40.912 1.00 80.06 371 ARG A C 1
ATOM 2834 O O . ARG A 1 371 ? -40.891 -1.292 41.251 1.00 80.06 371 ARG A O 1
ATOM 2841 N N . LEU A 1 372 ? -41.244 -3.506 41.324 1.00 81.81 372 LEU A N 1
ATOM 2842 C CA . LEU A 1 372 ? -42.365 -3.460 42.259 1.00 81.81 372 LE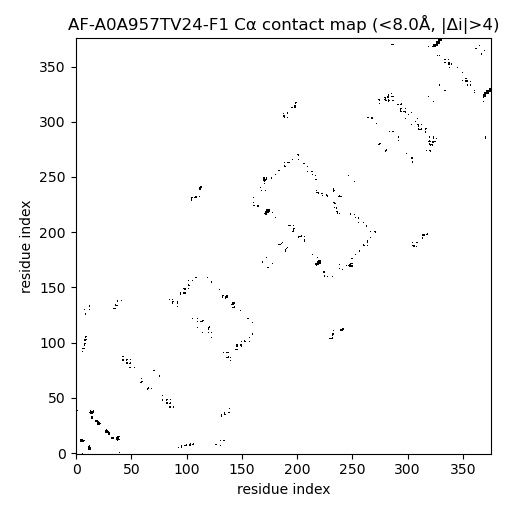U A CA 1
ATOM 2843 C C . LEU A 1 372 ? -41.834 -3.735 43.665 1.00 81.81 372 LEU A C 1
ATOM 2845 O O . LEU A 1 372 ? -41.301 -4.820 43.912 1.00 81.81 372 LEU A O 1
ATOM 2849 N N . LEU A 1 373 ? -41.971 -2.771 44.568 1.00 80.69 373 LEU A N 1
ATOM 2850 C CA . LEU A 1 373 ? -41.582 -2.912 45.966 1.00 80.69 373 LEU A CA 1
ATOM 2851 C C . LEU A 1 373 ? -42.842 -3.041 46.819 1.00 80.69 373 LEU A C 1
ATOM 2853 O O . LEU A 1 373 ? -43.771 -2.263 46.664 1.00 80.69 373 LEU A O 1
ATOM 2857 N N . LEU A 1 374 ? -42.902 -4.034 47.704 1.00 79.62 374 LEU A N 1
ATOM 2858 C CA . LEU A 1 374 ? -44.008 -4.152 48.655 1.00 79.62 374 LEU A CA 1
ATOM 2859 C C . LEU A 1 374 ? -43.684 -3.321 49.894 1.00 79.62 374 LEU A C 1
ATOM 2861 O O . LEU A 1 374 ? -42.722 -3.623 50.599 1.00 79.62 374 LEU A O 1
ATOM 2865 N N . THR A 1 375 ? -44.483 -2.288 50.137 1.00 79.38 375 THR A N 1
ATOM 2866 C CA . THR A 1 375 ? -44.407 -1.434 51.327 1.00 79.38 375 THR A CA 1
ATOM 2867 C C . THR A 1 375 ? -45.542 -1.779 52.284 1.00 79.38 375 THR A C 1
ATOM 2869 O O . THR A 1 375 ? -46.628 -2.157 51.842 1.00 79.38 375 THR A O 1
ATOM 2872 N N . GLU A 1 376 ? -45.289 -1.716 53.594 1.00 70.19 376 GLU A N 1
ATOM 2873 C CA . GLU A 1 376 ? -46.310 -2.041 54.607 1.00 70.19 376 GLU A CA 1
ATOM 2874 C C . GLU A 1 376 ? -47.539 -1.125 54.555 1.00 70.19 376 GLU A C 1
ATOM 2876 O O . GLU A 1 376 ? -47.370 0.106 54.386 1.00 70.19 376 GLU A O 1
#

Sequence (376 aa):
QVNRGFTLWNAPLFTDRLDLRSQDGTVVSHSALPGITLSTTDILPALRATKDFLEKLGRYNTAGKLRNLTITAAEAHDAINYRKQVDRIKKVVAVVDQLQAIASYLSEASVLLPAADPWVTEAQTLRRELLNALRAMAKGDATVSGATWQQTLEALKERYRTQYAALHQRYVLHQEGMDRREALMRPPAHAQLHQLAAVDILNANELTAWESACAAIPACGEFHPALLETTPLCPHCGWRSGQGEQSPAADRLNTLAQRLDLLVSQWHAGLRDALTSSTAQESIAAMTAKERGALDAYLALAEPATATLPAGLADAANKALRGLTTIDLTVAALVDALKQGGLPCTVQELESRFRRFVAQEMRGHDGESTRLLLTE

Mean predicted aligned error: 10.7 Å

pLDDT: mean 88.7, std 9.95, range [42.28, 98.38]

Solvent-accessible surface area (backbone atoms only — not comparable to full-atom values): 21444 Å² total; per-residue (Å²): 105,79,94,74,55,53,67,53,57,96,37,67,58,53,58,78,72,72,59,71,45,63,59,94,94,38,80,75,47,69,62,77,81,61,100,50,70,32,48,65,78,80,44,50,59,34,48,49,51,33,50,54,48,51,58,59,52,64,69,48,77,46,77,77,46,49,76,66,63,83,78,47,74,65,60,53,49,52,40,52,55,24,40,54,51,44,56,41,42,52,50,48,50,54,36,48,65,70,43,40,64,62,31,45,46,53,50,56,38,49,72,44,45,52,82,86,36,69,67,41,52,47,53,54,49,53,51,52,50,53,50,36,47,50,27,32,27,56,74,64,80,46,84,76,59,50,68,61,51,46,53,53,50,50,56,52,50,51,50,48,43,55,52,52,46,52,50,46,64,42,50,30,24,34,59,73,50,45,55,50,53,50,55,64,67,35,74,65,60,44,55,50,50,59,52,48,41,65,20,82,92,46,69,44,64,58,57,54,51,49,54,51,54,61,67,69,50,50,62,48,73,84,76,54,69,76,66,46,75,86,36,71,51,53,89,87,67,62,70,58,61,82,78,74,77,88,65,43,34,68,57,54,49,52,53,49,52,54,48,50,58,48,50,48,53,50,51,54,50,51,51,53,54,55,51,67,34,70,59,16,46,54,13,50,69,68,45,52,73,79,57,38,47,28,42,55,59,50,69,68,41,90,60,57,79,83,48,88,77,49,78,64,29,30,64,33,47,41,52,21,66,71,43,49,47,77,46,77,43,40,48,63,61,52,54,51,46,54,46,61,90,54,81,88,73,55,72,70,56,48,53,52,34,49,54,49,49,54,55,57,76,42,61,98,55,52,83,87,46,45,39,83,42,83,39,121

Radius of gyration: 42.92 Å; Cα contacts (8 Å, |Δi|>4): 364; chains: 1; bounding box: 97×46×125 Å

Secondary structure (DSSP, 8-state):
-GGG--EETTEES------EEEETTEEEEEPPPPSS---GGGTHHHHHHHHHHHHHHHT--SHHHHTT----HHHHHHHHHHHHHHHHHHHHHHHHHHHHHHHHHHHHHTTSS-TT-HHHHHHHHHHHHHHHHHHHHHHTS----HHHHHHHHHHHHHHHHHHHHHHHHHHSB-HHHHHHHHHHTSTTHHHHHHHHTTSTTS-HHHHHHHHHHHHTS-B-SS--GGGGGT-SS-TTT---TTSS--S-HHHHHHHHHHHHHHHHHHHHHHHHHHHHSHHHHHHHHHS-HHHHHHHHHHHT-S-GGGSPPPTTHHHHHHHHHH-PEEEEEEHHHHHHHHHTT-SS--HHHHHHHHHHHHHHHTTT--TTTEEEEEE-

Foldseek 3Di:
DLVVFQDALNHGLAPPDWPFDDDPPDRPDTDDGAPFHAHSVLQVVLVVLLVVVVVLVVQCPDPVSVVVDPQDPVSVVVSVVSVVLVVLVVVLVVLRVLCRQLSPQLSQLLVQDDCPDPLNVVSVVLVSVVSRQSSCSSNVNHDDDSVVSNVVSVVSLVVLLVVVVVVCQFQAAEDVLVVLLVVLCDDDLVVVLVVLLLAPVADVVLSVVLNVLSVPRHYDHPDDSVCCPNHSADPPRRDGPPPPPPGTSVVSSVVSSVVSVVSLVVSLVVLVVLCVDPQLVVQLVLDDPVLCVQVVVCVPDPCNSPDDRRPCNNVSSNLSNVGAAEQEDEPVVQVVLLCPPHDDDDPVSSVVSNVVSVCVSCVVHDPSRYHYHYDD